Protein AF-0000000078025272 (afdb_homodimer)

Nearest PDB structures (foldseek):
  1frr-assembly2_B  TM=8.627E-01  e=1.114E-06  Equisetum arvense
  3p63-assembly2_B  TM=8.496E-01  e=1.252E-06  Mastigocladus laminosus
  7akt-assembly1_A  TM=8.350E-01  e=1.582E-06  Chlamydomonas reinhardtii
  1off-assembly1_A  TM=8.388E-01  e=2.383E-06  Synechocystis sp. PCC 6803
  6xtf-assembly1_D  TM=8.180E-01  e=5.097E-06  Gloeobacter violaceus PCC 7421

Foldseek 3Di:
DDDPDPVDRQDWAFQDKDAPDPPRIDTDTARCVVQDEAQLFWKWWCQVVDPFAIAIFTQLAAPPHDNDRDTDADQDVVDRRRCCVPPPDDPVDDIDIDHTDDDQHCPPPDAQAAEEEEEQPQCRSVNRRVVVCCPPPVNRHYEYEYEYQEPVRDDPVVVCVVDDYAYEHDPDDDPRHHYRDDDLVVQVPDPPLLRHAYEYEYAPVNVVVVVVSSVVVNHDHYHYDYRDPPLPAFDPDDAWEFEVVPTDITHDHAFDFQVSRCVNVVNDAGDHPLPQAPCRRWWAWDDADWDFPHPNPPDPVSVVRRIDRRSGIHGPHHTYTD/DDDPDPVDRQDWAFQDKDAPDPPDIDTDTARCVVQDEAQLWWKWWCQVVDPFAIAIFTQLAAPPHDNDGDTDADQDVVDRRRCCVPPPDDPPDDIDIDHTDDDQHCPPPDAQFAEEEEEQPQCRSVNRRVVVCCPPPVNRHYEYEYEYQEPVRDDPVVVCVVPDYAYAHDPDDDPRHHYRDDDLVVQVVDPPLLRHAYEYEYAPVNVVVVVVSSVVVNHDHYHYDYRDPPLPAFDPDDAWEFEVVPTDITHDHAFDFQVSRCVNVVNDAGDHPLPQAPCRRKWAWPDADKDFPHDNPPDPVSVVRRIDRRSGIHGPHHTYTD

pLDDT: mean 86.76, std 11.1, range [41.84, 98.69]

Radius of gyration: 31.36 Å; Cα contacts (8 Å, |Δi|>4): 1505; chains: 2; bounding box: 53×90×78 Å

Organism: NCBI:txid82991

Sequence (644 aa):
MTMPTPLCPHRMQVHHIHQETPDVWTLSLINHDFYPYKAGQYALVSIRNSDETLRAYTISSTPGLSPFITLTIRRIENGVGSQWLTQDVKPGDYLWLSEGQGEFTCENLTTDRYLLMAAGCGVTPIMAMRRWLAKHRPQADVQVIYNVHSPEDVIFANEWRNYPVALIAENNATHGFIAGRLTREILVTVPDIALRTVMTCGPAPYMELVEKEVKALGVSEFYSEKFFTPVAAPVESGLKYTTLNPLREFYAPVGSTLLAAMESNSVPVNAACRAGVCGSCKTKIESGEYTVSSSMTLTEAEITSGYVLACSCHPQSDLVLAMTMPTPLCPHRMQVHHIHQETPDVWTLSLINHDFYPYKAGQYALVSIRNSDETLRAYTISSTPGLSPFITLTIRRIENGVGSQWLTQDVKPGDYLWLSEGQGEFTCENLTTDRYLLMAAGCGVTPIMAMRRWLAKHRPQADVQVIYNVHSPEDVIFANEWRNYPVALIAENNATHGFIAGRLTREILVTVPDIALRTVMTCGPAPYMELVEKEVKALGVSEFYSEKFFTPVAAPVESGLKYTTLNPLREFYAPVGSTLLAAMESNSVPVNAACRAGVCGSCKTKIESGEYTVSSSMTLTEAEITSGYVLACSCHPQSDLVLA

InterPro domains:
  IPR001041 2Fe-2S ferredoxin-type iron-sulfur binding domain [PF00111] (248-316)
  IPR001041 2Fe-2S ferredoxin-type iron-sulfur binding domain [PS51085] (237-322)
  IPR001041 2Fe-2S ferredoxin-type iron-sulfur binding domain [cd00207] (248-321)
  IPR006058 2Fe-2S ferredoxin, iron-sulphur binding site [PS00197] (273-281)
  IPR008333 Flavoprotein pyridine nucleotide cytochrome reductase-like, FAD-binding domain [PF00970] (37-104)
  IPR012675 Beta-grasp domain superfamily [G3DSA:3.10.20.30] (236-322)
  IPR017927 FAD-binding domain, ferredoxin reductase-type [PS51384] (7-107)
  IPR017938 Riboflavin synthase-like beta-barrel [SSF63380] (10-105)
  IPR036010 2Fe-2S ferredoxin-like superfamily [SSF54292] (222-321)
  IPR039261 Ferredoxin-NADP reductase (FNR), nucleotide-binding domain [G3DSA:3.40.50.80] (107-231)
  IPR039261 Ferredoxin-NADP reductase (FNR), nucleotide-binding domain [SSF52343] (98-221)
  IPR050415 Multicomponent Reductase Electron Transfer [PTHR47354] (9-276)

Structure (mmCIF, N/CA/C/O backbone):
data_AF-0000000078025272-model_v1
#
loop_
_entity.id
_entity.type
_entity.pdbx_description
1 polymer 'NADH oxidoreductase'
#
loop_
_atom_site.group_PDB
_atom_site.id
_atom_site.type_symbol
_atom_site.label_atom_id
_atom_site.label_alt_id
_atom_site.label_comp_id
_atom_site.label_asym_id
_atom_site.label_entity_id
_atom_site.label_seq_id
_atom_site.pdbx_PDB_ins_code
_atom_site.Cartn_x
_atom_site.Cartn_y
_atom_site.Cartn_z
_atom_site.occupancy
_atom_site.B_iso_or_equiv
_atom_site.auth_seq_id
_atom_site.auth_comp_id
_atom_site.auth_asym_id
_atom_site.auth_atom_id
_atom_site.pdbx_PDB_model_num
ATOM 1 N N . MET A 1 1 ? 14.141 6.52 -12.68 1 55.12 1 MET A N 1
ATOM 2 C CA . MET A 1 1 ? 14.461 5.27 -13.359 1 55.12 1 MET A CA 1
ATOM 3 C C . MET A 1 1 ? 13.422 4.953 -14.43 1 55.12 1 MET A C 1
ATOM 5 O O . MET A 1 1 ? 12.234 5.223 -14.25 1 55.12 1 MET A O 1
ATOM 9 N N . THR A 1 2 ? 13.898 4.797 -15.672 1 69.06 2 THR A N 1
ATOM 10 C CA . THR A 1 2 ? 13.078 4.637 -16.875 1 69.06 2 THR A CA 1
ATOM 11 C C . THR A 1 2 ? 12.477 3.234 -16.938 1 69.06 2 THR A C 1
ATOM 13 O O . THR A 1 2 ? 13.094 2.27 -16.469 1 69.06 2 THR A O 1
ATOM 16 N N . MET A 1 3 ? 11.32 3.152 -17.312 1 74.5 3 MET A N 1
ATOM 17 C CA . MET A 1 3 ? 10.617 1.884 -17.5 1 74.5 3 MET A CA 1
ATOM 18 C C . MET A 1 3 ? 11.406 0.968 -18.438 1 74.5 3 MET A C 1
ATOM 20 O O . MET A 1 3 ? 11.68 1.332 -19.578 1 74.5 3 MET A O 1
ATOM 24 N N . PRO A 1 4 ? 11.812 -0.206 -18.016 1 70.62 4 PRO A N 1
ATOM 25 C CA . PRO A 1 4 ? 12.641 -1.085 -18.859 1 70.62 4 PRO A CA 1
ATOM 26 C C . PRO A 1 4 ? 11.875 -1.65 -20.047 1 70.62 4 PRO A C 1
ATOM 28 O O . PRO A 1 4 ? 12.453 -1.854 -21.109 1 70.62 4 PRO A O 1
ATOM 31 N N . THR A 1 5 ? 10.57 -1.997 -19.875 1 67.88 5 THR A N 1
ATOM 32 C CA . THR A 1 5 ? 9.719 -2.584 -20.891 1 67.88 5 THR A CA 1
ATOM 33 C C . THR A 1 5 ? 8.25 -2.25 -20.625 1 67.88 5 THR A C 1
ATOM 35 O O . THR A 1 5 ? 7.824 -2.184 -19.484 1 67.88 5 THR A O 1
ATOM 38 N N . PRO A 1 6 ? 7.465 -2.066 -21.672 1 66.38 6 PRO A N 1
ATOM 39 C CA . PRO A 1 6 ? 6.039 -1.789 -21.5 1 66.38 6 PRO A CA 1
ATOM 40 C C . PRO A 1 6 ? 5.281 -2.971 -20.891 1 66.38 6 PRO A C 1
ATOM 42 O O . PRO A 1 6 ? 4.145 -2.814 -20.438 1 66.38 6 PRO A O 1
ATOM 45 N N . LEU A 1 7 ? 5.922 -4.094 -20.891 1 67.56 7 LEU A N 1
ATOM 46 C CA . LEU A 1 7 ? 5.285 -5.277 -20.328 1 67.56 7 LEU A CA 1
ATOM 47 C C . LEU A 1 7 ? 5.27 -5.215 -18.812 1 67.56 7 LEU A C 1
ATOM 49 O O . LEU A 1 7 ? 4.461 -5.883 -18.156 1 67.56 7 LEU A O 1
ATOM 53 N N . CYS A 1 8 ? 6.191 -4.488 -18.25 1 80 8 CYS A N 1
ATOM 54 C CA . CYS A 1 8 ? 6.297 -4.324 -16.812 1 80 8 CYS A CA 1
ATOM 55 C C . CYS A 1 8 ? 6.281 -2.852 -16.422 1 80 8 CYS A C 1
ATOM 57 O O . CYS A 1 8 ? 7.293 -2.314 -15.969 1 80 8 CYS A O 1
ATOM 59 N N . PRO A 1 9 ? 5.113 -2.318 -16.531 1 75.19 9 PRO A N 1
ATOM 60 C CA . PRO A 1 9 ? 5.043 -0.862 -16.375 1 75.19 9 PRO A CA 1
ATOM 61 C C . PRO A 1 9 ? 4.93 -0.427 -14.914 1 75.19 9 PRO A C 1
ATOM 63 O O . PRO A 1 9 ? 5.035 0.765 -14.609 1 75.19 9 PRO A O 1
ATOM 66 N N . HIS A 1 10 ? 4.719 -1.354 -13.984 1 80.12 10 HIS A N 1
ATOM 67 C CA . HIS A 1 10 ? 4.434 -0.965 -12.602 1 80.12 10 HIS A CA 1
ATOM 68 C C . HIS A 1 10 ? 5.699 -0.965 -11.758 1 80.12 10 HIS A C 1
ATOM 70 O O . HIS A 1 10 ? 6.227 -2.027 -11.414 1 80.12 10 HIS A O 1
ATOM 76 N N . ARG A 1 11 ? 6.156 0.205 -11.406 1 82.75 11 ARG A N 1
ATOM 77 C CA . ARG A 1 11 ? 7.324 0.341 -10.539 1 82.75 11 ARG A CA 1
ATOM 78 C C . ARG A 1 11 ? 6.941 0.174 -9.078 1 82.75 11 ARG A C 1
ATOM 80 O O . ARG A 1 11 ? 6.051 0.864 -8.578 1 82.75 11 ARG A O 1
ATOM 87 N N . MET A 1 12 ? 7.613 -0.831 -8.398 1 83.25 12 MET A N 1
ATOM 88 C CA . MET A 1 12 ? 7.34 -1.125 -6.996 1 83.25 12 MET A CA 1
ATOM 89 C C . MET A 1 12 ? 8.609 -1.005 -6.156 1 83.25 12 MET A C 1
ATOM 91 O O . MET A 1 12 ? 9.688 -1.414 -6.59 1 83.25 12 MET A O 1
ATOM 95 N N . GLN A 1 13 ? 8.461 -0.42 -5.012 1 80.62 13 GLN A N 1
ATOM 96 C CA . GLN A 1 13 ? 9.602 -0.335 -4.105 1 80.62 13 GLN A CA 1
ATOM 97 C C . GLN A 1 13 ? 9.602 -1.489 -3.107 1 80.62 13 GLN A C 1
ATOM 99 O O . GLN A 1 13 ? 8.562 -1.826 -2.543 1 80.62 13 GLN A O 1
ATOM 104 N N . VAL A 1 14 ? 10.797 -2.113 -2.922 1 84.44 14 VAL A N 1
ATOM 105 C CA . VAL A 1 14 ? 10.945 -3.152 -1.907 1 84.44 14 VAL A CA 1
ATOM 106 C C . VAL A 1 14 ? 10.961 -2.518 -0.519 1 84.44 14 VAL A C 1
ATOM 108 O O . VAL A 1 14 ? 11.867 -1.751 -0.19 1 84.44 14 VAL A O 1
ATOM 111 N N . HIS A 1 15 ? 9.992 -2.814 0.233 1 83.88 15 HIS A N 1
ATOM 112 C CA . HIS A 1 15 ? 9.914 -2.291 1.592 1 83.88 15 HIS A CA 1
ATOM 113 C C . HIS A 1 15 ? 10.734 -3.135 2.561 1 83.88 15 HIS A C 1
ATOM 115 O O . HIS A 1 15 ? 11.508 -2.598 3.354 1 83.88 15 HIS A O 1
ATOM 121 N N . HIS A 1 16 ? 10.586 -4.41 2.621 1 85.31 16 HIS A N 1
ATOM 122 C CA . HIS A 1 16 ? 11.383 -5.352 3.398 1 85.31 16 HIS A CA 1
ATOM 123 C C . HIS A 1 16 ? 11.352 -6.742 2.775 1 85.31 16 HIS A C 1
ATOM 125 O O . HIS A 1 16 ? 10.555 -7.008 1.877 1 85.31 16 HIS A O 1
ATOM 131 N N . ILE A 1 17 ? 12.344 -7.57 3.172 1 87.06 17 ILE A N 1
ATOM 132 C CA . ILE A 1 17 ? 12.484 -8.945 2.709 1 87.06 17 ILE A CA 1
ATOM 133 C C . ILE A 1 17 ? 12.547 -9.891 3.908 1 87.06 17 ILE A C 1
ATOM 135 O O . ILE A 1 17 ? 13.234 -9.609 4.891 1 87.06 17 ILE A O 1
ATOM 139 N N . HIS A 1 18 ? 11.734 -10.906 3.871 1 87.81 18 HIS A N 1
ATOM 140 C CA . HIS A 1 18 ? 11.75 -11.898 4.941 1 87.81 18 HIS A CA 1
ATOM 141 C C . HIS A 1 18 ? 11.992 -13.297 4.395 1 87.81 18 HIS A C 1
ATOM 143 O O . HIS A 1 18 ? 11.414 -13.68 3.377 1 87.81 18 HIS A O 1
ATOM 149 N N . GLN A 1 19 ? 12.961 -13.992 5.012 1 86.5 19 GLN A N 1
ATOM 150 C CA . GLN A 1 19 ? 13.234 -15.375 4.609 1 86.5 19 GLN A CA 1
ATOM 151 C C . GLN A 1 19 ? 12.234 -16.344 5.242 1 86.5 19 GLN A C 1
ATOM 153 O O . GLN A 1 19 ? 12.172 -16.453 6.469 1 86.5 19 GLN A O 1
ATOM 158 N N . GLU A 1 20 ? 11.391 -17.094 4.418 1 86.44 20 GLU A N 1
ATOM 159 C CA . GLU A 1 20 ? 10.367 -18.031 4.859 1 86.44 20 GLU A CA 1
ATOM 160 C C . GLU A 1 20 ? 10.984 -19.359 5.266 1 86.44 20 GLU A C 1
ATOM 162 O O . GLU A 1 20 ? 10.617 -19.938 6.289 1 86.44 20 GLU A O 1
ATOM 167 N N . THR A 1 21 ? 11.812 -19.906 4.453 1 88.75 21 THR A N 1
ATOM 168 C CA . THR A 1 21 ? 12.539 -21.156 4.598 1 88.75 21 THR A CA 1
ATOM 169 C C . THR A 1 21 ? 13.992 -21 4.148 1 88.75 21 THR A C 1
ATOM 171 O O . THR A 1 21 ? 14.383 -19.922 3.686 1 88.75 21 THR A O 1
ATOM 174 N N . PRO A 1 22 ? 14.797 -21.984 4.305 1 81.88 22 PRO A N 1
ATOM 175 C CA . PRO A 1 22 ? 16.203 -21.828 3.959 1 81.88 22 PRO A CA 1
ATOM 176 C C . PRO A 1 22 ? 16.422 -21.344 2.523 1 81.88 22 PRO A C 1
ATOM 178 O O . PRO A 1 22 ? 17.406 -20.672 2.232 1 81.88 22 PRO A O 1
ATOM 181 N N . ASP A 1 23 ? 15.453 -21.625 1.634 1 89.44 23 ASP A N 1
ATOM 182 C CA . ASP A 1 23 ? 15.688 -21.281 0.238 1 89.44 23 ASP A CA 1
ATOM 183 C C . ASP A 1 23 ? 14.531 -20.453 -0.322 1 89.44 23 ASP A C 1
ATOM 185 O O . ASP A 1 23 ? 14.398 -20.297 -1.538 1 89.44 23 ASP A O 1
ATOM 189 N N . VAL A 1 24 ? 13.68 -20.016 0.543 1 90.75 24 VAL A N 1
ATOM 190 C CA . VAL A 1 24 ? 12.523 -19.266 0.063 1 90.75 24 VAL A CA 1
ATOM 191 C C . VAL A 1 24 ? 12.461 -17.922 0.774 1 90.75 24 VAL A C 1
ATOM 193 O O . VAL A 1 24 ? 12.594 -17.844 1.998 1 90.75 24 VAL A O 1
ATOM 196 N N . TRP A 1 25 ? 12.297 -16.75 -0.026 1 91.75 25 TRP A N 1
ATOM 197 C CA . TRP A 1 25 ? 12.164 -15.398 0.502 1 91.75 25 TRP A CA 1
ATOM 198 C C . TRP A 1 25 ? 10.867 -14.758 0.038 1 91.75 25 TRP A C 1
ATOM 200 O O . TRP A 1 25 ? 10.43 -14.969 -1.095 1 91.75 25 TRP A O 1
ATOM 210 N N . THR A 1 26 ? 10.25 -13.961 0.914 1 93.19 26 THR A N 1
ATOM 211 C CA . THR A 1 26 ? 9.125 -13.109 0.55 1 93.19 26 THR A CA 1
ATOM 212 C C . THR A 1 26 ? 9.562 -11.648 0.46 1 93.19 26 THR A C 1
ATOM 214 O O . THR A 1 26 ? 10.117 -11.102 1.416 1 93.19 26 THR A O 1
ATOM 217 N N . LEU A 1 27 ? 9.43 -11.07 -0.724 1 91.06 27 LEU A N 1
ATOM 218 C CA . LEU A 1 27 ? 9.641 -9.641 -0.929 1 91.06 27 LEU A CA 1
ATOM 219 C C . LEU A 1 27 ? 8.336 -8.867 -0.752 1 91.06 27 LEU A C 1
ATOM 221 O O . LEU A 1 27 ? 7.344 -9.156 -1.425 1 91.06 27 LEU A O 1
ATOM 225 N N . SER A 1 28 ? 8.297 -7.914 0.112 1 89.81 28 SER A N 1
ATOM 226 C CA . SER A 1 28 ? 7.156 -7.031 0.337 1 89.81 28 SER A CA 1
ATOM 227 C C . SER A 1 28 ? 7.324 -5.711 -0.404 1 89.81 28 SER A C 1
ATOM 229 O O . SER A 1 28 ? 8.305 -4.992 -0.191 1 89.81 28 SER A O 1
ATOM 231 N N . LEU A 1 29 ? 6.293 -5.426 -1.272 1 83.69 29 LEU A N 1
ATOM 232 C CA . LEU A 1 29 ? 6.422 -4.305 -2.195 1 83.69 29 LEU A CA 1
ATOM 233 C C . LEU A 1 29 ? 5.359 -3.248 -1.918 1 83.69 29 LEU A C 1
ATOM 235 O O . LEU A 1 29 ? 4.223 -3.578 -1.569 1 83.69 29 LEU A O 1
ATOM 239 N N . ILE A 1 30 ? 5.648 -1.988 -2.07 1 79 30 ILE A N 1
ATOM 240 C CA . ILE A 1 30 ? 4.688 -0.896 -1.949 1 79 30 ILE A CA 1
ATOM 241 C C . ILE A 1 30 ? 4.723 -0.036 -3.211 1 79 30 ILE A C 1
ATOM 243 O O . ILE A 1 30 ? 5.754 0.049 -3.883 1 79 30 ILE A O 1
ATOM 247 N N . ASN A 1 31 ? 3.58 0.33 -3.654 1 69.38 31 ASN A N 1
ATOM 248 C CA . ASN A 1 31 ? 3.48 1.299 -4.742 1 69.38 31 ASN A CA 1
ATOM 249 C C . ASN A 1 31 ? 2.986 2.652 -4.242 1 69.38 31 ASN A C 1
ATOM 251 O O . ASN A 1 31 ? 1.784 2.85 -4.059 1 69.38 31 ASN A O 1
ATOM 255 N N . HIS A 1 32 ? 3.916 3.527 -3.939 1 58.44 32 HIS A N 1
ATOM 256 C CA . HIS A 1 32 ? 3.439 4.832 -3.49 1 58.44 32 HIS A CA 1
ATOM 257 C C . HIS A 1 32 ? 3.254 5.781 -4.668 1 58.44 32 HIS A C 1
ATOM 259 O O . HIS A 1 32 ? 2.76 6.898 -4.492 1 58.44 32 HIS A O 1
ATOM 265 N N . ASP A 1 33 ? 3.689 5.332 -5.762 1 59 33 ASP A N 1
ATOM 266 C CA . ASP A 1 33 ? 3.578 6.242 -6.895 1 59 33 ASP A CA 1
ATOM 267 C C . ASP A 1 33 ? 2.117 6.535 -7.227 1 59 33 ASP A C 1
ATOM 269 O O . ASP A 1 33 ? 1.801 7.578 -7.801 1 59 33 ASP A O 1
ATOM 273 N N . PHE A 1 34 ? 1.334 5.625 -6.656 1 61.88 34 PHE A N 1
ATOM 274 C CA . PHE A 1 34 ? -0.043 5.844 -7.082 1 61.88 34 PHE A CA 1
ATOM 275 C C . PHE A 1 34 ? -0.708 6.922 -6.238 1 61.88 34 PHE A C 1
ATOM 277 O O . PHE A 1 34 ? -1.656 7.57 -6.688 1 61.88 34 PHE A O 1
ATOM 284 N N . TYR A 1 35 ? -0.235 7.047 -5.047 1 78.25 35 TYR A N 1
ATOM 285 C CA . TYR A 1 35 ? -0.695 8.188 -4.258 1 78.25 35 TYR A CA 1
ATOM 286 C C . TYR A 1 35 ? 0.474 9.07 -3.844 1 78.25 35 TYR A C 1
ATOM 288 O O . TYR A 1 35 ? 0.998 8.938 -2.736 1 78.25 35 TYR A O 1
ATOM 296 N N . PRO A 1 36 ? 0.864 9.875 -4.812 1 79.81 36 PRO A N 1
ATOM 297 C CA . PRO A 1 36 ? 2.041 10.703 -4.543 1 79.81 36 PRO A CA 1
ATOM 298 C C . PRO A 1 36 ? 1.779 11.773 -3.486 1 79.81 36 PRO A C 1
ATOM 300 O O . PRO A 1 36 ? 0.767 12.477 -3.551 1 79.81 36 PRO A O 1
ATOM 303 N N . TYR A 1 37 ? 2.688 11.836 -2.504 1 86.94 37 TYR A N 1
ATOM 304 C CA . TYR A 1 37 ? 2.662 12.867 -1.473 1 86.94 37 TYR A CA 1
ATOM 305 C C . TYR A 1 37 ? 4.039 13.039 -0.841 1 86.94 37 TYR A C 1
ATOM 307 O O . TYR A 1 37 ? 4.961 12.273 -1.131 1 86.94 37 TYR A O 1
ATOM 315 N N . LYS A 1 38 ? 4.184 14.125 -0.083 1 90.88 38 LYS A N 1
ATOM 316 C CA . LYS A 1 38 ? 5.395 14.383 0.693 1 90.88 38 LYS A CA 1
ATOM 317 C C . LYS A 1 38 ? 5.105 14.336 2.191 1 90.88 38 LYS A C 1
ATOM 319 O O . LYS A 1 38 ? 3.988 14.625 2.623 1 90.88 38 LYS A O 1
ATOM 324 N N . ALA A 1 39 ? 6.16 13.969 2.934 1 95.56 39 ALA A N 1
ATOM 325 C CA . ALA A 1 39 ? 6.012 13.953 4.387 1 95.56 39 ALA A CA 1
ATOM 326 C C . ALA A 1 39 ? 5.617 15.32 4.918 1 95.56 39 ALA A C 1
ATOM 328 O O . ALA A 1 39 ? 6.297 16.312 4.656 1 95.56 39 ALA A O 1
ATOM 329 N N . GLY A 1 40 ? 4.5 15.352 5.598 1 94.56 40 GLY A N 1
ATOM 330 C CA . GLY A 1 40 ? 4.031 16.594 6.176 1 94.56 40 GLY A CA 1
ATOM 331 C C . GLY A 1 40 ? 2.803 17.156 5.48 1 94.56 40 GLY A C 1
ATOM 332 O O . GLY A 1 40 ? 2.123 18.031 6.02 1 94.56 40 GLY A O 1
ATOM 333 N N . GLN A 1 41 ? 2.424 16.609 4.332 1 89.38 41 GLN A N 1
ATOM 334 C CA . GLN A 1 41 ? 1.284 17.094 3.557 1 89.38 41 GLN A CA 1
ATOM 335 C C . GLN A 1 41 ? -0.029 16.562 4.125 1 89.38 41 GLN A C 1
ATOM 337 O O . GLN A 1 41 ? -0.028 15.688 4.988 1 89.38 41 GLN A O 1
ATOM 342 N N . TYR A 1 42 ? -1.108 17.203 3.742 1 86.56 42 TYR A N 1
ATOM 343 C CA . TYR A 1 42 ? -2.449 16.75 4.098 1 86.56 42 TYR A CA 1
ATOM 344 C C . TYR A 1 42 ? -3.242 16.359 2.855 1 86.56 42 TYR A C 1
ATOM 346 O O . TYR A 1 42 ? -2.783 16.562 1.729 1 86.56 42 TYR A O 1
ATOM 354 N N . ALA A 1 43 ? -4.379 15.688 3.064 1 85.69 43 ALA A N 1
ATOM 355 C CA . ALA A 1 43 ? -5.328 15.383 1.997 1 85.69 43 ALA A CA 1
ATOM 356 C C . ALA A 1 43 ? -6.75 15.766 2.396 1 85.69 43 ALA A C 1
ATOM 358 O O . ALA A 1 43 ? -7.117 15.68 3.572 1 85.69 43 ALA A O 1
ATOM 359 N N . LEU A 1 44 ? -7.465 16.188 1.421 1 80.12 44 LEU A N 1
ATOM 360 C CA . LEU A 1 44 ? -8.906 16.328 1.617 1 80.12 44 LEU A CA 1
ATOM 361 C C . LEU A 1 44 ? -9.594 14.977 1.597 1 80.12 44 LEU A C 1
ATOM 363 O O . LEU A 1 44 ? -9.25 14.117 0.78 1 80.12 44 LEU A O 1
ATOM 367 N N . VAL A 1 45 ? -10.547 14.828 2.488 1 85.12 45 VAL A N 1
ATOM 368 C CA . VAL A 1 45 ? -11.367 13.625 2.547 1 85.12 45 VAL A CA 1
ATOM 369 C C . VAL A 1 45 ? -12.828 13.977 2.264 1 85.12 45 VAL A C 1
ATOM 371 O O . VAL A 1 45 ? -13.359 14.938 2.828 1 85.12 45 VAL A O 1
ATOM 374 N N . SER A 1 46 ? -13.43 13.273 1.331 1 81.69 46 SER A N 1
ATOM 375 C CA . SER A 1 46 ? -14.875 13.398 1.126 1 81.69 46 SER A CA 1
ATOM 376 C C . SER A 1 46 ? -15.648 12.766 2.271 1 81.69 46 SER A C 1
ATOM 378 O O . SER A 1 46 ? -15.625 11.547 2.449 1 81.69 46 SER A O 1
ATOM 380 N N . ILE A 1 47 ? -16.344 13.602 3.055 1 82.25 47 ILE A N 1
ATOM 381 C CA . ILE A 1 47 ? -17.062 13.117 4.234 1 82.25 47 ILE A CA 1
ATOM 382 C C . ILE A 1 47 ? -18.375 12.477 3.814 1 82.25 47 ILE A C 1
ATOM 384 O O . ILE A 1 47 ? -19.219 13.125 3.182 1 82.25 47 ILE A O 1
ATOM 388 N N . ARG A 1 48 ? -18.516 11.18 4.168 1 86.56 48 ARG A N 1
ATOM 389 C CA . ARG A 1 48 ? -19.688 10.391 3.834 1 86.56 48 ARG A CA 1
ATOM 390 C C . ARG A 1 48 ? -19.953 10.414 2.33 1 86.56 48 ARG A C 1
ATOM 392 O O . ARG A 1 48 ? -21.094 10.523 1.896 1 86.56 48 ARG A O 1
ATOM 399 N N . ASN A 1 49 ? -18.922 10.508 1.634 1 82.88 49 ASN A N 1
ATOM 400 C CA . ASN A 1 49 ? -19 10.484 0.177 1 82.88 49 ASN A CA 1
ATOM 401 C C . ASN A 1 49 ? -19.781 11.68 -0.36 1 82.88 49 ASN A C 1
ATOM 403 O O . ASN A 1 49 ? -20.562 11.547 -1.305 1 82.88 49 ASN A O 1
ATOM 407 N N . SER A 1 50 ? -19.562 12.719 0.319 1 76.31 50 SER A N 1
ATOM 408 C CA . SER A 1 50 ? -20.219 13.961 -0.064 1 76.31 50 SER A CA 1
ATOM 409 C C . SER A 1 50 ? -19.344 14.797 -0.991 1 76.31 50 SER A C 1
ATOM 411 O O . SER A 1 50 ? -18.125 14.836 -0.834 1 76.31 50 SER A O 1
ATOM 413 N N . ASP A 1 51 ? -19.969 15.414 -1.959 1 65.12 51 ASP A N 1
ATOM 414 C CA . ASP A 1 51 ? -19.234 16.328 -2.834 1 65.12 51 ASP A CA 1
ATOM 415 C C . ASP A 1 51 ? -19.141 17.719 -2.207 1 65.12 51 ASP A C 1
ATOM 417 O O . ASP A 1 51 ? -18.344 18.562 -2.65 1 65.12 51 ASP A O 1
ATOM 421 N N . GLU A 1 52 ? -19.844 17.859 -1.077 1 61.97 52 GLU A N 1
ATOM 422 C CA . GLU A 1 52 ? -19.938 19.203 -0.502 1 61.97 52 GLU A CA 1
ATOM 423 C C . GLU A 1 52 ? -19.141 19.297 0.793 1 61.97 52 GLU A C 1
ATOM 425 O O . GLU A 1 52 ? -18.641 20.375 1.143 1 61.97 52 GLU A O 1
ATOM 430 N N . THR A 1 53 ? -19.062 18.25 1.401 1 74.62 53 THR A N 1
ATOM 431 C CA . THR A 1 53 ? -18.391 18.281 2.697 1 74.62 53 THR A CA 1
ATOM 432 C C . THR A 1 53 ? -17.031 17.609 2.619 1 74.62 53 THR A C 1
ATOM 434 O O . THR A 1 53 ? -16.938 16.391 2.615 1 74.62 53 THR A O 1
ATOM 437 N N . LEU A 1 54 ? -15.992 18.5 2.543 1 73.31 54 LEU A N 1
ATOM 438 C CA . LEU A 1 54 ? -14.602 18.047 2.533 1 73.31 54 LEU A CA 1
ATOM 439 C C . LEU A 1 54 ? -13.859 18.562 3.764 1 73.31 54 LEU A C 1
ATOM 441 O O . LEU A 1 54 ? -14.086 19.688 4.215 1 73.31 54 LEU A O 1
ATOM 445 N N . ARG A 1 55 ? -13.047 17.672 4.289 1 79.25 55 ARG A N 1
ATOM 446 C CA . ARG A 1 55 ? -12.203 18.062 5.418 1 79.25 55 ARG A CA 1
ATOM 447 C C . ARG A 1 55 ? -10.75 17.672 5.168 1 79.25 55 ARG A C 1
ATOM 449 O O . ARG A 1 55 ? -10.469 16.625 4.605 1 79.25 55 ARG A O 1
ATOM 456 N N . ALA A 1 56 ? -9.883 18.531 5.637 1 80.81 56 ALA A N 1
ATOM 457 C CA . ALA A 1 56 ? -8.453 18.297 5.488 1 80.81 56 ALA A CA 1
ATOM 458 C C . ALA A 1 56 ? -7.895 17.516 6.684 1 80.81 56 ALA A C 1
ATOM 460 O O . ALA A 1 56 ? -8.156 17.875 7.836 1 80.81 56 ALA A O 1
ATOM 461 N N . TYR A 1 57 ? -7.188 16.469 6.371 1 88.12 57 TYR A N 1
ATOM 462 C CA . TYR A 1 57 ? -6.484 15.703 7.391 1 88.12 57 TYR A CA 1
ATOM 463 C C . TYR A 1 57 ? -5.039 15.445 6.98 1 88.12 57 TYR A C 1
ATOM 465 O O . TYR A 1 57 ? -4.762 15.148 5.816 1 88.12 57 TYR A O 1
ATOM 473 N N . THR A 1 58 ? -4.16 15.586 7.941 1 90.5 58 THR A N 1
ATOM 474 C CA . THR A 1 58 ? -2.748 15.32 7.688 1 90.5 58 THR A CA 1
ATOM 475 C C . THR A 1 58 ? -2.533 13.859 7.305 1 90.5 58 THR A C 1
ATOM 477 O O . THR A 1 58 ? -3.121 12.961 7.91 1 90.5 58 THR A O 1
ATOM 480 N N . ILE A 1 59 ? -1.74 13.688 6.258 1 92.81 59 ILE A N 1
ATOM 481 C CA . ILE A 1 59 ? -1.243 12.344 5.965 1 92.81 59 ILE A CA 1
ATOM 482 C C . ILE A 1 59 ? -0.106 12 6.922 1 92.81 59 ILE A C 1
ATOM 484 O O . ILE A 1 59 ? 1.027 12.445 6.738 1 92.81 59 ILE A O 1
ATOM 488 N N . SER A 1 60 ? -0.373 11.148 7.867 1 96 60 SER A N 1
ATOM 489 C CA . SER A 1 60 ? 0.566 10.953 8.969 1 96 60 SER A CA 1
ATOM 490 C C . SER A 1 60 ? 1.586 9.867 8.641 1 96 60 SER A C 1
ATOM 492 O O . SER A 1 60 ? 2.512 9.625 9.414 1 96 60 SER A O 1
ATOM 494 N N . SER A 1 61 ? 1.408 9.141 7.535 1 93.38 61 SER A N 1
ATOM 495 C CA . SER A 1 61 ? 2.398 8.18 7.059 1 93.38 61 SER A CA 1
ATOM 496 C C . SER A 1 61 ? 3.521 8.875 6.297 1 93.38 61 SER A C 1
ATOM 498 O O . SER A 1 61 ? 3.455 10.078 6.043 1 93.38 61 SER A O 1
ATOM 500 N N . THR A 1 62 ? 4.598 8.102 6.027 1 91.81 62 THR A N 1
ATOM 501 C CA . THR A 1 62 ? 5.762 8.602 5.309 1 91.81 62 THR A CA 1
ATOM 502 C C . THR A 1 62 ? 5.996 7.801 4.031 1 91.81 62 THR A C 1
ATOM 504 O O . THR A 1 62 ? 6.148 6.578 4.074 1 91.81 62 THR A O 1
ATOM 507 N N . PRO A 1 63 ? 5.969 8.555 2.861 1 86.19 63 PRO A N 1
ATOM 508 C CA . PRO A 1 63 ? 6.129 7.863 1.58 1 86.19 63 PRO A CA 1
ATOM 509 C C . PRO A 1 63 ? 7.395 7.012 1.521 1 86.19 63 PRO A C 1
ATOM 511 O O . PRO A 1 63 ? 8.453 7.445 1.974 1 86.19 63 PRO A O 1
ATOM 514 N N . GLY A 1 64 ? 7.141 5.781 0.971 1 77.56 64 GLY A N 1
ATOM 515 C CA . GLY A 1 64 ? 8.273 4.895 0.776 1 77.56 64 GLY A CA 1
ATOM 516 C C . GLY A 1 64 ? 8.641 4.109 2.021 1 77.56 64 GLY A C 1
ATOM 517 O O . GLY A 1 64 ? 9.391 3.135 1.948 1 77.56 64 GLY A O 1
ATOM 518 N N . LEU A 1 65 ? 8.133 4.5 3.172 1 82.06 65 LEU A N 1
ATOM 519 C CA . LEU A 1 65 ? 8.5 3.869 4.434 1 82.06 65 LEU A CA 1
ATOM 520 C C . LEU A 1 65 ? 7.301 3.168 5.059 1 82.06 65 LEU A C 1
ATOM 522 O O . LEU A 1 65 ? 7.434 2.078 5.621 1 82.06 65 LEU A O 1
ATOM 526 N N . SER A 1 66 ? 6.148 3.771 4.918 1 84.62 66 SER A N 1
ATOM 527 C CA . SER A 1 66 ? 4.93 3.229 5.512 1 84.62 66 SER A CA 1
ATOM 528 C C . SER A 1 66 ? 4.199 2.316 4.531 1 84.62 66 SER A C 1
ATOM 530 O O . SER A 1 66 ? 3.973 2.689 3.379 1 84.62 66 SER A O 1
ATOM 532 N N . PRO A 1 67 ? 3.83 1.168 5.008 1 82.94 67 PRO A N 1
ATOM 533 C CA . PRO A 1 67 ? 3.061 0.297 4.117 1 82.94 67 PRO A CA 1
ATOM 534 C C . PRO A 1 67 ? 1.654 0.829 3.844 1 82.94 67 PRO A C 1
ATOM 536 O O . PRO A 1 67 ? 1.046 0.48 2.828 1 82.94 67 PRO A O 1
ATOM 539 N N . PHE A 1 68 ? 1.181 1.62 4.773 1 86.88 68 PHE A N 1
ATOM 540 C CA . PHE A 1 68 ? -0.142 2.221 4.656 1 86.88 68 PHE A CA 1
ATOM 541 C C . PHE A 1 68 ? -0.037 3.732 4.496 1 86.88 68 PHE A C 1
ATOM 543 O O . PHE A 1 68 ? 0.924 4.348 4.961 1 86.88 68 PHE A O 1
ATOM 550 N N . ILE A 1 69 ? -1.024 4.246 3.756 1 88.56 69 ILE A N 1
ATOM 551 C CA . ILE A 1 69 ? -1.338 5.656 3.945 1 88.56 69 ILE A CA 1
ATOM 552 C C . ILE A 1 69 ? -2.16 5.836 5.219 1 88.56 69 ILE A C 1
ATOM 554 O O . ILE A 1 69 ? -3.154 5.137 5.426 1 88.56 69 ILE A O 1
ATOM 558 N N . THR A 1 70 ? -1.7 6.734 6.07 1 93.19 70 THR A N 1
ATOM 559 C CA . THR A 1 70 ? -2.424 6.824 7.336 1 93.19 70 THR A CA 1
ATOM 560 C C . THR A 1 70 ? -2.945 8.242 7.559 1 93.19 70 THR A C 1
ATOM 562 O O . THR A 1 70 ? -2.283 9.219 7.199 1 93.19 70 THR A O 1
ATOM 565 N N . LEU A 1 71 ? -4.145 8.32 8.133 1 92.81 71 LEU A N 1
ATOM 566 C CA . LEU A 1 71 ? -4.738 9.523 8.703 1 92.81 71 LEU A CA 1
ATOM 567 C C . LEU A 1 71 ? -4.918 9.383 10.211 1 92.81 71 LEU A C 1
ATOM 569 O O . LEU A 1 71 ? -5.605 8.477 10.672 1 92.81 71 LEU A O 1
ATOM 573 N N . THR A 1 72 ? -4.273 10.195 10.969 1 94.56 72 THR A N 1
ATOM 574 C CA . THR A 1 72 ? -4.441 10.234 12.414 1 94.56 72 THR A CA 1
ATOM 575 C C . THR A 1 72 ? -5.332 11.398 12.828 1 94.56 72 THR A C 1
ATOM 577 O O . THR A 1 72 ? -4.953 12.562 12.672 1 94.56 72 THR A O 1
ATOM 580 N N . ILE A 1 73 ? -6.512 11.086 13.383 1 91.94 73 ILE A N 1
ATOM 581 C CA . ILE A 1 73 ? -7.602 12.047 13.477 1 91.94 73 ILE A CA 1
ATOM 582 C C . ILE A 1 73 ? -8.062 12.156 14.93 1 91.94 73 ILE A C 1
ATOM 584 O O . ILE A 1 73 ? -8.344 11.148 15.578 1 91.94 73 ILE A O 1
ATOM 588 N N . ARG A 1 74 ? -8.102 13.344 15.391 1 90.62 74 ARG A N 1
ATOM 589 C CA . ARG A 1 74 ? -8.727 13.617 16.672 1 90.62 74 ARG A CA 1
ATOM 590 C C . ARG A 1 74 ? -10.234 13.812 16.516 1 90.62 74 ARG A C 1
ATOM 592 O O . ARG A 1 74 ? -10.68 14.562 15.641 1 90.62 74 ARG A O 1
ATOM 599 N N . ARG A 1 75 ? -10.938 13.219 17.375 1 89.44 75 ARG A N 1
ATOM 600 C CA . ARG A 1 75 ? -12.383 13.414 17.406 1 89.44 75 ARG A CA 1
ATOM 601 C C . ARG A 1 75 ? -12.742 14.742 18.062 1 89.44 75 ARG A C 1
ATOM 603 O O . ARG A 1 75 ? -12.383 14.984 19.219 1 89.44 75 ARG A O 1
ATOM 610 N N . ILE A 1 76 ? -13.367 15.562 17.344 1 82.56 76 ILE A N 1
ATOM 611 C CA . ILE A 1 76 ? -13.828 16.844 17.844 1 82.56 76 ILE A CA 1
ATOM 612 C C . ILE A 1 76 ? -15.336 16.797 18.109 1 82.56 76 ILE A C 1
ATOM 614 O O . ILE A 1 76 ? -16.094 16.266 17.297 1 82.56 76 ILE A O 1
ATOM 618 N N . GLU A 1 77 ? -15.664 17.391 19.203 1 81.31 77 GLU A N 1
ATOM 619 C CA . GLU A 1 77 ? -17.094 17.438 19.516 1 81.31 77 GLU A CA 1
ATOM 620 C C . GLU A 1 77 ? -17.859 18.203 18.453 1 81.31 77 GLU A C 1
ATOM 622 O O . GLU A 1 77 ? -17.469 19.312 18.062 1 81.31 77 GLU A O 1
ATOM 627 N N . ASN A 1 78 ? -18.812 17.641 17.891 1 77.94 78 ASN A N 1
ATOM 628 C CA . ASN A 1 78 ? -19.688 18.203 16.875 1 77.94 78 ASN A CA 1
ATOM 629 C C . ASN A 1 78 ? -18.969 18.344 15.531 1 77.94 78 ASN A C 1
ATOM 631 O O . ASN A 1 78 ? -19.422 19.094 14.656 1 77.94 78 ASN A O 1
ATOM 635 N N . GLY A 1 79 ? -17.828 17.812 15.469 1 79.25 79 GLY A N 1
ATOM 636 C CA . GLY A 1 79 ? -17.156 17.797 14.18 1 79.25 79 GLY A CA 1
ATOM 637 C C . GLY A 1 79 ? -17.719 16.75 13.227 1 79.25 79 GLY A C 1
ATOM 638 O O . GLY A 1 79 ? -17.594 15.547 13.469 1 79.25 79 GLY A O 1
ATOM 639 N N . VAL A 1 80 ? -18.234 17.172 12.188 1 79.12 80 VAL A N 1
ATOM 640 C CA . VAL A 1 80 ? -18.938 16.297 11.258 1 79.12 80 VAL A CA 1
ATOM 641 C C . VAL A 1 80 ? -17.953 15.297 10.648 1 79.12 80 VAL A C 1
ATOM 643 O O . VAL A 1 80 ? -18.234 14.102 10.57 1 79.12 80 VAL A O 1
ATOM 646 N N . GLY A 1 81 ? -16.812 15.695 10.258 1 85.44 81 GLY A N 1
ATOM 647 C CA . GLY A 1 81 ? -15.812 14.836 9.641 1 85.44 81 GLY A CA 1
ATOM 648 C C . GLY A 1 81 ? -15.141 13.898 10.625 1 85.44 81 GLY A C 1
ATOM 649 O O . GLY A 1 81 ? -15.117 12.688 10.422 1 85.44 81 GLY A O 1
ATOM 650 N N . SER A 1 82 ? -14.664 14.492 11.734 1 89.12 82 SER A N 1
ATOM 651 C CA . SER A 1 82 ? -13.922 13.703 12.711 1 89.12 82 SER A CA 1
ATOM 652 C C . SER A 1 82 ? -14.805 12.648 13.367 1 89.12 82 SER A C 1
ATOM 654 O O . SER A 1 82 ? -14.367 11.523 13.617 1 89.12 82 SER A O 1
ATOM 656 N N . GLN A 1 83 ? -16.047 12.977 13.586 1 89.19 83 GLN A N 1
ATOM 657 C CA . GLN A 1 83 ? -16.969 12.008 14.18 1 89.19 83 GLN A CA 1
ATOM 658 C C . GLN A 1 83 ? -17.25 10.852 13.219 1 89.19 83 GLN A C 1
ATOM 660 O O . GLN A 1 83 ? -17.219 9.688 13.617 1 89.19 83 GLN A O 1
ATOM 665 N N . TRP A 1 84 ? -17.453 11.211 12 1 90.75 84 TRP A N 1
ATOM 666 C CA . TRP A 1 84 ? -17.719 10.164 11.016 1 90.75 84 TRP A CA 1
ATOM 667 C C . TRP A 1 84 ? -16.516 9.242 10.859 1 90.75 84 TRP A C 1
ATOM 669 O O . TRP A 1 84 ? -16.641 8.023 10.906 1 90.75 84 TRP A O 1
ATOM 679 N N . LEU A 1 85 ? -15.328 9.75 10.758 1 90.88 85 LEU A N 1
ATOM 680 C CA . LEU A 1 85 ? -14.109 9 10.469 1 90.88 85 LEU A CA 1
ATOM 681 C C . LEU A 1 85 ? -13.719 8.141 11.664 1 90.88 85 LEU A C 1
ATOM 683 O O . LEU A 1 85 ? -13.125 7.07 11.484 1 90.88 85 LEU A O 1
ATOM 687 N N . THR A 1 86 ? -14.062 8.539 12.867 1 90.25 86 THR A N 1
ATOM 688 C CA . THR A 1 86 ? -13.562 7.844 14.047 1 90.25 86 THR A CA 1
ATOM 689 C C . THR A 1 86 ? -14.633 6.934 14.633 1 90.25 86 THR A C 1
ATOM 691 O O . THR A 1 86 ? -14.32 5.973 15.336 1 90.25 86 THR A O 1
ATOM 694 N N . GLN A 1 87 ? -15.891 7.207 14.336 1 87.94 87 GLN A N 1
ATOM 695 C CA . GLN A 1 87 ? -16.938 6.457 15.008 1 87.94 87 GLN A CA 1
ATOM 696 C C . GLN A 1 87 ? -17.734 5.602 14.023 1 87.94 87 GLN A C 1
ATOM 698 O O . GLN A 1 87 ? -18.219 4.527 14.375 1 87.94 87 GLN A O 1
ATOM 703 N N . ASP A 1 88 ? -17.875 6.023 12.82 1 90.56 88 ASP A N 1
ATOM 704 C CA . ASP A 1 88 ? -18.75 5.34 11.867 1 90.56 88 ASP A CA 1
ATOM 705 C C . ASP A 1 88 ? -17.938 4.477 10.906 1 90.56 88 ASP A C 1
ATOM 707 O O . ASP A 1 88 ? -18.375 3.383 10.531 1 90.56 88 ASP A O 1
ATOM 711 N N . VAL A 1 89 ? -16.844 4.922 10.453 1 90.75 89 VAL A N 1
ATOM 712 C CA . VAL A 1 89 ? -16.016 4.219 9.484 1 90.75 89 VAL A CA 1
ATOM 713 C C . VAL A 1 89 ? -15.477 2.932 10.102 1 90.75 89 VAL A C 1
ATOM 715 O O . VAL A 1 89 ? -15.055 2.922 11.258 1 90.75 89 VAL A O 1
ATOM 718 N N . LYS A 1 90 ? -15.453 1.882 9.297 1 87.12 90 LYS A N 1
ATOM 719 C CA . LYS A 1 90 ? -14.969 0.573 9.727 1 87.12 90 LYS A CA 1
ATOM 720 C C . LYS A 1 90 ? -14 -0.022 8.711 1 87.12 90 LYS A C 1
ATOM 722 O O . LYS A 1 90 ? -13.992 0.385 7.547 1 87.12 90 LYS A O 1
ATOM 727 N N . PRO A 1 91 ? -13.109 -0.964 9.242 1 85.19 91 PRO A N 1
ATOM 728 C CA . PRO A 1 91 ? -12.289 -1.684 8.266 1 85.19 91 PRO A CA 1
ATOM 729 C C . PRO A 1 91 ? -13.117 -2.262 7.113 1 85.19 91 PRO A C 1
ATOM 731 O O . PRO A 1 91 ? -14.211 -2.781 7.336 1 85.19 91 PRO A O 1
ATOM 734 N N . GLY A 1 92 ? -12.633 -2.115 5.91 1 77.5 92 GLY A N 1
ATOM 735 C CA . GLY A 1 92 ? -13.359 -2.564 4.734 1 77.5 92 GLY A CA 1
ATOM 736 C C . GLY A 1 92 ? -14.062 -1.438 4.004 1 77.5 92 GLY A C 1
ATOM 737 O O . GLY A 1 92 ? -14.352 -1.547 2.811 1 77.5 92 GLY A O 1
ATOM 738 N N . ASP A 1 93 ? -14.391 -0.354 4.727 1 82.56 93 ASP A N 1
ATOM 739 C CA . ASP A 1 93 ? -15.023 0.801 4.102 1 82.56 93 ASP A CA 1
ATOM 740 C C . ASP A 1 93 ? -14.07 1.501 3.139 1 82.56 93 ASP A C 1
ATOM 742 O O . ASP A 1 93 ? -12.859 1.252 3.164 1 82.56 93 ASP A O 1
ATOM 746 N N . TYR A 1 94 ? -14.656 2.342 2.297 1 84.06 94 TYR A N 1
ATOM 747 C CA . TYR A 1 94 ? -13.867 3.105 1.334 1 84.06 94 TYR A CA 1
ATOM 748 C C . TYR A 1 94 ? -13.945 4.598 1.631 1 84.06 94 TYR A C 1
ATOM 750 O O . TYR A 1 94 ? -15 5.109 2.01 1 84.06 94 TYR A O 1
ATOM 758 N N . LEU A 1 95 ? -12.828 5.246 1.5 1 88.12 95 LEU A N 1
ATOM 759 C CA . LEU A 1 95 ? -12.703 6.695 1.572 1 88.12 95 LEU A CA 1
ATOM 760 C C . LEU A 1 95 ? -12.211 7.266 0.247 1 88.12 95 LEU A C 1
ATOM 762 O O . LEU A 1 95 ? -11.484 6.598 -0.49 1 88.12 95 LEU A O 1
ATOM 766 N N . TRP A 1 96 ? -12.602 8.477 0.001 1 83.56 96 TRP A N 1
ATOM 767 C CA . TRP A 1 96 ? -12.117 9.211 -1.161 1 83.56 96 TRP A CA 1
ATOM 768 C C . TRP A 1 96 ? -11.234 10.383 -0.735 1 83.56 96 TRP A C 1
ATOM 770 O O . TRP A 1 96 ? -11.656 11.234 0.043 1 83.56 96 TRP A O 1
ATOM 780 N N . LEU A 1 97 ? -9.961 10.406 -1.264 1 85.12 97 LEU A N 1
ATOM 781 C CA . LEU A 1 97 ? -8.977 11.414 -0.88 1 85.12 97 LEU A CA 1
ATOM 782 C C . LEU A 1 97 ? -8.57 12.266 -2.08 1 85.12 97 LEU A C 1
ATOM 784 O O . LEU A 1 97 ? -8.586 11.789 -3.217 1 85.12 97 LEU A O 1
ATOM 788 N N . SER A 1 98 ? -8.133 13.453 -1.802 1 77.81 98 SER A N 1
ATOM 789 C CA . SER A 1 98 ? -7.445 14.273 -2.797 1 77.81 98 SER A CA 1
ATOM 790 C C . SER A 1 98 ? -5.988 13.852 -2.943 1 77.81 98 SER A C 1
ATOM 792 O O . SER A 1 98 ? -5.52 12.961 -2.23 1 77.81 98 SER A O 1
ATOM 794 N N . GLU A 1 99 ? -5.359 14.57 -3.881 1 75.12 99 GLU A N 1
ATOM 795 C CA . GLU A 1 99 ? -3.902 14.492 -3.9 1 75.12 99 GLU A CA 1
ATOM 796 C C . GLU A 1 99 ? -3.301 15.125 -2.646 1 75.12 99 GLU A C 1
ATOM 798 O O . GLU A 1 99 ? -3.955 15.922 -1.973 1 75.12 99 GLU A O 1
ATOM 803 N N . GLY A 1 100 ? -2.074 14.695 -2.377 1 83.25 100 GLY A N 1
ATOM 804 C CA . GLY A 1 100 ? -1.376 15.383 -1.302 1 83.25 100 GLY A CA 1
ATOM 805 C C . GLY A 1 100 ? -1.258 16.875 -1.528 1 83.25 100 GLY A C 1
ATOM 806 O O . GLY A 1 100 ? -0.99 17.328 -2.646 1 83.25 100 GLY A O 1
ATOM 807 N N . GLN A 1 101 ? -1.571 17.594 -0.409 1 77.38 101 GLN A N 1
ATOM 808 C CA . GLN A 1 101 ? -1.549 19.062 -0.497 1 77.38 101 GLN A CA 1
ATOM 809 C C . GLN A 1 101 ? -0.76 19.672 0.659 1 77.38 101 GLN A C 1
ATOM 811 O O . GLN A 1 101 ? -0.459 18.984 1.64 1 77.38 101 GLN A O 1
ATOM 816 N N . GLY A 1 102 ? -0.365 20.938 0.441 1 78.25 102 GLY A N 1
ATOM 817 C CA . GLY A 1 102 ? 0.356 21.656 1.479 1 78.25 102 GLY A CA 1
ATOM 818 C C . GLY A 1 102 ? 1.84 21.797 1.19 1 78.25 102 GLY A C 1
ATOM 819 O O . GLY A 1 102 ? 2.422 20.953 0.502 1 78.25 102 GLY A O 1
ATOM 820 N N . GLU A 1 103 ? 2.371 22.766 1.845 1 77.88 103 GLU A N 1
ATOM 821 C CA . GLU A 1 103 ? 3.779 23.062 1.599 1 77.88 103 GLU A CA 1
ATOM 822 C C . GLU A 1 103 ? 4.625 22.797 2.842 1 77.88 103 GLU A C 1
ATOM 824 O O . GLU A 1 103 ? 5.84 23 2.828 1 77.88 103 GLU A O 1
ATOM 829 N N . PHE A 1 104 ? 3.955 22.391 3.801 1 90.69 104 PHE A N 1
ATOM 830 C CA . PHE A 1 104 ? 4.645 22.109 5.055 1 90.69 104 PHE A CA 1
ATOM 831 C C . PHE A 1 104 ? 5.371 20.781 4.988 1 90.69 104 PHE A C 1
ATOM 833 O O . PHE A 1 104 ? 4.855 19.766 5.469 1 90.69 104 PHE A O 1
ATOM 840 N N . THR A 1 105 ? 6.574 20.719 4.414 1 95.62 105 THR A N 1
ATOM 841 C CA . THR A 1 105 ? 7.395 19.531 4.25 1 95.62 105 THR A CA 1
ATOM 842 C C . THR A 1 105 ? 8.875 19.859 4.371 1 95.62 105 THR A C 1
ATOM 844 O O . THR A 1 105 ? 9.305 20.953 3.988 1 95.62 105 THR A O 1
ATOM 847 N N . CYS A 1 106 ? 9.656 18.969 4.875 1 96.12 106 CYS A N 1
ATOM 848 C CA . CYS A 1 106 ? 11.094 19.172 5.031 1 96.12 106 CYS A CA 1
ATOM 849 C C . CYS A 1 106 ? 11.844 18.672 3.801 1 96.12 106 CYS A C 1
ATOM 851 O O . CYS A 1 106 ? 13.055 18.891 3.688 1 96.12 106 CYS A O 1
ATOM 853 N N . GLU A 1 107 ? 11.148 18.141 2.877 1 92.44 107 GLU A N 1
ATOM 854 C CA . GLU A 1 107 ? 11.797 17.422 1.78 1 92.44 107 GLU A CA 1
ATOM 855 C C . GLU A 1 107 ? 12.523 18.391 0.848 1 92.44 107 GLU A C 1
ATOM 857 O O . GLU A 1 107 ? 13.531 18.031 0.236 1 92.44 107 GLU A O 1
ATOM 862 N N . ASN A 1 108 ? 12.016 19.547 0.85 1 88.88 108 ASN A N 1
ATOM 863 C CA . ASN A 1 108 ? 12.594 20.516 -0.082 1 88.88 108 ASN A CA 1
ATOM 864 C C . ASN A 1 108 ? 13.578 21.453 0.616 1 88.88 108 ASN A C 1
ATOM 866 O O . ASN A 1 108 ? 14.117 22.375 -0.007 1 88.88 108 ASN A O 1
ATOM 870 N N . LEU A 1 109 ? 13.836 21.281 1.83 1 92 109 LEU A N 1
ATOM 871 C CA . LEU A 1 109 ? 14.742 22.141 2.588 1 92 109 LEU A CA 1
ATOM 872 C C . LEU A 1 109 ? 16.156 21.578 2.582 1 92 109 LEU A C 1
ATOM 874 O O . LEU A 1 109 ? 16.344 20.359 2.629 1 92 109 LEU A O 1
ATOM 878 N N . THR A 1 110 ? 17.109 22.375 2.428 1 90.25 110 THR A N 1
ATOM 879 C CA . THR A 1 110 ? 18.516 21.953 2.363 1 90.25 110 THR A CA 1
ATOM 880 C C . THR A 1 110 ? 19.219 22.234 3.686 1 90.25 110 THR A C 1
ATOM 882 O O . THR A 1 110 ? 20.453 22.312 3.73 1 90.25 110 THR A O 1
ATOM 885 N N . THR A 1 111 ? 18.703 22.047 4.719 1 92.12 111 THR A N 1
ATOM 886 C CA . THR A 1 111 ? 19.297 22.266 6.031 1 92.12 111 THR A CA 1
ATOM 887 C C . THR A 1 111 ? 19.625 20.938 6.707 1 92.12 111 THR A C 1
ATOM 889 O O . THR A 1 111 ? 19.125 19.891 6.301 1 92.12 111 THR A O 1
ATOM 892 N N . ASP A 1 112 ? 20.547 21.047 7.676 1 93.5 112 ASP A N 1
ATOM 893 C CA . ASP A 1 112 ? 20.922 19.844 8.414 1 93.5 112 ASP A CA 1
ATOM 894 C C . ASP A 1 112 ? 20.625 20 9.898 1 93.5 112 ASP A C 1
ATOM 896 O O . ASP A 1 112 ? 21.016 19.156 10.711 1 93.5 112 ASP A O 1
ATOM 900 N N . ARG A 1 113 ? 20.031 21.094 10.273 1 97.25 113 ARG A N 1
ATOM 901 C CA . ARG A 1 113 ? 19.656 21.297 11.672 1 97.25 113 ARG A CA 1
ATOM 902 C C . ARG A 1 113 ? 18.172 21.672 11.773 1 97.25 113 ARG A C 1
ATOM 904 O O . ARG A 1 113 ? 17.75 22.688 11.25 1 97.25 113 ARG A O 1
ATOM 911 N N . TYR A 1 114 ? 17.469 20.797 12.5 1 98.12 114 TYR A N 1
ATOM 912 C CA . TYR A 1 114 ? 16.031 21 12.617 1 98.12 114 TYR A CA 1
ATOM 913 C C . TYR A 1 114 ? 15.609 21.094 14.078 1 98.12 114 TYR A C 1
ATOM 915 O O . TYR A 1 114 ? 16.172 20.422 14.938 1 98.12 114 TYR A O 1
ATOM 923 N N . LEU A 1 115 ? 14.711 21.984 14.336 1 98.69 115 LEU A N 1
ATOM 924 C CA . LEU A 1 115 ? 13.867 21.938 15.531 1 98.69 115 LEU A CA 1
ATOM 925 C C . LEU A 1 115 ? 12.406 21.75 15.156 1 98.69 115 LEU A C 1
ATOM 927 O O . LEU A 1 115 ? 11.766 22.672 14.648 1 98.69 115 LEU A O 1
ATOM 931 N N . LEU A 1 116 ? 11.898 20.516 15.383 1 98.69 116 LEU A N 1
ATOM 932 C CA . LEU A 1 116 ? 10.5 20.188 15.117 1 98.69 116 LEU A CA 1
ATOM 933 C C . LEU A 1 116 ? 9.656 20.344 16.375 1 98.69 116 LEU A C 1
ATOM 935 O O . LEU A 1 116 ? 9.961 19.75 17.422 1 98.69 116 LEU A O 1
ATOM 939 N N . MET A 1 117 ? 8.633 21.203 16.297 1 98.56 117 MET A N 1
ATOM 940 C CA . MET A 1 117 ? 7.812 21.516 17.453 1 98.56 117 MET A CA 1
ATOM 941 C C . MET A 1 117 ? 6.34 21.234 17.188 1 98.56 117 MET A C 1
ATOM 943 O O . MET A 1 117 ? 5.781 21.703 16.203 1 98.56 117 MET A O 1
ATOM 947 N N . ALA A 1 118 ? 5.75 20.438 18.078 1 98 118 ALA A N 1
ATOM 948 C CA . ALA A 1 118 ? 4.359 20.047 17.875 1 98 118 ALA A CA 1
ATOM 949 C C . ALA A 1 118 ? 3.566 20.172 19.172 1 98 118 ALA A C 1
ATOM 951 O O . ALA A 1 118 ? 4.125 20.031 20.266 1 98 118 ALA A O 1
ATOM 952 N N . ALA A 1 119 ? 2.297 20.453 19.047 1 96.5 119 ALA A N 1
ATOM 953 C CA . ALA A 1 119 ? 1.343 20.375 20.156 1 96.5 119 ALA A CA 1
ATOM 954 C C . ALA A 1 119 ? 0.092 19.609 19.734 1 96.5 119 ALA A C 1
ATOM 956 O O . ALA A 1 119 ? -0.445 19.828 18.641 1 96.5 119 ALA A O 1
ATOM 957 N N . GLY A 1 120 ? -0.364 18.672 20.609 1 93.81 120 GLY A N 1
ATOM 958 C CA . GLY A 1 120 ? -1.537 17.875 20.297 1 93.81 120 GLY A CA 1
ATOM 959 C C . GLY A 1 120 ? -1.432 17.141 18.984 1 93.81 120 GLY A C 1
ATOM 960 O O . GLY A 1 120 ? -0.449 16.438 18.734 1 93.81 120 GLY A O 1
ATOM 961 N N . CYS A 1 121 ? -2.479 17.281 18.141 1 91.94 121 CYS A N 1
ATOM 962 C CA . CYS A 1 121 ? -2.535 16.562 16.875 1 91.94 121 CYS A CA 1
ATOM 963 C C . CYS A 1 121 ? -1.581 17.188 15.852 1 91.94 121 CYS A C 1
ATOM 965 O O . CYS A 1 121 ? -1.299 16.578 14.812 1 91.94 121 CYS A O 1
ATOM 967 N N . GLY A 1 122 ? -1.034 18.281 16.188 1 94.75 122 GLY A N 1
ATOM 968 C CA . GLY A 1 122 ? -0.018 18.859 15.328 1 94.75 122 GLY A CA 1
ATOM 969 C C . GLY A 1 122 ? 1.178 17.953 15.109 1 94.75 122 GLY A C 1
ATOM 970 O O . GLY A 1 122 ? 1.974 18.172 14.195 1 94.75 122 GLY A O 1
ATOM 971 N N . VAL A 1 123 ? 1.261 16.906 15.891 1 97.81 123 VAL A N 1
ATOM 972 C CA . VAL A 1 123 ? 2.402 15.992 15.828 1 97.81 123 VAL A CA 1
ATOM 973 C C . VAL A 1 123 ? 2.316 15.141 14.562 1 97.81 123 VAL A C 1
ATOM 975 O O . VAL A 1 123 ? 3.307 14.539 14.148 1 97.81 123 VAL A O 1
ATOM 978 N N . THR A 1 124 ? 1.188 15.07 13.914 1 96.62 124 THR A N 1
ATOM 979 C CA . THR A 1 124 ? 0.962 14.148 12.805 1 96.62 124 THR A CA 1
ATOM 980 C C . THR A 1 124 ? 1.887 14.477 11.633 1 96.62 124 THR A C 1
ATOM 982 O O . THR A 1 124 ? 2.611 13.609 11.148 1 96.62 124 THR A O 1
ATOM 985 N N . PRO A 1 125 ? 1.929 15.742 11.203 1 96.44 125 PRO A N 1
ATOM 986 C CA . PRO A 1 125 ? 2.902 16.016 10.148 1 96.44 125 PRO A CA 1
ATOM 987 C C . PRO A 1 125 ? 4.344 15.969 10.641 1 96.44 125 PRO A C 1
ATOM 989 O O . PRO A 1 125 ? 5.25 15.617 9.883 1 96.44 125 PRO A O 1
ATOM 992 N N . ILE A 1 126 ? 4.574 16.281 11.844 1 98.06 126 ILE A N 1
ATOM 993 C CA . ILE A 1 126 ? 5.906 16.281 12.438 1 98.06 126 ILE A CA 1
ATOM 994 C C . ILE A 1 126 ? 6.473 14.859 12.453 1 98.06 126 ILE A C 1
ATOM 996 O O . ILE A 1 126 ? 7.629 14.648 12.078 1 98.06 126 ILE A O 1
ATOM 1000 N N . MET A 1 127 ? 5.629 13.945 12.867 1 98 127 MET A N 1
ATOM 1001 C CA . MET A 1 127 ? 6.078 12.555 12.891 1 98 127 MET A CA 1
ATOM 1002 C C . MET A 1 127 ? 6.406 12.07 11.484 1 98 127 MET A C 1
ATOM 1004 O O . MET A 1 127 ? 7.398 11.375 11.273 1 98 127 MET A O 1
ATOM 1008 N N . ALA A 1 128 ? 5.559 12.406 10.516 1 97 128 ALA A N 1
ATOM 1009 C CA . ALA A 1 128 ? 5.82 12.039 9.125 1 97 128 ALA A CA 1
ATOM 1010 C C . ALA A 1 128 ? 7.176 12.57 8.664 1 97 128 ALA A C 1
ATOM 1012 O O . ALA A 1 128 ? 7.945 11.852 8.023 1 97 128 ALA A O 1
ATOM 1013 N N . MET A 1 129 ? 7.492 13.773 9.016 1 97.44 129 MET A N 1
ATOM 1014 C CA . MET A 1 129 ? 8.75 14.391 8.617 1 97.44 129 MET A CA 1
ATOM 1015 C C . MET A 1 129 ? 9.922 13.797 9.398 1 97.44 129 MET A C 1
ATOM 1017 O O . MET A 1 129 ? 11.008 13.609 8.852 1 97.44 129 MET A O 1
ATOM 1021 N N . ARG A 1 130 ? 9.688 13.523 10.664 1 98.06 130 ARG A N 1
ATOM 1022 C CA . ARG A 1 130 ? 10.75 12.938 11.477 1 98.06 130 ARG A CA 1
ATOM 1023 C C . ARG A 1 130 ? 11.203 11.602 10.906 1 98.06 130 ARG A C 1
ATOM 1025 O O . ARG A 1 130 ? 12.406 11.328 10.828 1 98.06 130 ARG A O 1
ATOM 1032 N N . ARG A 1 131 ? 10.227 10.781 10.508 1 96.44 131 ARG A N 1
ATOM 1033 C CA . ARG A 1 131 ? 10.539 9.508 9.867 1 96.44 131 ARG A CA 1
ATOM 1034 C C . ARG A 1 131 ? 11.344 9.719 8.594 1 96.44 131 ARG A C 1
ATOM 1036 O O . ARG A 1 131 ? 12.344 9.031 8.359 1 96.44 131 ARG A O 1
ATOM 1043 N N . TRP A 1 132 ? 10.914 10.625 7.836 1 95.38 132 TRP A N 1
ATOM 1044 C CA . TRP A 1 132 ? 11.555 10.891 6.555 1 95.38 132 TRP A CA 1
ATOM 1045 C C . TRP A 1 132 ? 13.008 11.32 6.75 1 95.38 132 TRP A C 1
ATOM 1047 O O . TRP A 1 132 ? 13.906 10.805 6.078 1 95.38 132 TRP A O 1
ATOM 1057 N N . LEU A 1 133 ? 13.234 12.18 7.664 1 96.94 133 LEU A N 1
ATOM 1058 C CA . LEU A 1 133 ? 14.57 12.68 7.949 1 96.94 133 LEU A CA 1
ATOM 1059 C C . LEU A 1 133 ? 15.477 11.555 8.453 1 96.94 133 LEU A C 1
ATOM 1061 O O . LEU A 1 133 ? 16.641 11.477 8.07 1 96.94 133 LEU A O 1
ATOM 1065 N N . ALA A 1 134 ? 14.961 10.75 9.297 1 96.12 134 ALA A N 1
ATOM 1066 C CA . ALA A 1 134 ? 15.742 9.648 9.836 1 96.12 134 ALA A CA 1
ATOM 1067 C C . ALA A 1 134 ? 16.25 8.734 8.719 1 96.12 134 ALA A C 1
ATOM 1069 O O . ALA A 1 134 ? 17.359 8.211 8.789 1 96.12 134 ALA A O 1
ATOM 1070 N N . LYS A 1 135 ? 15.438 8.641 7.723 1 91.75 135 LYS A N 1
ATOM 1071 C CA . LYS A 1 135 ? 15.766 7.723 6.637 1 91.75 135 LYS A CA 1
ATOM 1072 C C . LYS A 1 135 ? 16.641 8.406 5.586 1 91.75 135 LYS A C 1
ATOM 1074 O O . LYS A 1 135 ? 17.641 7.84 5.145 1 91.75 135 LYS A O 1
ATOM 1079 N N . HIS A 1 136 ? 16.391 9.586 5.195 1 92.06 136 HIS A N 1
ATOM 1080 C CA . HIS A 1 136 ? 16.969 10.195 4 1 92.06 136 HIS A CA 1
ATOM 1081 C C . HIS A 1 136 ? 18.094 11.164 4.363 1 92.06 136 HIS A C 1
ATOM 1083 O O . HIS A 1 136 ? 18.922 11.5 3.518 1 92.06 136 HIS A O 1
ATOM 1089 N N . ARG A 1 137 ? 18.078 11.586 5.621 1 95 137 ARG A N 1
ATOM 1090 C CA . ARG A 1 137 ? 19.109 12.492 6.109 1 95 137 ARG A CA 1
ATOM 1091 C C . ARG A 1 137 ? 19.547 12.117 7.516 1 95 137 ARG A C 1
ATOM 1093 O O . ARG A 1 137 ? 19.469 12.93 8.438 1 95 137 ARG A O 1
ATOM 1100 N N . PRO A 1 138 ? 20.125 10.969 7.602 1 93.88 138 PRO A N 1
ATOM 1101 C CA . PRO A 1 138 ? 20.484 10.469 8.938 1 93.88 138 PRO A CA 1
ATOM 1102 C C . PRO A 1 138 ? 21.531 11.32 9.633 1 93.88 138 PRO A C 1
ATOM 1104 O O . PRO A 1 138 ? 21.672 11.258 10.852 1 93.88 138 PRO A O 1
ATOM 1107 N N . GLN A 1 139 ? 22.188 12.125 8.906 1 95.44 139 GLN A N 1
ATOM 1108 C CA . GLN A 1 139 ? 23.234 12.961 9.477 1 95.44 139 GLN A CA 1
ATOM 1109 C C . GLN A 1 139 ? 22.656 14.25 10.047 1 95.44 139 GLN A C 1
ATOM 1111 O O . GLN A 1 139 ? 23.344 14.977 10.773 1 95.44 139 GLN A O 1
ATOM 1116 N N . ALA A 1 140 ? 21.453 14.562 9.719 1 96.44 140 ALA A N 1
ATOM 1117 C CA . ALA A 1 140 ? 20.828 15.789 10.203 1 96.44 140 ALA A CA 1
ATOM 1118 C C . ALA A 1 140 ? 20.641 15.75 11.719 1 96.44 140 ALA A C 1
ATOM 1120 O O . ALA A 1 140 ? 20.297 14.711 12.281 1 96.44 140 ALA A O 1
ATOM 1121 N N . ASP A 1 141 ? 20.938 16.875 12.352 1 97.88 141 ASP A N 1
ATOM 1122 C CA . ASP A 1 141 ? 20.641 17.047 13.773 1 97.88 141 ASP A CA 1
ATOM 1123 C C . ASP A 1 141 ? 19.203 17.5 13.984 1 97.88 141 ASP A C 1
ATOM 1125 O O . ASP A 1 141 ? 18.859 18.656 13.75 1 97.88 141 ASP A O 1
ATOM 1129 N N . VAL A 1 142 ? 18.406 16.531 14.492 1 98.12 142 VAL A N 1
ATOM 1130 C CA . VAL A 1 142 ? 16.969 16.812 14.609 1 98.12 142 VAL A CA 1
ATOM 1131 C C . VAL A 1 142 ? 16.562 16.812 16.078 1 98.12 142 VAL A C 1
ATOM 1133 O O . VAL A 1 142 ? 16.719 15.812 16.781 1 98.12 142 VAL A O 1
ATOM 1136 N N . GLN A 1 143 ? 16.078 17.969 16.562 1 98.12 143 GLN A N 1
ATOM 1137 C CA . GLN A 1 143 ? 15.469 18.078 17.875 1 98.12 143 GLN A CA 1
ATOM 1138 C C . GLN A 1 143 ? 13.945 18.156 17.766 1 98.12 143 GLN A C 1
ATOM 1140 O O . GLN A 1 143 ? 13.414 18.797 16.859 1 98.12 143 GLN A O 1
ATOM 1145 N N . VAL A 1 144 ? 13.297 17.453 18.734 1 98.5 144 VAL A N 1
ATOM 1146 C CA . VAL A 1 144 ? 11.836 17.484 18.75 1 98.5 144 VAL A CA 1
ATOM 1147 C C . VAL A 1 144 ? 11.328 17.891 20.125 1 98.5 144 VAL A C 1
ATOM 1149 O O . VAL A 1 144 ? 11.828 17.406 21.141 1 98.5 144 VAL A O 1
ATOM 1152 N N . ILE A 1 145 ? 10.414 18.859 20.156 1 98.56 145 ILE A N 1
ATOM 1153 C CA . ILE A 1 145 ? 9.648 19.203 21.359 1 98.56 145 ILE A CA 1
ATOM 1154 C C . ILE A 1 145 ? 8.164 18.953 21.094 1 98.56 145 ILE A C 1
ATOM 1156 O O . ILE A 1 145 ? 7.602 19.438 20.125 1 98.56 145 ILE A O 1
ATOM 1160 N N . TYR A 1 146 ? 7.547 18.188 21.953 1 98.56 146 TYR A N 1
ATOM 1161 C CA . TYR A 1 146 ? 6.152 17.797 21.766 1 98.56 146 TYR A CA 1
ATOM 1162 C C . TYR A 1 146 ? 5.34 18.078 23.031 1 98.56 146 TYR A C 1
ATOM 1164 O O . TYR A 1 146 ? 5.59 17.484 24.078 1 98.56 146 TYR A O 1
ATOM 1172 N N . ASN A 1 147 ? 4.383 18.969 22.875 1 98.19 147 ASN A N 1
ATOM 1173 C CA . ASN A 1 147 ? 3.51 19.391 23.969 1 98.19 147 ASN A CA 1
ATOM 1174 C C . ASN A 1 147 ? 2.17 18.672 23.922 1 98.19 147 ASN A C 1
ATOM 1176 O O . ASN A 1 147 ? 1.529 18.594 22.859 1 98.19 147 ASN A O 1
ATOM 1180 N N . VAL A 1 148 ? 1.768 18.094 25.109 1 96.56 148 VAL A N 1
ATOM 1181 C CA . VAL A 1 148 ? 0.485 17.406 25.203 1 96.56 148 VAL A CA 1
ATOM 1182 C C . VAL A 1 148 ? -0.264 17.875 26.453 1 96.56 148 VAL A C 1
ATOM 1184 O O . VAL A 1 148 ? 0.311 18.531 27.312 1 96.56 148 VAL A O 1
ATOM 1187 N N . HIS A 1 149 ? -1.593 17.578 26.438 1 95 149 HIS A N 1
ATOM 1188 C CA . HIS A 1 149 ? -2.389 17.906 27.609 1 95 149 HIS A CA 1
ATOM 1189 C C . HIS A 1 149 ? -1.987 17.047 28.812 1 95 149 HIS A C 1
ATOM 1191 O O . HIS A 1 149 ? -1.779 17.562 29.906 1 95 149 HIS A O 1
ATOM 1197 N N . SER A 1 150 ? -1.874 15.789 28.656 1 95.12 150 SER A N 1
ATOM 1198 C CA . SER A 1 150 ? -1.433 14.812 29.641 1 95.12 150 SER A CA 1
ATOM 1199 C C . SER A 1 150 ? -0.675 13.664 28.984 1 95.12 150 SER A C 1
ATOM 1201 O O . SER A 1 150 ? -0.707 13.516 27.766 1 95.12 150 SER A O 1
ATOM 1203 N N . PRO A 1 151 ? 0.026 12.852 29.797 1 94.06 151 PRO A N 1
ATOM 1204 C CA . PRO A 1 151 ? 0.791 11.742 29.234 1 94.06 151 PRO A CA 1
ATOM 1205 C C . PRO A 1 151 ? -0.077 10.773 28.422 1 94.06 151 PRO A C 1
ATOM 1207 O O . PRO A 1 151 ? 0.4 10.164 27.469 1 94.06 151 PRO A O 1
ATOM 1210 N N . GLU A 1 152 ? -1.355 10.703 28.719 1 91.75 152 GLU A N 1
ATOM 1211 C CA . GLU A 1 152 ? -2.262 9.797 28.016 1 91.75 152 GLU A CA 1
ATOM 1212 C C . GLU A 1 152 ? -2.588 10.312 26.625 1 91.75 152 GLU A C 1
ATOM 1214 O O . GLU A 1 152 ? -3.111 9.57 25.781 1 91.75 152 GLU A O 1
ATOM 1219 N N . ASP A 1 153 ? -2.154 11.516 26.375 1 93.75 153 ASP A N 1
ATOM 1220 C CA . ASP A 1 153 ? -2.512 12.148 25.109 1 93.75 153 ASP A CA 1
ATOM 1221 C C . ASP A 1 153 ? -1.344 12.102 24.125 1 93.75 153 ASP A C 1
ATOM 1223 O O . ASP A 1 153 ? -1.388 12.734 23.062 1 93.75 153 ASP A O 1
ATOM 1227 N N . VAL A 1 154 ? -0.35 11.359 24.453 1 95.12 154 VAL A N 1
ATOM 1228 C CA . VAL A 1 154 ? 0.801 11.258 23.562 1 95.12 154 VAL A CA 1
ATOM 1229 C C . VAL A 1 154 ? 0.447 10.391 22.359 1 95.12 154 VAL A C 1
ATOM 1231 O O . VAL A 1 154 ? 0.251 9.18 22.484 1 95.12 154 VAL A O 1
ATOM 1234 N N . ILE A 1 155 ? 0.344 11.062 21.25 1 95.5 155 ILE A N 1
ATOM 1235 C CA . ILE A 1 155 ? 0.129 10.359 19.984 1 95.5 155 ILE A CA 1
ATOM 1236 C C . ILE A 1 155 ? 1.44 9.742 19.516 1 95.5 155 ILE A C 1
ATOM 1238 O O . ILE A 1 155 ? 2.502 10.359 19.625 1 95.5 155 ILE A O 1
ATOM 1242 N N . PHE A 1 156 ? 1.447 8.492 18.938 1 95.38 156 PHE A N 1
ATOM 1243 C CA . PHE A 1 156 ? 2.6 7.723 18.469 1 95.38 156 PHE A CA 1
ATOM 1244 C C . PHE A 1 156 ? 3.541 7.418 19.641 1 95.38 156 PHE A C 1
ATOM 1246 O O . PHE A 1 156 ? 4.762 7.488 19.484 1 95.38 156 PHE A O 1
ATOM 1253 N N . ALA A 1 157 ? 2.996 7.082 20.781 1 92.81 157 ALA A N 1
ATOM 1254 C CA . ALA A 1 157 ? 3.756 6.918 22.016 1 92.81 157 ALA A CA 1
ATOM 1255 C C . ALA A 1 157 ? 4.871 5.891 21.844 1 92.81 157 ALA A C 1
ATOM 1257 O O . ALA A 1 157 ? 6.012 6.129 22.234 1 92.81 157 ALA A O 1
ATOM 1258 N N . ASN A 1 158 ? 4.594 4.742 21.281 1 91 158 ASN A N 1
ATOM 1259 C CA . ASN A 1 158 ? 5.59 3.688 21.109 1 91 158 ASN A CA 1
ATOM 1260 C C . ASN A 1 158 ? 6.699 4.113 20.156 1 91 158 ASN A C 1
ATOM 1262 O O . ASN A 1 158 ? 7.863 3.756 20.359 1 91 158 ASN A O 1
ATOM 1266 N N . GLU A 1 159 ? 6.355 4.844 19.234 1 92.25 159 GLU A N 1
ATOM 1267 C CA . GLU A 1 159 ? 7.32 5.199 18.188 1 92.25 159 GLU A CA 1
ATOM 1268 C C . GLU A 1 159 ? 8.352 6.195 18.703 1 92.25 159 GLU A C 1
ATOM 1270 O O . GLU A 1 159 ? 9.492 6.203 18.25 1 92.25 159 GLU A O 1
ATOM 1275 N N . TRP A 1 160 ? 7.969 6.988 19.641 1 95.12 160 TRP A N 1
ATOM 1276 C CA . TRP A 1 160 ? 8.875 7.988 20.188 1 95.12 160 TRP A CA 1
ATOM 1277 C C . TRP A 1 160 ? 10.039 7.324 20.922 1 95.12 160 TRP A C 1
ATOM 1279 O O . TRP A 1 160 ? 11.047 7.973 21.219 1 95.12 160 TRP A O 1
ATOM 1289 N N . ARG A 1 161 ? 9.945 6.059 21.141 1 92.56 161 ARG A N 1
ATOM 1290 C CA . ARG A 1 161 ? 11.055 5.316 21.734 1 92.56 161 ARG A CA 1
ATOM 1291 C C . ARG A 1 161 ? 12.234 5.234 20.766 1 92.56 161 ARG A C 1
ATOM 1293 O O . ARG A 1 161 ? 13.375 5.031 21.188 1 92.56 161 ARG A O 1
ATOM 1300 N N . ASN A 1 162 ? 11.992 5.508 19.562 1 93 162 ASN A N 1
ATOM 1301 C CA . ASN A 1 162 ? 13.016 5.391 18.531 1 93 162 ASN A CA 1
ATOM 1302 C C . ASN A 1 162 ? 13.664 6.738 18.234 1 93 162 ASN A C 1
ATOM 1304 O O . ASN A 1 162 ? 14.656 6.809 17.5 1 93 162 ASN A O 1
ATOM 1308 N N . TYR A 1 163 ? 13.07 7.809 18.766 1 95.31 163 TYR A N 1
ATOM 1309 C CA . TYR A 1 163 ? 13.555 9.148 18.469 1 95.31 163 TYR A CA 1
ATOM 1310 C C . TYR A 1 163 ? 13.711 9.969 19.75 1 95.31 163 TYR A C 1
ATOM 1312 O O . TYR A 1 163 ? 12.859 9.922 20.625 1 95.31 163 TYR A O 1
ATOM 1320 N N . PRO A 1 164 ? 14.828 10.727 19.797 1 95.38 164 PRO A N 1
ATOM 1321 C CA . PRO A 1 164 ? 14.875 11.695 20.891 1 95.38 164 PRO A CA 1
ATOM 1322 C C . PRO A 1 164 ? 13.766 12.734 20.828 1 95.38 164 PRO A C 1
ATOM 1324 O O . PRO A 1 164 ? 13.453 13.234 19.734 1 95.38 164 PRO A O 1
ATOM 1327 N N . VAL A 1 165 ? 13.102 12.977 21.953 1 97.38 165 VAL A N 1
ATOM 1328 C CA . VAL A 1 165 ? 12.008 13.938 22.016 1 97.38 165 VAL A CA 1
ATOM 1329 C C . VAL A 1 165 ? 11.883 14.492 23.438 1 97.38 165 VAL A C 1
ATOM 1331 O O . VAL A 1 165 ? 12.055 13.766 24.406 1 97.38 165 VAL A O 1
ATOM 1334 N N . ALA A 1 166 ? 11.742 15.797 23.516 1 97.88 166 ALA A N 1
ATOM 1335 C CA . ALA A 1 166 ? 11.328 16.406 24.781 1 97.88 166 ALA A CA 1
ATOM 1336 C C . ALA A 1 166 ? 9.805 16.469 24.891 1 97.88 166 ALA A C 1
ATOM 1338 O O . ALA A 1 166 ? 9.148 17.219 24.156 1 97.88 166 ALA A O 1
ATOM 1339 N N . LEU A 1 167 ? 9.266 15.727 25.859 1 97.56 167 LEU A N 1
ATOM 1340 C CA . LEU A 1 167 ? 7.824 15.688 26.078 1 97.56 167 LEU A CA 1
ATOM 1341 C C . LEU A 1 167 ? 7.406 16.641 27.188 1 97.56 167 LEU A C 1
ATOM 1343 O O . LEU A 1 167 ? 7.938 16.578 28.297 1 97.56 167 LEU A O 1
ATOM 1347 N N . ILE A 1 168 ? 6.504 17.516 26.844 1 97.75 168 ILE A N 1
ATOM 1348 C CA . ILE A 1 168 ? 5.957 18.453 27.812 1 97.75 168 ILE A CA 1
ATOM 1349 C C . ILE A 1 168 ? 4.48 18.156 28.062 1 97.75 168 ILE A C 1
ATOM 1351 O O . ILE A 1 168 ? 3.693 18.078 27.109 1 97.75 168 ILE A O 1
ATOM 1355 N N . ALA A 1 169 ? 4.078 17.969 29.328 1 97.25 169 ALA A N 1
ATOM 1356 C CA . ALA A 1 169 ? 2.684 17.703 29.672 1 97.25 169 ALA A CA 1
ATOM 1357 C C . ALA A 1 169 ? 2.125 18.812 30.562 1 97.25 169 ALA A C 1
ATOM 1359 O O . ALA A 1 169 ? 2.691 19.109 31.625 1 97.25 169 ALA A O 1
ATOM 1360 N N . GLU A 1 170 ? 1.017 19.344 30.125 1 96.06 170 GLU A N 1
ATOM 1361 C CA . GLU A 1 170 ? 0.394 20.438 30.859 1 96.06 170 GLU A CA 1
ATOM 1362 C C . GLU A 1 170 ? -0.181 19.938 32.188 1 96.06 170 GLU A C 1
ATOM 1364 O O . GLU A 1 170 ? -0.171 20.672 33.188 1 96.06 170 GLU A O 1
ATOM 1369 N N . ASN A 1 171 ? -0.7 18.703 32.094 1 95.25 171 ASN A N 1
ATOM 1370 C CA . ASN A 1 171 ? -1.342 18.125 33.281 1 95.25 171 ASN A CA 1
ATOM 1371 C C . ASN A 1 171 ? -0.781 16.75 33.594 1 95.25 171 ASN A C 1
ATOM 1373 O O . ASN A 1 171 ? -0.391 16 32.688 1 95.25 171 ASN A O 1
ATOM 1377 N N . ASN A 1 172 ? -0.688 16.453 34.906 1 94.38 172 ASN A N 1
ATOM 1378 C CA . ASN A 1 172 ? -0.358 15.125 35.438 1 94.38 172 ASN A CA 1
ATOM 1379 C C . ASN A 1 172 ? 0.951 14.602 34.844 1 94.38 172 ASN A C 1
ATOM 1381 O O . ASN A 1 172 ? 1.032 13.445 34.438 1 94.38 172 ASN A O 1
ATOM 1385 N N . ALA A 1 173 ? 1.862 15.445 34.812 1 93.31 173 ALA A N 1
ATOM 1386 C CA . ALA A 1 173 ? 3.148 15.047 34.25 1 93.31 173 ALA A CA 1
ATOM 1387 C C . ALA A 1 173 ? 3.783 13.922 35.062 1 93.31 173 ALA A C 1
ATOM 1389 O O . ALA A 1 173 ? 3.838 13.992 36.281 1 93.31 173 ALA A O 1
ATOM 1390 N N . THR A 1 174 ? 4.137 12.82 34.406 1 93 174 THR A N 1
ATOM 1391 C CA . THR A 1 174 ? 4.836 11.703 35.031 1 93 174 THR A CA 1
ATOM 1392 C C . THR A 1 174 ? 6.305 11.688 34.625 1 93 174 THR A C 1
ATOM 1394 O O . THR A 1 174 ? 6.793 12.641 34 1 93 174 THR A O 1
ATOM 1397 N N . HIS A 1 175 ? 7.02 10.617 35.031 1 90.12 175 HIS A N 1
ATOM 1398 C CA . HIS A 1 175 ? 8.438 10.5 34.688 1 90.12 175 HIS A CA 1
ATOM 1399 C C . HIS A 1 175 ? 8.648 10.555 33.188 1 90.12 175 HIS A C 1
ATOM 1401 O O . HIS A 1 175 ? 7.91 9.938 32.406 1 90.12 175 HIS A O 1
ATOM 1407 N N . GLY A 1 176 ? 9.648 11.359 32.781 1 92 176 GLY A N 1
ATOM 1408 C CA . GLY A 1 176 ? 9.961 11.484 31.359 1 92 176 GLY A CA 1
ATOM 1409 C C . GLY A 1 176 ? 9.344 12.703 30.719 1 92 176 GLY A C 1
ATOM 1410 O O . GLY A 1 176 ? 9.656 13.023 29.562 1 92 176 GLY A O 1
ATOM 1411 N N . PHE A 1 177 ? 8.484 13.359 31.547 1 95.5 177 PHE A N 1
ATOM 1412 C CA . PHE A 1 177 ? 7.836 14.555 31.016 1 95.5 177 PHE A CA 1
ATOM 1413 C C . PHE A 1 177 ? 8.328 15.805 31.734 1 95.5 177 PHE A C 1
ATOM 1415 O O . PHE A 1 177 ? 8.609 15.758 32.938 1 95.5 177 PHE A O 1
ATOM 1422 N N . ILE A 1 178 ? 8.469 16.859 30.984 1 96 178 ILE A N 1
ATOM 1423 C CA . ILE A 1 178 ? 8.555 18.188 31.578 1 96 178 ILE A CA 1
ATOM 1424 C C . ILE A 1 178 ? 7.152 18.703 31.922 1 96 178 ILE A C 1
ATOM 1426 O O . ILE A 1 178 ? 6.258 18.688 31.062 1 96 178 ILE A O 1
ATOM 1430 N N . ALA A 1 179 ? 6.961 19.203 33.125 1 96.06 179 ALA A N 1
ATOM 1431 C CA . ALA A 1 179 ? 5.637 19.625 33.594 1 96.06 179 ALA A CA 1
ATOM 1432 C C . ALA A 1 179 ? 5.336 21.062 33.125 1 96.06 179 ALA A C 1
ATOM 1434 O O . ALA A 1 179 ? 6.195 21.938 33.219 1 96.06 179 ALA A O 1
ATOM 1435 N N . GLY A 1 180 ? 4.152 21.266 32.625 1 95.12 180 GLY A N 1
ATOM 1436 C CA . GLY A 1 180 ? 3.699 22.609 32.281 1 95.12 180 GLY A CA 1
ATOM 1437 C C . GLY A 1 180 ? 3.553 22.828 30.797 1 95.12 180 GLY A C 1
ATOM 1438 O O . GLY A 1 180 ? 3.119 21.938 30.062 1 95.12 180 GLY A O 1
ATOM 1439 N N . ARG A 1 181 ? 3.768 24.094 30.484 1 94.81 181 ARG A N 1
ATOM 1440 C CA . ARG A 1 181 ? 3.674 24.5 29.078 1 94.81 181 ARG A CA 1
ATOM 1441 C C . ARG A 1 181 ? 5.035 24.938 28.547 1 94.81 181 ARG A C 1
ATOM 1443 O O . ARG A 1 181 ? 6.008 25.016 29.297 1 94.81 181 ARG A O 1
ATOM 1450 N N . LEU A 1 182 ? 5.078 25.125 27.266 1 96.19 182 LEU A N 1
ATOM 1451 C CA . LEU A 1 182 ? 6.305 25.594 26.625 1 96.19 182 LEU A CA 1
ATOM 1452 C C . LEU A 1 182 ? 6.699 26.969 27.172 1 96.19 182 LEU A C 1
ATOM 1454 O O . LEU A 1 182 ? 5.859 27.859 27.281 1 96.19 182 LEU A O 1
ATOM 1458 N N . THR A 1 183 ? 7.949 27.125 27.531 1 94.75 183 THR A N 1
ATOM 1459 C CA . THR A 1 183 ? 8.484 28.391 28 1 94.75 183 THR A CA 1
ATOM 1460 C C . THR A 1 183 ? 9.789 28.734 27.281 1 94.75 183 THR A C 1
ATOM 1462 O O . THR A 1 183 ? 10.398 27.859 26.656 1 94.75 183 THR A O 1
ATOM 1465 N N . ARG A 1 184 ? 10.102 30.016 27.438 1 95 184 ARG A N 1
ATOM 1466 C CA . ARG A 1 184 ? 11.375 30.453 26.875 1 95 184 ARG A CA 1
ATOM 1467 C C . ARG A 1 184 ? 12.547 29.703 27.484 1 95 184 ARG A C 1
ATOM 1469 O O . ARG A 1 184 ? 13.531 29.422 26.812 1 95 184 ARG A O 1
ATOM 1476 N N . GLU A 1 185 ? 12.43 29.391 28.719 1 95.06 185 GLU A N 1
ATOM 1477 C CA . GLU A 1 185 ? 13.484 28.688 29.438 1 95.06 185 GLU A CA 1
ATOM 1478 C C . GLU A 1 185 ? 13.758 27.312 28.812 1 95.06 185 GLU A C 1
ATOM 1480 O O . GLU A 1 185 ? 14.898 26.859 28.797 1 95.06 185 GLU A O 1
ATOM 1485 N N . ILE A 1 186 ? 12.727 26.672 28.344 1 95.62 186 ILE A N 1
ATOM 1486 C CA . ILE A 1 186 ? 12.875 25.375 27.703 1 95.62 186 ILE A CA 1
ATOM 1487 C C . ILE A 1 186 ? 13.57 25.531 26.359 1 95.62 186 ILE A C 1
ATOM 1489 O O . ILE A 1 186 ? 14.484 24.781 26.016 1 95.62 186 ILE A O 1
ATOM 1493 N N . LEU A 1 187 ? 13.25 26.516 25.609 1 97.56 187 LEU A N 1
ATOM 1494 C CA . LEU A 1 187 ? 13.75 26.75 24.266 1 97.56 187 LEU A CA 1
ATOM 1495 C C . LEU A 1 187 ? 15.234 27.094 24.297 1 97.56 187 LEU A C 1
ATOM 1497 O O . LEU A 1 187 ? 15.984 26.719 23.391 1 97.56 187 LEU A O 1
ATOM 1501 N N . VAL A 1 188 ? 15.672 27.828 25.312 1 96 188 VAL A N 1
ATOM 1502 C CA . VAL A 1 188 ? 17.062 28.266 25.406 1 96 188 VAL A CA 1
ATOM 1503 C C . VAL A 1 188 ? 17.969 27.062 25.594 1 96 188 VAL A C 1
ATOM 1505 O O . VAL A 1 188 ? 19.172 27.125 25.297 1 96 188 VAL A O 1
ATOM 1508 N N . THR A 1 189 ? 17.406 25.953 26.016 1 95.5 189 THR A N 1
ATOM 1509 C CA . THR A 1 189 ? 18.219 24.75 26.234 1 95.5 189 THR A CA 1
ATOM 1510 C C . THR A 1 189 ? 18.5 24.047 24.922 1 95.5 189 THR A C 1
ATOM 1512 O O . THR A 1 189 ? 19.359 23.156 24.859 1 95.5 189 THR A O 1
ATOM 1515 N N . VAL A 1 190 ? 17.844 24.344 23.828 1 97.12 190 VAL A N 1
ATOM 1516 C CA . VAL A 1 190 ? 18.078 23.734 22.516 1 97.12 190 VAL A CA 1
ATOM 1517 C C . VAL A 1 190 ? 19.406 24.25 21.953 1 97.12 190 VAL A C 1
ATOM 1519 O O . VAL A 1 190 ? 19.562 25.453 21.719 1 97.12 190 VAL A O 1
ATOM 1522 N N . PRO A 1 191 ? 20.312 23.328 21.672 1 96.44 191 PRO A N 1
ATOM 1523 C CA . PRO A 1 191 ? 21.609 23.766 21.156 1 96.44 191 PRO A CA 1
ATOM 1524 C C . PRO A 1 191 ? 21.5 24.469 19.797 1 96.44 191 PRO A C 1
ATOM 1526 O O . PRO A 1 191 ? 20.781 24 18.906 1 96.44 191 PRO A O 1
ATOM 1529 N N . ASP A 1 192 ? 22.141 25.656 19.641 1 96.5 192 ASP A N 1
ATOM 1530 C CA . ASP A 1 192 ? 22.266 26.391 18.375 1 96.5 192 ASP A CA 1
ATOM 1531 C C . ASP A 1 192 ? 20.906 26.719 17.797 1 96.5 192 ASP A C 1
ATOM 1533 O O . ASP A 1 192 ? 20.688 26.594 16.594 1 96.5 192 ASP A O 1
ATOM 1537 N N . ILE A 1 193 ? 20 27.109 18.672 1 97.62 193 ILE A N 1
ATOM 1538 C CA . ILE A 1 193 ? 18.625 27.297 18.25 1 97.62 193 ILE A CA 1
ATOM 1539 C C . ILE A 1 193 ? 18.562 28.328 17.125 1 97.62 193 ILE A C 1
ATOM 1541 O O . ILE A 1 193 ? 17.75 28.203 16.203 1 97.62 193 ILE A O 1
ATOM 1545 N N . ALA A 1 194 ? 19.453 29.312 17.062 1 97 194 ALA A N 1
ATOM 1546 C CA . ALA A 1 194 ? 19.438 30.375 16.062 1 97 194 ALA A CA 1
ATOM 1547 C C . ALA A 1 194 ? 19.812 29.844 14.688 1 97 194 ALA A C 1
ATOM 1549 O O . ALA A 1 194 ? 19.453 30.438 13.664 1 97 194 ALA A O 1
ATOM 1550 N N . LEU A 1 195 ? 20.438 28.719 14.664 1 96.81 195 LEU A N 1
ATOM 1551 C CA . LEU A 1 195 ? 20.938 28.156 13.414 1 96.81 195 LEU A CA 1
ATOM 1552 C C . LEU A 1 195 ? 20 27.062 12.906 1 96.81 195 LEU A C 1
ATOM 1554 O O . LEU A 1 195 ? 20.219 26.5 11.836 1 96.81 195 LEU A O 1
ATOM 1558 N N . ARG A 1 196 ? 19 26.781 13.664 1 97.69 196 ARG A N 1
ATOM 1559 C CA . ARG A 1 196 ? 18.109 25.672 13.312 1 97.69 196 ARG A CA 1
ATOM 1560 C C . ARG A 1 196 ? 16.922 26.156 12.484 1 97.69 196 ARG A C 1
ATOM 1562 O O . ARG A 1 196 ? 16.453 27.281 12.664 1 97.69 196 ARG A O 1
ATOM 1569 N N . THR A 1 197 ? 16.5 25.312 11.516 1 98.06 197 THR A N 1
ATOM 1570 C CA . THR A 1 197 ? 15.203 25.484 10.875 1 98.06 197 THR A CA 1
ATOM 1571 C C . THR A 1 197 ? 14.086 24.984 11.773 1 98.06 197 THR A C 1
ATOM 1573 O O . THR A 1 197 ? 14.055 23.812 12.156 1 98.06 197 THR A O 1
ATOM 1576 N N . VAL A 1 198 ? 13.203 25.938 12.117 1 98.5 198 VAL A N 1
ATOM 1577 C CA . VAL A 1 198 ? 12.109 25.578 13.023 1 98.5 198 VAL A CA 1
ATOM 1578 C C . VAL A 1 198 ? 10.852 25.281 12.219 1 98.5 198 VAL A C 1
ATOM 1580 O O . VAL A 1 198 ? 10.438 26.078 11.375 1 98.5 198 VAL A O 1
ATOM 1583 N N . MET A 1 199 ? 10.273 24.094 12.406 1 97.81 199 MET A N 1
ATOM 1584 C CA . MET A 1 199 ? 8.992 23.703 11.828 1 97.81 199 MET A CA 1
ATOM 1585 C C . MET A 1 199 ? 7.992 23.344 12.922 1 97.81 199 MET A C 1
ATOM 1587 O O . MET A 1 199 ? 8.289 22.531 13.797 1 97.81 199 MET A O 1
ATOM 1591 N N . THR A 1 200 ? 6.793 24 12.828 1 97.69 200 THR A N 1
ATOM 1592 C CA . THR A 1 200 ? 5.875 23.828 13.945 1 97.69 200 THR A CA 1
ATOM 1593 C C . THR A 1 200 ? 4.445 23.625 13.445 1 97.69 200 THR A C 1
ATOM 1595 O O . THR A 1 200 ? 4.09 24.109 12.359 1 97.69 200 THR A O 1
ATOM 1598 N N . CYS A 1 201 ? 3.697 22.844 14.188 1 95.19 201 CYS A N 1
ATOM 1599 C CA . CYS A 1 201 ? 2.277 22.625 13.93 1 95.19 201 CYS A CA 1
ATOM 1600 C C . CYS A 1 201 ? 1.521 22.375 15.227 1 95.19 201 CYS A C 1
ATOM 1602 O O . CYS A 1 201 ? 1.979 21.609 16.078 1 95.19 201 CYS A O 1
ATOM 1604 N N . GLY A 1 202 ? 0.478 23.047 15.461 1 92.12 202 GLY A N 1
ATOM 1605 C CA . GLY A 1 202 ? -0.366 22.938 16.641 1 92.12 202 GLY A CA 1
ATOM 1606 C C . GLY A 1 202 ? -1.481 23.953 16.688 1 92.12 202 GLY A C 1
ATOM 1607 O O . GLY A 1 202 ? -1.741 24.641 15.688 1 92.12 202 GLY A O 1
ATOM 1608 N N . PRO A 1 203 ? -2.172 24.016 17.844 1 86.5 203 PRO A N 1
ATOM 1609 C CA . PRO A 1 203 ? -3.213 25.047 17.984 1 86.5 203 PRO A CA 1
ATOM 1610 C C . PRO A 1 203 ? -2.668 26.453 17.844 1 86.5 203 PRO A C 1
ATOM 1612 O O . PRO A 1 203 ? -1.488 26.703 18.109 1 86.5 203 PRO A O 1
ATOM 1615 N N . ALA A 1 204 ? -3.561 27.359 17.578 1 81.69 204 ALA A N 1
ATOM 1616 C CA . ALA A 1 204 ? -3.176 28.734 17.219 1 81.69 204 ALA A CA 1
ATOM 1617 C C . ALA A 1 204 ? -2.406 29.391 18.359 1 81.69 204 ALA A C 1
ATOM 1619 O O . ALA A 1 204 ? -1.324 29.938 18.156 1 81.69 204 ALA A O 1
ATOM 1620 N N . PRO A 1 205 ? -2.885 29.266 19.594 1 84.81 205 PRO A N 1
ATOM 1621 C CA . PRO A 1 205 ? -2.146 29.922 20.672 1 84.81 205 PRO A CA 1
ATOM 1622 C C . PRO A 1 205 ? -0.738 29.359 20.859 1 84.81 205 PRO A C 1
ATOM 1624 O O . PRO A 1 205 ? 0.198 30.109 21.141 1 84.81 205 PRO A O 1
ATOM 1627 N N . TYR A 1 206 ? -0.597 28.156 20.703 1 92.62 206 TYR A N 1
ATOM 1628 C CA . TYR A 1 206 ? 0.708 27.516 20.797 1 92.62 206 TYR A CA 1
ATOM 1629 C C . TYR A 1 206 ? 1.646 28.016 19.703 1 92.62 206 TYR A C 1
ATOM 1631 O O . TYR A 1 206 ? 2.795 28.359 19.969 1 92.62 206 TYR A O 1
ATOM 1639 N N . MET A 1 207 ? 1.16 28.094 18.5 1 90.69 207 MET A N 1
ATOM 1640 C CA . MET A 1 207 ? 1.982 28.484 17.359 1 90.69 207 MET A CA 1
ATOM 1641 C C . MET A 1 207 ? 2.42 29.938 17.469 1 90.69 207 MET A C 1
ATOM 1643 O O . MET A 1 207 ? 3.541 30.281 17.078 1 90.69 207 MET A O 1
ATOM 1647 N N . GLU A 1 208 ? 1.542 30.734 17.953 1 88.31 208 GLU A N 1
ATOM 1648 C CA . GLU A 1 208 ? 1.88 32.125 18.172 1 88.31 208 GLU A CA 1
ATOM 1649 C C . GLU A 1 208 ? 3.006 32.281 19.188 1 88.31 208 GLU A C 1
ATOM 1651 O O . GLU A 1 208 ? 3.941 33.062 18.984 1 88.31 208 GLU A O 1
ATOM 1656 N N . LEU A 1 209 ? 2.848 31.547 20.203 1 94.38 209 LEU A N 1
ATOM 1657 C CA . LEU A 1 209 ? 3.873 31.562 21.234 1 94.38 209 LEU A CA 1
ATOM 1658 C C . LEU A 1 209 ? 5.211 31.078 20.688 1 94.38 209 LEU A C 1
ATOM 1660 O O . LEU A 1 209 ? 6.25 31.688 20.938 1 94.38 209 LEU A O 1
ATOM 1664 N N . VAL A 1 210 ? 5.215 30.031 19.953 1 96.81 210 VAL A N 1
ATOM 1665 C CA . VAL A 1 210 ? 6.43 29.453 19.391 1 96.81 210 VAL A CA 1
ATOM 1666 C C . VAL A 1 210 ? 7.098 30.484 18.469 1 96.81 210 VAL A C 1
ATOM 1668 O O . VAL A 1 210 ? 8.297 30.75 18.594 1 96.81 210 VAL A O 1
ATOM 1671 N N . GLU A 1 211 ? 6.281 31.031 17.641 1 94.88 211 GLU A N 1
ATOM 1672 C CA . GLU A 1 211 ? 6.828 31.984 16.672 1 94.88 211 GLU A CA 1
ATOM 1673 C C . GLU A 1 211 ? 7.48 33.156 17.391 1 94.88 211 GLU A C 1
ATOM 1675 O O . GLU A 1 211 ? 8.609 33.531 17.062 1 94.88 211 GLU A O 1
ATOM 1680 N N . LYS A 1 212 ? 6.801 33.688 18.328 1 96.62 212 LYS A N 1
ATOM 1681 C CA . LYS A 1 212 ? 7.309 34.844 19.078 1 96.62 212 LYS A CA 1
ATOM 1682 C C . LYS A 1 212 ? 8.625 34.5 19.766 1 96.62 212 LYS A C 1
ATOM 1684 O O . LYS A 1 212 ? 9.609 35.25 19.641 1 96.62 212 LYS A O 1
ATOM 1689 N N . GLU A 1 213 ? 8.656 33.406 20.438 1 97.31 213 GLU A N 1
ATOM 1690 C CA . GLU A 1 213 ? 9.797 33.062 21.281 1 97.31 213 GLU A CA 1
ATOM 1691 C C . GLU A 1 213 ? 11 32.656 20.438 1 97.31 213 GLU A C 1
ATOM 1693 O O . GLU A 1 213 ? 12.133 33.062 20.734 1 97.31 213 GLU A O 1
ATOM 1698 N N . VAL A 1 214 ? 10.781 31.875 19.391 1 97.56 214 VAL A N 1
ATOM 1699 C CA . VAL A 1 214 ? 11.922 31.406 18.625 1 97.56 214 VAL A CA 1
ATOM 1700 C C . VAL A 1 214 ? 12.531 32.562 17.828 1 97.56 214 VAL A C 1
ATOM 1702 O O . VAL A 1 214 ? 13.75 32.625 17.656 1 97.56 214 VAL A O 1
ATOM 1705 N N . LYS A 1 215 ? 11.75 33.438 17.344 1 96.75 215 LYS A N 1
ATOM 1706 C CA . LYS A 1 215 ? 12.266 34.625 16.656 1 96.75 215 LYS A CA 1
ATOM 1707 C C . LYS A 1 215 ? 13.07 35.5 17.609 1 96.75 215 LYS A C 1
ATOM 1709 O O . LYS A 1 215 ? 14.117 36.031 17.234 1 96.75 215 LYS A O 1
ATOM 1714 N N . ALA A 1 216 ? 12.57 35.656 18.781 1 97.31 216 ALA A N 1
ATOM 1715 C CA . ALA A 1 216 ? 13.289 36.406 19.797 1 97.31 216 ALA A CA 1
ATOM 1716 C C . ALA A 1 216 ? 14.648 35.781 20.094 1 97.31 216 ALA A C 1
ATOM 1718 O O . ALA A 1 216 ? 15.594 36.5 20.469 1 97.31 216 ALA A O 1
ATOM 1719 N N . LEU A 1 217 ? 14.773 34.531 19.875 1 97.38 217 LEU A N 1
ATOM 1720 C CA . LEU A 1 217 ? 16.016 33.812 20.141 1 97.38 217 LEU A CA 1
ATOM 1721 C C . LEU A 1 217 ? 16.891 33.75 18.906 1 97.38 217 LEU A C 1
ATOM 1723 O O . LEU A 1 217 ? 17.953 33.125 18.922 1 97.38 217 LEU A O 1
ATOM 1727 N N . GLY A 1 218 ? 16.469 34.344 17.766 1 97.5 218 GLY A N 1
ATOM 1728 C CA . GLY A 1 218 ? 17.359 34.562 16.625 1 97.5 218 GLY A CA 1
ATOM 1729 C C . GLY A 1 218 ? 17.062 33.625 15.469 1 97.5 218 GLY A C 1
ATOM 1730 O O . GLY A 1 218 ? 17.781 33.625 14.469 1 97.5 218 GLY A O 1
ATOM 1731 N N . VAL A 1 219 ? 15.992 32.875 15.562 1 97.38 219 VAL A N 1
ATOM 1732 C CA . VAL A 1 219 ? 15.648 31.953 14.477 1 97.38 219 VAL A CA 1
ATOM 1733 C C . VAL A 1 219 ? 15.227 32.75 13.242 1 97.38 219 VAL A C 1
ATOM 1735 O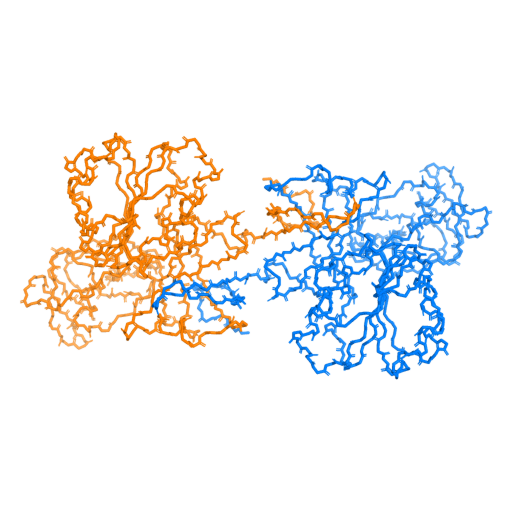 O . VAL A 1 219 ? 14.391 33.656 13.328 1 97.38 219 VAL A O 1
ATOM 1738 N N . SER A 1 220 ? 15.852 32.344 12.117 1 96.19 220 SER A N 1
ATOM 1739 C CA . SER A 1 220 ? 15.539 33.031 10.875 1 96.19 220 SER A CA 1
ATOM 1740 C C . SER A 1 220 ? 14.711 32.156 9.945 1 96.19 220 SER A C 1
ATOM 1742 O O . SER A 1 220 ? 13.953 32.656 9.109 1 96.19 220 SER A O 1
ATOM 1744 N N . GLU A 1 221 ? 14.812 30.891 10.016 1 96.12 221 GLU A N 1
ATOM 1745 C CA . GLU A 1 221 ? 14.062 29.938 9.195 1 96.12 221 GLU A CA 1
ATOM 1746 C C . GLU A 1 221 ? 12.922 29.312 9.977 1 96.12 221 GLU A C 1
ATOM 1748 O O . GLU A 1 221 ? 13.141 28.453 10.844 1 96.12 221 GLU A O 1
ATOM 1753 N N . PHE A 1 222 ? 11.75 29.781 9.656 1 96.06 222 PHE A N 1
ATOM 1754 C CA . PHE A 1 222 ? 10.57 29.391 10.422 1 96.06 222 PHE A CA 1
ATOM 1755 C C . PHE A 1 222 ? 9.438 28.984 9.492 1 96.06 222 PHE A C 1
ATOM 1757 O O . PHE A 1 222 ? 9.047 29.734 8.602 1 96.06 222 PHE A O 1
ATOM 1764 N N . TYR A 1 223 ? 8.93 27.703 9.688 1 93.06 223 TYR A N 1
ATOM 1765 C CA . TYR A 1 223 ? 7.816 27.156 8.914 1 93.06 223 TYR A CA 1
ATOM 1766 C C . TYR A 1 223 ? 6.703 26.656 9.836 1 93.06 223 TYR A C 1
ATOM 1768 O O . TYR A 1 223 ? 6.973 26.031 10.867 1 93.06 223 TYR A O 1
ATOM 1776 N N . SER A 1 224 ? 5.461 26.984 9.461 1 92 224 SER A N 1
ATOM 1777 C CA . SER A 1 224 ? 4.344 26.562 10.297 1 92 224 SER A CA 1
ATOM 1778 C C . SER A 1 224 ? 3.162 26.094 9.461 1 92 224 SER A C 1
ATOM 1780 O O . SER A 1 224 ? 3.033 26.484 8.289 1 92 224 SER A O 1
ATOM 1782 N N . GLU A 1 225 ? 2.389 25.156 10.008 1 86.31 225 GLU A N 1
ATOM 1783 C CA . GLU A 1 225 ? 1.122 24.688 9.445 1 86.31 225 GLU A CA 1
ATOM 1784 C C . GLU A 1 225 ? -0.002 24.781 10.477 1 86.31 225 GLU A C 1
ATOM 1786 O O . GLU A 1 225 ? 0.126 24.281 11.586 1 86.31 225 GLU A O 1
ATOM 1791 N N . LYS A 1 226 ? -1.101 25.453 10.031 1 73.69 226 LYS A N 1
ATOM 1792 C CA . LYS A 1 226 ? -2.252 25.641 10.906 1 73.69 226 LYS A CA 1
ATOM 1793 C C . LYS A 1 226 ? -3.43 24.781 10.469 1 73.69 226 LYS A C 1
ATOM 1795 O O . LYS A 1 226 ? -3.746 24.703 9.281 1 73.69 226 LYS A O 1
ATOM 1800 N N . PHE A 1 227 ? -3.941 23.828 11.297 1 63.22 227 PHE A N 1
ATOM 1801 C CA . PHE A 1 227 ? -5.09 23 10.945 1 63.22 227 PHE A CA 1
ATOM 1802 C C . PHE A 1 227 ? -6.363 23.844 10.891 1 63.22 227 PHE A C 1
ATOM 1804 O O . PHE A 1 227 ? -7.164 23.703 9.961 1 63.22 227 PHE A O 1
ATOM 1811 N N . PHE A 1 228 ? -7.012 24.109 12.172 1 53.22 228 PHE A N 1
ATOM 1812 C CA . PHE A 1 228 ? -8.266 24.859 12.25 1 53.22 228 PHE A CA 1
ATOM 1813 C C . PHE A 1 228 ? -8.031 26.25 12.797 1 53.22 228 PHE A C 1
ATOM 1815 O O . PHE A 1 228 ? -7.203 26.453 13.688 1 53.22 228 PHE A O 1
ATOM 1822 N N . THR A 1 229 ? -8.148 27.219 11.891 1 44.69 229 THR A N 1
ATOM 1823 C CA . THR A 1 229 ? -8.273 28.484 12.609 1 44.69 229 THR A CA 1
ATOM 1824 C C . THR A 1 229 ? -9.641 28.578 13.289 1 44.69 229 THR A C 1
ATOM 1826 O O . THR A 1 229 ? -10.672 28.547 12.625 1 44.69 229 THR A O 1
ATOM 1829 N N . PRO A 1 230 ? -9.68 28.078 14.547 1 41.84 230 PRO A N 1
ATOM 1830 C CA . PRO A 1 230 ? -10.938 28.359 15.25 1 41.84 230 PRO A CA 1
ATOM 1831 C C . PRO A 1 230 ? -11.57 29.672 14.812 1 41.84 230 PRO A C 1
ATOM 1833 O O . PRO A 1 230 ? -10.867 30.609 14.414 1 41.84 230 PRO A O 1
ATOM 1836 N N . VAL A 1 231 ? -12.914 29.453 14.32 1 43.78 231 VAL A N 1
ATOM 1837 C CA . VAL A 1 231 ? -13.766 30.609 14.086 1 43.78 231 VAL A CA 1
ATOM 1838 C C . VAL A 1 231 ? -13.625 31.609 15.234 1 43.78 231 VAL A C 1
ATOM 1840 O O . VAL A 1 231 ? -13.867 31.25 16.391 1 43.78 231 VAL A O 1
ATOM 1843 N N . ALA A 1 232 ? -12.648 32.375 15.203 1 46.34 232 ALA A N 1
ATOM 1844 C CA . ALA A 1 232 ? -12.633 33.406 16.219 1 46.34 232 ALA A CA 1
ATOM 1845 C C . ALA A 1 232 ? -14.055 33.875 16.547 1 46.34 232 ALA A C 1
ATOM 1847 O O . ALA A 1 232 ? -14.945 33.812 15.688 1 46.34 232 ALA A O 1
ATOM 1848 N N . ALA A 1 233 ? -14.477 33.938 17.828 1 50.5 233 ALA A N 1
ATOM 1849 C CA . ALA A 1 233 ? -15.742 34.531 18.266 1 50.5 233 ALA A CA 1
ATOM 1850 C C . ALA A 1 233 ? -16.047 35.812 17.5 1 50.5 233 ALA A C 1
ATOM 1852 O O . ALA A 1 233 ? -15.133 36.562 17.156 1 50.5 233 ALA A O 1
ATOM 1853 N N . PRO A 1 234 ? -17.328 35.844 17.031 1 53.22 234 PRO A N 1
ATOM 1854 C CA . PRO A 1 234 ? -17.703 37.125 16.391 1 53.22 234 PRO A CA 1
ATOM 1855 C C . PRO A 1 234 ? -17.281 38.344 17.219 1 53.22 234 PRO A C 1
ATOM 1857 O O . PRO A 1 234 ? -17.344 38.312 18.453 1 53.22 234 PRO A O 1
ATOM 1860 N N . VAL A 1 235 ? -16.406 39.031 16.719 1 61 235 VAL A N 1
ATOM 1861 C CA . VAL A 1 235 ? -16.031 40.281 17.406 1 61 235 VAL A CA 1
ATOM 1862 C C . VAL A 1 235 ? -16.984 41.406 17.031 1 61 235 VAL A C 1
ATOM 1864 O O . VAL A 1 235 ? -17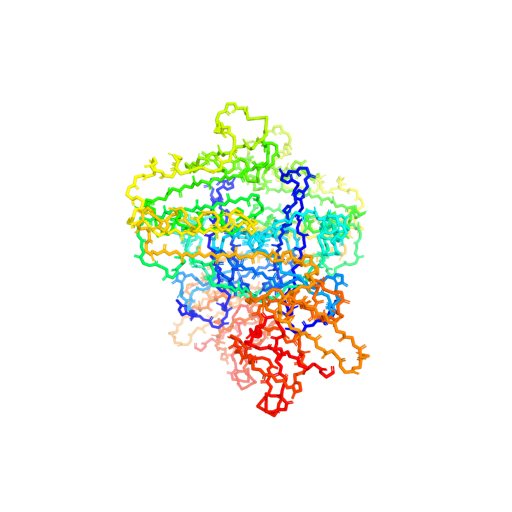.625 41.344 15.984 1 61 235 VAL A O 1
ATOM 1867 N N . GLU A 1 236 ? -17.297 42.281 18 1 65.25 236 GLU A N 1
ATOM 1868 C CA . GLU A 1 236 ? -18.156 43.438 17.75 1 65.25 236 GLU A CA 1
ATOM 1869 C C . GLU A 1 236 ? -17.359 44.594 17.125 1 65.25 236 GLU A C 1
ATOM 1871 O O . GLU A 1 236 ? -17.891 45.688 16.906 1 65.25 236 GLU A O 1
ATOM 1876 N N . SER A 1 237 ? -16.031 44.312 16.906 1 70.94 237 SER A N 1
ATOM 1877 C CA . SER A 1 237 ? -15.195 45.344 16.281 1 70.94 237 SER A CA 1
ATOM 1878 C C . SER A 1 237 ? -14.219 44.75 15.281 1 70.94 237 SER A C 1
ATOM 1880 O O . SER A 1 237 ? -14.086 43.531 15.195 1 70.94 237 SER A O 1
ATOM 1882 N N . GLY A 1 238 ? -13.641 45.594 14.297 1 80 238 GLY A N 1
ATOM 1883 C CA . GLY A 1 238 ? -12.758 45.219 13.203 1 80 238 GLY A CA 1
ATOM 1884 C C . GLY A 1 238 ? -13.289 45.625 11.844 1 80 238 GLY A C 1
ATOM 1885 O O . GLY A 1 238 ? -13.867 46.719 11.695 1 80 238 GLY A O 1
ATOM 1886 N N . LEU A 1 239 ? -12.938 44.688 10.883 1 88.88 239 LEU A N 1
ATOM 1887 C CA . LEU A 1 239 ? -13.453 44.969 9.547 1 88.88 239 LEU A CA 1
ATOM 1888 C C . LEU A 1 239 ? -14.93 44.562 9.453 1 88.88 239 LEU A C 1
ATOM 1890 O O . LEU A 1 239 ? -15.336 43.531 9.984 1 88.88 239 LEU A O 1
ATOM 1894 N N . LYS A 1 240 ? -15.656 45.5 8.852 1 92.75 240 LYS A N 1
ATOM 1895 C CA . LYS A 1 240 ? -17.078 45.25 8.648 1 92.75 240 LYS A CA 1
ATOM 1896 C C . LYS A 1 240 ? -17.328 44.469 7.352 1 92.75 240 LYS A C 1
ATOM 1898 O O . LYS A 1 240 ? -16.75 44.812 6.309 1 92.75 240 LYS A O 1
ATOM 1903 N N . TYR A 1 241 ? -18.109 43.406 7.504 1 92.69 241 TYR A N 1
ATOM 1904 C CA . TYR A 1 241 ? -18.594 42.656 6.363 1 92.69 241 TYR A CA 1
ATOM 1905 C C . TYR A 1 241 ? -20.109 42.781 6.215 1 92.69 241 TYR A C 1
ATOM 1907 O O . TYR A 1 241 ? -20.844 42.719 7.207 1 92.69 241 TYR A O 1
ATOM 1915 N N . THR A 1 242 ? -20.562 43.094 4.988 1 92.94 242 THR A N 1
ATOM 1916 C CA . THR A 1 242 ? -21.984 43.188 4.707 1 92.94 242 THR A CA 1
ATOM 1917 C C . THR A 1 242 ? -22.391 42.219 3.602 1 92.94 242 THR A C 1
ATOM 1919 O O . THR A 1 242 ? -21.859 42.281 2.494 1 92.94 242 THR A O 1
ATOM 1922 N N . THR A 1 243 ? -23.297 41.344 3.939 1 91.69 243 THR A N 1
ATOM 1923 C CA . THR A 1 243 ? -23.906 40.531 2.893 1 91.69 243 THR A CA 1
ATOM 1924 C C . THR A 1 243 ? -25.141 41.219 2.334 1 91.69 243 THR A C 1
ATOM 1926 O O . THR A 1 243 ? -25.906 41.844 3.08 1 91.69 243 THR A O 1
ATOM 1929 N N . LEU A 1 244 ? -25.266 41.062 1.046 1 85.56 244 LEU A N 1
ATOM 1930 C CA . LEU A 1 244 ? -26.406 41.75 0.432 1 85.56 244 LEU A CA 1
ATOM 1931 C C . LEU A 1 244 ? -27.641 40.844 0.433 1 85.56 244 LEU A C 1
ATOM 1933 O O . LEU A 1 244 ? -28.766 41.344 0.532 1 85.56 244 LEU A O 1
ATOM 1937 N N . ASN A 1 245 ? -27.531 39.438 0.333 1 80.38 245 ASN A N 1
ATOM 1938 C CA . ASN A 1 245 ? -28.656 38.5 0.281 1 80.38 245 ASN A CA 1
ATOM 1939 C C . ASN A 1 245 ? -28.438 37.312 1.189 1 80.38 245 ASN A C 1
ATOM 1941 O O . ASN A 1 245 ? -27.781 36.344 0.797 1 80.38 245 ASN A O 1
ATOM 1945 N N . PRO A 1 246 ? -28.969 37.312 2.232 1 78.12 246 PRO A N 1
ATOM 1946 C CA . PRO A 1 246 ? -29.703 38.344 2.947 1 78.12 246 PRO A CA 1
ATOM 1947 C C . PRO A 1 246 ? -28.781 39.469 3.482 1 78.12 246 PRO A C 1
ATOM 1949 O O . PRO A 1 246 ? -27.578 39.25 3.592 1 78.12 246 PRO A O 1
ATOM 1952 N N . LEU A 1 247 ? -29.359 40.656 3.715 1 82 247 LEU A N 1
ATOM 1953 C CA . LEU A 1 247 ? -28.578 41.781 4.266 1 82 247 LEU A CA 1
ATOM 1954 C C . LEU A 1 247 ? -28.172 41.469 5.703 1 82 247 LEU A C 1
ATOM 1956 O O . LEU A 1 247 ? -29.016 41.344 6.582 1 82 247 LEU A O 1
ATOM 1960 N N . ARG A 1 248 ? -26.953 41.188 5.996 1 86.75 248 ARG A N 1
ATOM 1961 C CA . ARG A 1 248 ? -26.359 40.906 7.293 1 86.75 248 ARG A CA 1
ATOM 1962 C C . ARG A 1 248 ? -25.016 41.625 7.453 1 86.75 248 ARG A C 1
ATOM 1964 O O . ARG A 1 248 ? -24.266 41.75 6.492 1 86.75 248 ARG A O 1
ATOM 1971 N N . GLU A 1 249 ? -24.859 42.25 8.617 1 88.75 249 GLU A N 1
ATOM 1972 C CA . GLU A 1 249 ? -23.578 42.844 8.945 1 88.75 249 GLU A CA 1
ATOM 1973 C C . GLU A 1 249 ? -22.859 42.031 10.023 1 88.75 249 GLU A C 1
ATOM 1975 O O . GLU A 1 249 ? -23.484 41.594 10.992 1 88.75 249 GLU A O 1
ATOM 1980 N N . PHE A 1 250 ? -21.641 41.781 9.812 1 87.06 250 PHE A N 1
ATOM 1981 C CA . PHE A 1 250 ? -20.828 41.094 10.812 1 87.06 250 PHE A CA 1
ATOM 1982 C C . PHE A 1 250 ? -19.406 41.594 10.805 1 87.06 250 PHE A C 1
ATOM 1984 O O . PHE A 1 250 ? -19.016 42.344 9.898 1 87.06 250 PHE A O 1
ATOM 1991 N N . TYR A 1 251 ? -18.703 41.312 11.852 1 86.62 251 TYR A N 1
ATOM 1992 C CA . TYR A 1 251 ? -17.359 41.875 12.016 1 86.62 251 TYR A CA 1
ATOM 1993 C C . TYR A 1 251 ? -16.344 40.75 12.234 1 86.62 251 TYR A C 1
ATOM 1995 O O . TYR A 1 251 ? -16.703 39.656 12.734 1 86.62 251 TYR A O 1
ATOM 2003 N N . ALA A 1 252 ? -15.164 40.969 11.844 1 84.81 252 ALA A N 1
ATOM 2004 C CA . ALA A 1 252 ? -14.039 40.062 12.109 1 84.81 252 ALA A CA 1
ATOM 2005 C C . ALA A 1 252 ? -12.742 40.844 12.305 1 84.81 252 ALA A C 1
ATOM 2007 O O . ALA A 1 252 ? -12.594 41.969 11.781 1 84.81 252 ALA A O 1
ATOM 2008 N N . PRO A 1 253 ? -11.836 40.312 13.055 1 78.25 253 PRO A N 1
ATOM 2009 C CA . PRO A 1 253 ? -10.562 41 13.258 1 78.25 253 PRO A CA 1
ATOM 2010 C C . PRO A 1 253 ? -9.805 41.219 11.953 1 78.25 253 PRO A C 1
ATOM 2012 O O . PRO A 1 253 ? -9.883 40.406 11.039 1 78.25 253 PRO A O 1
ATOM 2015 N N . VAL A 1 254 ? -9.086 42.406 12.031 1 77.94 254 VAL A N 1
ATOM 2016 C CA . VAL A 1 254 ? -8.18 42.688 10.914 1 77.94 254 VAL A CA 1
ATOM 2017 C C . VAL A 1 254 ? -7.156 41.562 10.789 1 77.94 254 VAL A C 1
ATOM 2019 O O . VAL A 1 254 ? -6.617 41.094 11.797 1 77.94 254 VAL A O 1
ATOM 2022 N N . GLY A 1 255 ? -6.988 41.062 9.5 1 75.25 255 GLY A N 1
ATOM 2023 C CA . GLY A 1 255 ? -6.008 40 9.273 1 75.25 255 GLY A CA 1
ATOM 2024 C C . GLY A 1 255 ? -6.641 38.656 9.062 1 75.25 255 GLY A C 1
ATOM 2025 O O . GLY A 1 255 ? -5.969 37.719 8.617 1 75.25 255 GLY A O 1
ATOM 2026 N N . SER A 1 256 ? -7.898 38.531 9.352 1 78.12 256 SER A N 1
ATOM 2027 C CA . SER A 1 256 ? -8.602 37.281 9.125 1 78.12 256 SER A CA 1
ATOM 2028 C C . SER A 1 256 ? -8.867 37.062 7.645 1 78.12 256 SER A C 1
ATOM 2030 O O . SER A 1 256 ? -9.023 38 6.883 1 78.12 256 SER A O 1
ATOM 2032 N N . THR A 1 257 ? -8.891 35.719 7.289 1 84.25 257 THR A N 1
ATOM 2033 C CA . THR A 1 257 ? -9.383 35.438 5.949 1 84.25 257 THR A CA 1
ATOM 2034 C C . THR A 1 257 ? -10.898 35.656 5.867 1 84.25 257 THR A C 1
ATOM 2036 O O . THR A 1 257 ? -11.586 35.656 6.891 1 84.25 257 THR A O 1
ATOM 2039 N N . LEU A 1 258 ? -11.305 35.812 4.652 1 89.38 258 LEU A N 1
ATOM 2040 C CA . LEU A 1 258 ? -12.742 35.938 4.438 1 89.38 258 LEU A CA 1
ATOM 2041 C C . LEU A 1 258 ? -13.469 34.688 4.934 1 89.38 258 LEU A C 1
ATOM 2043 O O . LEU A 1 258 ? -14.531 34.781 5.555 1 89.38 258 LEU A O 1
ATOM 2047 N N . LEU A 1 259 ? -12.891 33.594 4.715 1 85.12 259 LEU A N 1
ATOM 2048 C CA . LEU A 1 259 ? -13.5 32.344 5.156 1 85.12 259 LEU A CA 1
ATOM 2049 C C . LEU A 1 259 ? -13.672 32.312 6.672 1 85.12 259 LEU A C 1
ATOM 2051 O O . LEU A 1 259 ? -14.75 32.031 7.18 1 85.12 259 LEU A O 1
ATOM 2055 N N . ALA A 1 260 ? -12.664 32.688 7.34 1 77.81 260 ALA A N 1
ATOM 2056 C CA . ALA A 1 260 ? -12.703 32.688 8.797 1 77.81 260 ALA A CA 1
ATOM 2057 C C . ALA A 1 260 ? -13.758 33.688 9.305 1 77.81 260 ALA A C 1
ATOM 2059 O O . ALA A 1 260 ? -14.477 33.406 10.266 1 77.81 260 ALA A O 1
ATOM 2060 N N . ALA A 1 261 ? -13.812 34.812 8.664 1 81.75 261 ALA A N 1
ATOM 2061 C CA . ALA A 1 261 ? -14.797 35.812 9.039 1 81.75 261 ALA A CA 1
ATOM 2062 C C . ALA A 1 261 ? -16.219 35.281 8.875 1 81.75 261 ALA A C 1
ATOM 2064 O O . ALA A 1 261 ? -17.062 35.469 9.766 1 81.75 261 ALA A O 1
ATOM 2065 N N . MET A 1 262 ? -16.406 34.656 7.777 1 84.38 262 MET A N 1
ATOM 2066 C CA . MET A 1 262 ? -17.734 34.125 7.504 1 84.38 262 MET A CA 1
ATOM 2067 C C . MET A 1 262 ? -18.094 33.031 8.492 1 84.38 262 MET A C 1
ATOM 2069 O O . MET A 1 262 ? -19.188 33.031 9.062 1 84.38 262 MET A O 1
ATOM 2073 N N . GLU A 1 263 ? -17.203 32.188 8.781 1 77 263 GLU A N 1
ATOM 2074 C CA . GLU A 1 263 ? -17.453 31.062 9.664 1 77 263 GLU A CA 1
ATOM 2075 C C . GLU A 1 263 ? -17.672 31.516 11.102 1 77 263 GLU A C 1
ATOM 2077 O O . GLU A 1 263 ? -18.578 31.047 11.781 1 77 263 GLU A O 1
ATOM 2082 N N . SER A 1 264 ? -16.906 32.5 11.539 1 72.69 264 SER A N 1
ATOM 2083 C CA . SER A 1 264 ? -17 32.969 12.906 1 72.69 264 SER A CA 1
ATOM 2084 C C . SER A 1 264 ? -18.328 33.688 13.148 1 72.69 264 SER A C 1
ATOM 2086 O O . SER A 1 264 ? -18.734 33.875 14.297 1 72.69 264 SER A O 1
ATOM 2088 N N . ASN A 1 265 ? -18.938 34.062 12.102 1 77.38 265 ASN A N 1
ATOM 2089 C CA . ASN A 1 265 ? -20.203 34.781 12.227 1 77.38 265 ASN A CA 1
ATOM 2090 C C . ASN A 1 265 ? -21.375 33.969 11.695 1 77.38 265 ASN A C 1
ATOM 2092 O O . ASN A 1 265 ? -22.422 34.5 11.383 1 77.38 265 ASN A O 1
ATOM 2096 N N . SER A 1 266 ? -21.094 32.688 11.469 1 76.56 266 SER A N 1
ATOM 2097 C CA . SER A 1 266 ? -22.094 31.719 11.055 1 76.56 266 SER A CA 1
ATOM 2098 C C . SER A 1 266 ? -22.703 32.094 9.703 1 76.56 266 SER A C 1
ATOM 2100 O O . SER A 1 266 ? -23.906 31.906 9.484 1 76.56 266 SER A O 1
ATOM 2102 N N . VAL A 1 267 ? -21.969 32.781 8.875 1 80.56 267 VAL A N 1
ATOM 2103 C CA . VAL A 1 267 ? -22.359 33.031 7.488 1 80.56 267 VAL A CA 1
ATOM 2104 C C . VAL A 1 267 ? -22.078 31.766 6.652 1 80.56 267 VAL A C 1
ATOM 2106 O O . VAL A 1 267 ? -20.938 31.266 6.648 1 80.56 267 VAL A O 1
ATOM 2109 N N . PRO A 1 268 ? -23.078 31.281 6.02 1 79.56 268 PRO A N 1
ATOM 2110 C CA . PRO A 1 268 ? -22.891 30.047 5.27 1 79.56 268 PRO A CA 1
ATOM 2111 C C . PRO A 1 268 ? -21.844 30.172 4.168 1 79.56 268 PRO A C 1
ATOM 2113 O O . PRO A 1 268 ? -21.891 31.109 3.363 1 79.56 268 PRO A O 1
ATOM 2116 N N . VAL A 1 269 ? -20.828 29.359 4.199 1 79.69 269 VAL A N 1
ATOM 2117 C CA . VAL A 1 269 ? -19.797 29.25 3.182 1 79.69 269 VAL A CA 1
ATOM 2118 C C . VAL A 1 269 ? -19.266 27.828 3.133 1 79.69 269 VAL A C 1
ATOM 2120 O O . VAL A 1 269 ? -19.094 27.188 4.172 1 79.69 269 VAL A O 1
ATOM 2123 N N . ASN A 1 270 ? -19.219 27.359 1.884 1 73.31 270 ASN A N 1
ATOM 2124 C CA . ASN A 1 270 ? -18.609 26.047 1.714 1 73.31 270 ASN A CA 1
ATOM 2125 C C . ASN A 1 270 ? -17.094 26.125 1.696 1 73.31 270 ASN A C 1
ATOM 2127 O O . ASN A 1 270 ? -16.516 27.047 1.104 1 73.31 270 ASN A O 1
ATOM 2131 N N . ALA A 1 271 ? -16.469 25.406 2.691 1 71.06 271 ALA A N 1
ATOM 2132 C CA . ALA A 1 271 ? -15.008 25.344 2.697 1 71.06 271 ALA A CA 1
ATOM 2133 C C . ALA A 1 271 ? -14.516 23.906 2.834 1 71.06 271 ALA A C 1
ATOM 2135 O O . ALA A 1 271 ? -14.383 23.391 3.947 1 71.06 271 ALA A O 1
ATOM 2136 N N . ALA A 1 272 ? -14.242 23.484 1.597 1 59.75 272 ALA A N 1
ATOM 2137 C CA . ALA A 1 272 ? -13.82 22.078 1.598 1 59.75 272 ALA A CA 1
ATOM 2138 C C . ALA A 1 272 ? -12.32 21.953 1.869 1 59.75 272 ALA A C 1
ATOM 2140 O O . ALA A 1 272 ? -11.914 21.438 2.91 1 59.75 272 ALA A O 1
ATOM 2141 N N . CYS A 1 273 ? -11.539 22.609 0.996 1 59.06 273 CYS A N 1
ATOM 2142 C CA . CYS A 1 273 ? -10.094 22.391 1.062 1 59.06 273 CYS A CA 1
ATOM 2143 C C . CYS A 1 273 ? -9.43 23.406 1.993 1 59.06 273 CYS A C 1
ATOM 2145 O O . CYS A 1 273 ? -8.32 23.172 2.469 1 59.06 273 CYS A O 1
ATOM 2147 N N . ARG A 1 274 ? -10.164 24.484 2.24 1 63.69 274 ARG A N 1
ATOM 2148 C CA . ARG A 1 274 ? -9.719 25.594 3.066 1 63.69 274 ARG A CA 1
ATOM 2149 C C . ARG A 1 274 ? -8.297 26.016 2.713 1 63.69 274 ARG A C 1
ATOM 2151 O O . ARG A 1 274 ? -7.602 26.625 3.527 1 63.69 274 ARG A O 1
ATOM 2158 N N . ALA A 1 275 ? -7.922 25.594 1.539 1 61.78 275 ALA A N 1
ATOM 2159 C CA . ALA A 1 275 ? -6.523 25.812 1.17 1 61.78 275 ALA A CA 1
ATOM 2160 C C . ALA A 1 275 ? -6.418 26.453 -0.206 1 61.78 275 ALA A C 1
ATOM 2162 O O . ALA A 1 275 ? -5.332 26.516 -0.79 1 61.78 275 ALA A O 1
ATOM 2163 N N . GLY A 1 276 ? -7.402 26.969 -0.638 1 71.81 276 GLY A N 1
ATOM 2164 C CA . GLY A 1 276 ? -7.387 27.719 -1.892 1 71.81 276 GLY A CA 1
ATOM 2165 C C . GLY A 1 276 ? -7.273 26.812 -3.109 1 71.81 276 GLY A C 1
ATOM 2166 O O . GLY A 1 276 ? -6.816 27.25 -4.168 1 71.81 276 GLY A O 1
ATOM 2167 N N . VAL A 1 277 ? -7.684 25.594 -2.896 1 62.41 277 VAL A N 1
ATOM 2168 C CA . VAL A 1 277 ? -7.441 24.688 -4.008 1 62.41 277 VAL A CA 1
ATOM 2169 C C . VAL A 1 277 ? -8.773 24.203 -4.582 1 62.41 277 VAL A C 1
ATOM 2171 O O . VAL A 1 277 ? -8.922 24.062 -5.797 1 62.41 277 VAL A O 1
ATOM 2174 N N . CYS A 1 278 ? -9.781 24.047 -3.822 1 62.56 278 CYS A N 1
ATOM 2175 C CA . CYS A 1 278 ? -10.945 23.281 -4.246 1 62.56 278 CYS A CA 1
ATOM 2176 C C . CYS A 1 278 ? -12.008 24.188 -4.852 1 62.56 278 CYS A C 1
ATOM 2178 O O . CYS A 1 278 ? -12.891 23.734 -5.574 1 62.56 278 CYS A O 1
ATOM 2180 N N . GLY A 1 279 ? -11.945 25.422 -4.492 1 75 279 GLY A N 1
ATOM 2181 C CA . GLY A 1 279 ? -12.891 26.375 -5.059 1 75 279 GLY A CA 1
ATOM 2182 C C . GLY A 1 279 ? -14.234 26.359 -4.363 1 75 279 GLY A C 1
ATOM 2183 O O . GLY A 1 279 ? -15.117 27.156 -4.695 1 75 279 GLY A O 1
ATOM 2184 N N . SER A 1 280 ? -14.383 25.547 -3.404 1 74.69 280 SER A N 1
ATOM 2185 C CA . SER A 1 280 ? -15.695 25.406 -2.777 1 74.69 280 SER A CA 1
ATOM 2186 C C . SER A 1 280 ? -16.094 26.672 -2.031 1 74.69 280 SER A C 1
ATOM 2188 O O . SER A 1 280 ? -17.281 26.969 -1.887 1 74.69 280 SER A O 1
ATOM 2190 N N . CYS A 1 281 ? -15.109 27.406 -1.604 1 84.19 281 CYS A N 1
ATOM 2191 C CA . CYS A 1 281 ? -15.438 28.578 -0.81 1 84.19 281 CYS A CA 1
ATOM 2192 C C . CYS A 1 281 ? -15.562 29.812 -1.693 1 84.19 281 CYS A C 1
ATOM 2194 O O . CYS A 1 281 ? -15.383 30.938 -1.224 1 84.19 281 CYS A O 1
ATOM 2196 N N . LYS A 1 282 ? -15.875 29.625 -2.951 1 87.81 282 LYS A N 1
ATOM 2197 C CA . LYS A 1 282 ? -16.062 30.734 -3.883 1 87.81 282 LYS A CA 1
ATOM 2198 C C . LYS A 1 282 ? -17.109 31.719 -3.365 1 87.81 282 LYS A C 1
ATOM 2200 O O . LYS A 1 282 ? -18.219 31.328 -3.041 1 87.81 282 LYS A O 1
ATOM 2205 N N . THR A 1 283 ? -16.672 32.906 -3.234 1 91.5 283 THR A N 1
ATOM 2206 C CA . THR A 1 283 ? -17.5 33.969 -2.707 1 91.5 283 THR A CA 1
ATOM 2207 C C . THR A 1 283 ? -17.359 35.25 -3.553 1 91.5 283 THR A C 1
ATOM 2209 O O . THR A 1 283 ? -16.25 35.562 -3.986 1 91.5 283 THR A O 1
ATOM 2212 N N . LYS A 1 284 ? -18.422 35.844 -3.836 1 93.94 284 LYS A N 1
ATOM 2213 C CA . LYS A 1 284 ? -18.391 37.062 -4.637 1 93.94 284 LYS A CA 1
ATOM 2214 C C . LYS A 1 284 ? -18.328 38.312 -3.752 1 93.94 284 LYS A C 1
ATOM 2216 O O . LYS A 1 284 ? -19.156 38.469 -2.867 1 93.94 284 LYS A O 1
ATOM 2221 N N . ILE A 1 285 ? -17.359 39.125 -4.043 1 94.31 285 ILE A N 1
ATOM 2222 C CA . ILE A 1 285 ? -17.203 40.406 -3.363 1 94.31 285 ILE A CA 1
ATOM 2223 C C . ILE A 1 285 ? -17.688 41.562 -4.273 1 94.31 285 ILE A C 1
ATOM 2225 O O . ILE A 1 285 ? -17.234 41.656 -5.414 1 94.31 285 ILE A O 1
ATOM 2229 N N . GLU A 1 286 ? -18.594 42.344 -3.764 1 94.38 286 GLU A N 1
ATOM 2230 C CA . GLU A 1 286 ? -19.141 43.438 -4.531 1 94.38 286 GLU A CA 1
ATOM 2231 C C . GLU A 1 286 ? -18.266 44.688 -4.406 1 94.38 286 GLU A C 1
ATOM 2233 O O . GLU A 1 286 ? -18.109 45.438 -5.367 1 94.38 286 GLU A O 1
ATOM 2238 N N . SER A 1 287 ? -17.797 44.906 -3.268 1 93.94 287 SER A N 1
ATOM 2239 C CA . SER A 1 287 ? -16.938 46.062 -3.066 1 93.94 287 SER A CA 1
ATOM 2240 C C . SER A 1 287 ? -16 45.875 -1.878 1 93.94 287 SER A C 1
ATOM 2242 O O . SER A 1 287 ? -16.297 45.094 -0.973 1 93.94 287 SER A O 1
ATOM 2244 N N . GLY A 1 288 ? -14.852 46.625 -1.943 1 93.69 288 GLY A N 1
ATOM 2245 C CA . GLY A 1 288 ? -13.828 46.562 -0.913 1 93.69 288 GLY A CA 1
ATOM 2246 C C . GLY A 1 288 ? -12.469 46.188 -1.448 1 93.69 288 GLY A C 1
ATOM 2247 O O . GLY A 1 288 ? -12.336 45.812 -2.615 1 93.69 288 GLY A O 1
ATOM 2248 N N . GLU A 1 289 ? -11.5 46.375 -0.526 1 93.5 289 GLU A N 1
ATOM 2249 C CA . GLU A 1 289 ? -10.125 46.031 -0.897 1 93.5 289 GLU A CA 1
ATOM 2250 C C . GLU A 1 289 ? -9.68 44.719 -0.261 1 93.5 289 GLU A C 1
ATOM 2252 O O . GLU A 1 289 ? -10.008 44.469 0.894 1 93.5 289 GLU A O 1
ATOM 2257 N N . TYR A 1 290 ? -9.055 43.906 -1.049 1 93.94 290 TYR A N 1
ATOM 2258 C CA . TYR A 1 290 ? -8.555 42.625 -0.575 1 93.94 290 TYR A CA 1
ATOM 2259 C C . TYR A 1 290 ? -7.379 42.156 -1.424 1 93.94 290 TYR A C 1
ATOM 2261 O O . TYR A 1 290 ? -7.156 42.656 -2.525 1 93.94 290 TYR A O 1
ATOM 2269 N N . THR A 1 291 ? -6.594 41.25 -0.828 1 91.44 291 THR A N 1
ATOM 2270 C CA . THR A 1 291 ? -5.602 40.5 -1.563 1 91.44 291 THR A CA 1
ATOM 2271 C C . THR A 1 291 ? -5.938 39 -1.514 1 91.44 291 THR A C 1
ATOM 2273 O O . THR A 1 291 ? -6.715 38.562 -0.665 1 91.44 291 THR A O 1
ATOM 2276 N N . VAL A 1 292 ? -5.543 38.25 -2.59 1 91.75 292 VAL A N 1
ATOM 2277 C CA . VAL A 1 292 ? -5.789 36.812 -2.609 1 91.75 292 VAL A CA 1
ATOM 2278 C C . VAL A 1 292 ? -4.465 36.062 -2.746 1 91.75 292 VAL A C 1
ATOM 2280 O O . VAL A 1 292 ? -3.553 36.531 -3.436 1 91.75 292 VAL A O 1
ATOM 2283 N N . SER A 1 293 ? -4.438 34.938 -1.995 1 80.62 293 SER A N 1
ATOM 2284 C CA . SER A 1 293 ? -3.236 34.125 -2.072 1 80.62 293 SER A CA 1
ATOM 2285 C C . SER A 1 293 ? -3.4 33 -3.086 1 80.62 293 SER A C 1
ATOM 2287 O O . SER A 1 293 ? -2.416 32.406 -3.525 1 80.62 293 SER A O 1
ATOM 2289 N N . SER A 1 294 ? -4.613 32.656 -3.391 1 79.12 294 SER A N 1
ATOM 2290 C CA . SER A 1 294 ? -4.879 31.656 -4.414 1 79.12 294 SER A CA 1
ATOM 2291 C C . SER A 1 294 ? -6.148 31.984 -5.191 1 79.12 294 SER A C 1
ATOM 2293 O O . SER A 1 294 ? -7.109 32.531 -4.629 1 79.12 294 SER A O 1
ATOM 2295 N N . SER A 1 295 ? -6.051 31.719 -6.609 1 83.69 295 SER A N 1
ATOM 2296 C CA . SER A 1 295 ? -7.207 31.844 -7.492 1 83.69 295 SER A CA 1
ATOM 2297 C C . SER A 1 295 ? -7.359 30.609 -8.375 1 83.69 295 SER A C 1
ATOM 2299 O O . SER A 1 295 ? -7.984 30.672 -9.438 1 83.69 295 SER A O 1
ATOM 2301 N N . MET A 1 296 ? -6.672 29.562 -7.906 1 69.19 296 MET A N 1
ATOM 2302 C CA . MET A 1 296 ? -6.391 28.391 -8.734 1 69.19 296 MET A CA 1
ATOM 2303 C C . MET A 1 296 ? -7.668 27.859 -9.367 1 69.19 296 MET A C 1
ATOM 2305 O O . MET A 1 296 ? -7.672 27.484 -10.547 1 69.19 296 MET A O 1
ATOM 2309 N N . THR A 1 297 ? -8.93 27.891 -8.836 1 74.5 297 THR A N 1
ATOM 2310 C CA . THR A 1 297 ? -10.172 27.312 -9.328 1 74.5 297 THR A CA 1
ATOM 2311 C C . THR A 1 297 ? -11.102 28.391 -9.859 1 74.5 297 THR A C 1
ATOM 2313 O O . THR A 1 297 ? -12.25 28.125 -10.211 1 74.5 297 THR A O 1
ATOM 2316 N N . LEU A 1 298 ? -10.594 29.562 -10.078 1 85.19 298 LEU A N 1
ATOM 2317 C CA . LEU A 1 298 ? -11.43 30.672 -10.562 1 85.19 298 LEU A CA 1
ATOM 2318 C C . LEU A 1 298 ? -11.039 31.062 -11.984 1 85.19 298 LEU A C 1
ATOM 2320 O O . LEU A 1 298 ? -9.852 31.094 -12.32 1 85.19 298 LEU A O 1
ATOM 2324 N N . THR A 1 299 ? -12.031 31.188 -12.82 1 85.81 299 THR A N 1
ATOM 2325 C CA . THR A 1 299 ? -11.781 31.688 -14.164 1 85.81 299 THR A CA 1
ATOM 2326 C C . THR A 1 299 ? -11.469 33.188 -14.133 1 85.81 299 THR A C 1
ATOM 2328 O O . THR A 1 299 ? -11.773 33.875 -13.148 1 85.81 299 THR A O 1
ATOM 2331 N N . GLU A 1 300 ? -10.82 33.688 -15.281 1 87.75 300 GLU A N 1
ATOM 2332 C CA . GLU A 1 300 ? -10.547 35.094 -15.375 1 87.75 300 GLU A CA 1
ATOM 2333 C C . GLU A 1 300 ? -11.828 35.906 -15.289 1 87.75 300 GLU A C 1
ATOM 2335 O O . GLU A 1 300 ? -11.852 37 -14.688 1 87.75 300 GLU A O 1
ATOM 2340 N N . ALA A 1 301 ? -12.875 35.438 -15.938 1 90 301 ALA A N 1
ATOM 2341 C CA . ALA A 1 301 ? -14.164 36.125 -15.898 1 90 301 ALA A CA 1
ATOM 2342 C C . ALA A 1 301 ? -14.695 36.219 -14.469 1 90 301 ALA A C 1
ATOM 2344 O O . ALA A 1 301 ? -15.219 37.25 -14.055 1 90 301 ALA A O 1
ATOM 2345 N N . GLU A 1 302 ? -14.523 35.125 -13.703 1 89.62 302 GLU A N 1
ATOM 2346 C CA . GLU A 1 302 ? -14.977 35.094 -12.32 1 89.62 302 GLU A CA 1
ATOM 2347 C C . GLU A 1 302 ? -14.18 36.062 -11.453 1 89.62 302 GLU A C 1
ATOM 2349 O O . GLU A 1 302 ? -14.75 36.781 -10.625 1 89.62 302 GLU A O 1
ATOM 2354 N N . ILE A 1 303 ? -12.93 36.125 -11.75 1 92.38 303 ILE A N 1
ATOM 2355 C CA . ILE A 1 303 ? -12.055 37.031 -10.992 1 92.38 303 ILE A CA 1
ATOM 2356 C C . ILE A 1 303 ? -12.43 38.469 -11.273 1 92.38 303 ILE A C 1
ATOM 2358 O O . ILE A 1 303 ? -12.57 39.281 -10.344 1 92.38 303 ILE A O 1
ATOM 2362 N N . THR A 1 304 ? -12.648 38.75 -12.547 1 91.69 304 THR A N 1
ATOM 2363 C CA . THR A 1 304 ? -13 40.094 -12.953 1 91.69 304 THR A CA 1
ATOM 2364 C C . THR A 1 304 ? -14.367 40.5 -12.391 1 91.69 304 THR A C 1
ATOM 2366 O O . THR A 1 304 ? -14.602 41.656 -12.078 1 91.69 304 THR A O 1
ATOM 2369 N N . SER A 1 305 ? -15.211 39.531 -12.156 1 92.5 305 SER A N 1
ATOM 2370 C CA . SER A 1 305 ? -16.562 39.781 -11.656 1 92.5 305 SER A CA 1
ATOM 2371 C C . SER A 1 305 ? -16.578 39.875 -10.133 1 92.5 305 SER A C 1
ATOM 2373 O O . SER A 1 305 ? -17.641 40 -9.523 1 92.5 305 SER A O 1
ATOM 2375 N N . GLY A 1 306 ? -15.398 39.594 -9.438 1 92.38 306 GLY A N 1
ATOM 2376 C CA . GLY A 1 306 ? -15.297 39.812 -8 1 92.38 306 GLY A CA 1
ATOM 2377 C C . GLY A 1 306 ? -15.289 38.531 -7.195 1 92.38 306 GLY A C 1
ATOM 2378 O O . GLY A 1 306 ? -15.375 38.562 -5.965 1 92.38 306 GLY A O 1
ATOM 2379 N N . TYR A 1 307 ? -15.266 37.375 -7.887 1 93.81 307 TYR A N 1
ATOM 2380 C CA . TYR A 1 307 ? -15.211 36.125 -7.148 1 93.81 307 TYR A CA 1
ATOM 2381 C C . TYR A 1 307 ? -13.82 35.906 -6.582 1 93.81 307 TYR A C 1
ATOM 2383 O O . TYR A 1 307 ? -12.812 36.156 -7.246 1 93.81 307 TYR A O 1
ATOM 2391 N N . VAL A 1 308 ? -13.828 35.438 -5.312 1 93.94 308 VAL A N 1
ATOM 2392 C CA . VAL A 1 308 ? -12.602 35.031 -4.625 1 93.94 308 VAL A CA 1
ATOM 2393 C C . VAL A 1 308 ? -12.82 33.688 -3.945 1 93.94 308 VAL A C 1
ATOM 2395 O O . VAL A 1 308 ? -13.953 33.219 -3.826 1 93.94 308 VAL A O 1
ATOM 2398 N N . LEU A 1 309 ? -11.711 33.062 -3.693 1 89.31 309 LEU A N 1
ATOM 2399 C CA . LEU A 1 309 ? -11.758 31.969 -2.727 1 89.31 309 LEU A CA 1
ATOM 2400 C C . LEU A 1 309 ? -11.672 32.5 -1.3 1 89.31 309 LEU A C 1
ATOM 2402 O O . LEU A 1 309 ? -10.664 33.094 -0.922 1 89.31 309 LEU A O 1
ATOM 2406 N N . ALA A 1 310 ? -12.758 32.25 -0.568 1 90.31 310 ALA A N 1
ATOM 2407 C CA . ALA A 1 310 ? -12.859 32.844 0.76 1 90.31 310 ALA A CA 1
ATOM 2408 C C . ALA A 1 310 ? -11.68 32.438 1.637 1 90.31 310 ALA A C 1
ATOM 2410 O O . ALA A 1 310 ? -11.164 33.25 2.414 1 90.31 310 ALA A O 1
ATOM 2411 N N . CYS A 1 311 ? -11.289 31.266 1.414 1 83.69 311 CYS A N 1
ATOM 2412 C CA . CYS A 1 311 ? -10.227 30.734 2.262 1 83.69 311 CYS A CA 1
ATOM 2413 C C . CYS A 1 311 ? -8.891 31.391 1.934 1 83.69 311 CYS A C 1
ATOM 2415 O O . CYS A 1 311 ? -7.965 31.375 2.748 1 83.69 311 CYS A O 1
ATOM 2417 N N . SER A 1 312 ? -8.797 31.969 0.741 1 85.94 312 SER A N 1
ATOM 2418 C CA . SER A 1 312 ? -7.555 32.562 0.276 1 85.94 312 SER A CA 1
ATOM 2419 C C . SER A 1 312 ? -7.703 34.094 0.134 1 85.94 312 SER A C 1
ATOM 2421 O O . SER A 1 312 ? -6.871 34.75 -0.492 1 85.94 312 SER A O 1
ATOM 2423 N N . CYS A 1 313 ? -8.758 34.625 0.614 1 91.75 313 CYS A N 1
ATOM 2424 C CA . CYS A 1 313 ? -9.031 36.062 0.524 1 91.75 313 CYS A CA 1
ATOM 2425 C C . CYS A 1 313 ? -8.664 36.781 1.824 1 91.75 313 CYS A C 1
ATOM 2427 O O . CYS A 1 313 ? -9.109 36.375 2.9 1 91.75 313 CYS A O 1
ATOM 2429 N N . HIS A 1 314 ? -7.84 37.812 1.635 1 87.88 314 HIS A N 1
ATOM 2430 C CA . HIS A 1 314 ? -7.375 38.594 2.766 1 87.88 314 HIS A CA 1
ATOM 2431 C C . HIS A 1 314 ? -7.902 40.031 2.688 1 87.88 314 HIS A C 1
ATOM 2433 O O . HIS A 1 314 ? -7.297 40.875 2.033 1 87.88 314 HIS A O 1
ATOM 2439 N N . PRO A 1 315 ? -8.969 40.312 3.426 1 92.19 315 PRO A N 1
ATOM 2440 C CA . PRO A 1 315 ? -9.578 41.656 3.369 1 92.19 315 PRO A CA 1
ATOM 2441 C C . PRO A 1 315 ? -8.648 42.75 3.9 1 92.19 315 PRO A C 1
ATOM 2443 O O . PRO A 1 315 ? -7.938 42.531 4.887 1 92.19 315 PRO A O 1
ATOM 2446 N N . GLN A 1 316 ? -8.633 43.844 3.215 1 89.75 316 GLN A N 1
ATOM 2447 C CA . GLN A 1 316 ? -7.848 45 3.621 1 89.75 316 GLN A CA 1
ATOM 2448 C C . GLN A 1 316 ? -8.75 46.188 3.982 1 89.75 316 GLN A C 1
ATOM 2450 O O . GLN A 1 316 ? -8.266 47.219 4.418 1 89.75 316 GLN A O 1
ATOM 2455 N N . SER A 1 317 ? -9.945 46.094 3.746 1 91.81 317 SER A N 1
ATOM 2456 C CA . SER A 1 317 ? -10.992 47.031 4.102 1 91.81 317 SER A CA 1
ATOM 2457 C C . SER A 1 317 ? -12.312 46.344 4.387 1 91.81 317 SER A C 1
ATOM 2459 O O . SER A 1 317 ? -12.391 45.094 4.324 1 91.81 317 SER A O 1
ATOM 2461 N N . ASP A 1 318 ? -13.273 47.188 4.793 1 94.12 318 ASP A N 1
ATOM 2462 C CA . ASP A 1 318 ? -14.625 46.625 4.855 1 94.12 318 ASP A CA 1
ATOM 2463 C C . ASP A 1 318 ? -15.031 46.031 3.518 1 94.12 318 ASP A C 1
ATOM 2465 O O . ASP A 1 318 ? -14.664 46.531 2.459 1 94.12 318 ASP A O 1
ATOM 2469 N N . LEU A 1 319 ? -15.734 44.906 3.613 1 94.56 319 LEU A N 1
ATOM 2470 C CA . LEU A 1 319 ? -16.156 44.219 2.391 1 94.56 319 LEU A CA 1
ATOM 2471 C C . LEU A 1 319 ? -17.672 44.125 2.307 1 94.56 319 LEU A C 1
ATOM 2473 O O . LEU A 1 319 ? -18.344 43.969 3.326 1 94.56 319 LEU A O 1
ATOM 2477 N N . VAL A 1 320 ? -18.188 44.281 1.077 1 95.19 320 VAL A N 1
ATOM 2478 C CA . VAL A 1 320 ? -19.578 43.969 0.763 1 95.19 320 VAL A CA 1
ATOM 2479 C C . VAL A 1 320 ? -19.656 42.688 -0.082 1 95.19 320 VAL A C 1
ATOM 2481 O O . VAL A 1 320 ? -19.031 42.625 -1.145 1 95.19 320 VAL A O 1
ATOM 2484 N N . LEU A 1 321 ? -20.297 41.75 0.466 1 93.62 321 LEU A N 1
ATOM 2485 C CA . LEU A 1 321 ? -20.453 40.469 -0.196 1 93.62 321 LEU A CA 1
ATOM 2486 C C . LEU A 1 321 ? -21.797 40.375 -0.914 1 93.62 321 LEU A C 1
ATOM 2488 O O . LEU A 1 321 ? -22.812 40.906 -0.425 1 93.62 321 LEU A O 1
ATOM 2492 N N . ALA A 1 322 ? -21.75 39.625 -2.018 1 89.19 322 ALA A N 1
ATOM 2493 C CA . ALA A 1 322 ? -22.969 39.5 -2.807 1 89.19 322 ALA A CA 1
ATOM 2494 C C . ALA A 1 322 ? -23.953 38.531 -2.162 1 89.19 322 ALA A C 1
ATOM 2496 O O . ALA A 1 322 ? -23.547 37.625 -1.437 1 89.19 322 ALA A O 1
ATOM 2497 N N . MET B 1 1 ? -18.5 1.932 -6.586 1 55.16 1 MET B N 1
ATOM 2498 C CA . MET B 1 1 ? -18.812 3.205 -5.945 1 55.16 1 MET B CA 1
ATOM 2499 C C . MET B 1 1 ? -18.234 4.371 -6.738 1 55.16 1 MET B C 1
ATOM 2501 O O . MET B 1 1 ? -17.156 4.266 -7.312 1 55.16 1 MET B O 1
ATOM 2505 N N . THR B 1 2 ? -19.125 5.293 -7.137 1 69.31 2 THR B N 1
ATOM 2506 C CA . THR B 1 2 ? -18.812 6.406 -8.031 1 69.31 2 THR B CA 1
ATOM 2507 C C . THR B 1 2 ? -18.047 7.496 -7.293 1 69.31 2 THR B C 1
ATOM 2509 O O . THR B 1 2 ? -18.234 7.691 -6.09 1 69.31 2 THR B O 1
ATOM 2512 N N . MET B 1 3 ? -17.141 8.039 -7.91 1 74.62 3 MET B N 1
ATOM 2513 C CA . MET B 1 3 ? -16.359 9.148 -7.379 1 74.62 3 MET B CA 1
ATOM 2514 C C . MET B 1 3 ? -17.266 10.297 -6.945 1 74.62 3 MET B C 1
ATOM 2516 O O . MET B 1 3 ? -18.031 10.828 -7.75 1 74.62 3 MET B O 1
ATOM 2520 N N . PRO B 1 4 ? -17.266 10.711 -5.699 1 70.56 4 PRO B N 1
ATOM 2521 C CA . PRO B 1 4 ? -18.172 11.75 -5.219 1 70.56 4 PRO B CA 1
ATOM 2522 C C . PRO B 1 4 ? -17.844 13.133 -5.785 1 70.56 4 PRO B C 1
ATOM 2524 O O . PRO B 1 4 ? -18.75 13.938 -6.016 1 70.56 4 PRO B O 1
ATOM 2527 N N . THR B 1 5 ? -16.547 13.469 -5.941 1 67.81 5 THR B N 1
ATOM 2528 C CA . THR B 1 5 ? -16.078 14.758 -6.43 1 67.81 5 THR B CA 1
ATOM 2529 C C . THR B 1 5 ? -14.703 14.609 -7.094 1 67.81 5 THR B C 1
ATOM 2531 O O . THR B 1 5 ? -13.875 13.812 -6.648 1 67.81 5 THR B O 1
ATOM 2534 N N . PRO B 1 6 ? -14.422 15.375 -8.133 1 66.75 6 PRO B N 1
ATOM 2535 C CA . PRO B 1 6 ? -13.117 15.32 -8.789 1 66.75 6 PRO B CA 1
ATOM 2536 C C . PRO B 1 6 ? -11.984 15.812 -7.887 1 66.75 6 PRO B C 1
ATOM 2538 O O . PRO B 1 6 ? -10.812 15.594 -8.188 1 66.75 6 PRO B O 1
ATOM 2541 N N . LEU B 1 7 ? -12.367 16.453 -6.812 1 67.5 7 LEU B N 1
ATOM 2542 C CA . LEU B 1 7 ? -11.359 16.953 -5.883 1 67.5 7 LEU B CA 1
ATOM 2543 C C . LEU B 1 7 ? -10.758 15.805 -5.066 1 67.5 7 LEU B C 1
ATOM 2545 O O . LEU B 1 7 ? -9.656 15.93 -4.539 1 67.5 7 LEU B O 1
ATOM 2549 N N . CYS B 1 8 ? -11.5 14.758 -4.922 1 80.25 8 CYS B N 1
ATOM 2550 C CA . CYS B 1 8 ? -11.062 13.586 -4.176 1 80.25 8 CYS B CA 1
ATOM 2551 C C . CYS B 1 8 ? -11.164 12.328 -5.031 1 80.25 8 CYS B C 1
ATOM 2553 O O . CYS B 1 8 ? -11.992 11.453 -4.762 1 80.25 8 CYS B O 1
ATOM 2555 N N . PRO B 1 9 ? -10.25 12.258 -5.93 1 75.06 9 PRO B N 1
ATOM 2556 C CA . PRO B 1 9 ? -10.391 11.195 -6.926 1 75.06 9 PRO B CA 1
ATOM 2557 C C . PRO B 1 9 ? -9.789 9.867 -6.461 1 75.06 9 PRO B C 1
ATOM 2559 O O . PRO B 1 9 ? -9.992 8.836 -7.109 1 75.06 9 PRO B O 1
ATOM 2562 N N . HIS B 1 10 ? -9.062 9.844 -5.348 1 80.25 10 HIS B N 1
ATOM 2563 C CA . HIS B 1 10 ? -8.336 8.641 -4.965 1 80.25 10 HIS B CA 1
ATOM 2564 C C . HIS B 1 10 ? -9.141 7.793 -3.988 1 80.25 10 HIS B C 1
ATOM 2566 O O . HIS B 1 10 ? -9.289 8.156 -2.818 1 80.25 10 HIS B O 1
ATOM 2572 N N . ARG B 1 11 ? -9.625 6.688 -4.445 1 82.44 11 ARG B N 1
ATOM 2573 C CA . ARG B 1 11 ? -10.367 5.758 -3.6 1 82.44 11 ARG B CA 1
ATOM 2574 C C . ARG B 1 11 ? -9.414 4.875 -2.793 1 82.44 11 ARG B C 1
ATOM 2576 O O . ARG B 1 11 ? -8.547 4.211 -3.359 1 82.44 11 ARG B O 1
ATOM 2583 N N . MET B 1 12 ? -9.57 4.922 -1.425 1 83.12 12 MET B N 1
ATOM 2584 C CA . MET B 1 12 ? -8.719 4.152 -0.521 1 83.12 12 MET B CA 1
ATOM 2585 C C . MET B 1 12 ? -9.555 3.23 0.359 1 83.12 12 MET B C 1
ATOM 2587 O O . MET B 1 12 ? -10.633 3.615 0.826 1 83.12 12 MET B O 1
ATOM 2591 N N . GLN B 1 13 ? -9.086 2.051 0.532 1 80.44 13 GLN B N 1
ATOM 2592 C CA . GLN B 1 13 ? -9.773 1.129 1.43 1 80.44 13 GLN B CA 1
ATOM 2593 C C . GLN B 1 13 ? -9.172 1.178 2.832 1 80.44 13 GLN B C 1
ATOM 2595 O O . GLN B 1 13 ? -7.953 1.192 2.99 1 80.44 13 GLN B O 1
ATOM 2600 N N . VAL B 1 14 ? -10.07 1.236 3.852 1 84 14 VAL B N 1
ATOM 2601 C CA . VAL B 1 14 ? -9.617 1.167 5.238 1 84 14 VAL B CA 1
ATOM 2602 C C . VAL B 1 14 ? -9.203 -0.262 5.574 1 84 14 VAL B C 1
ATOM 2604 O O . VAL B 1 14 ? -10.031 -1.178 5.562 1 84 14 VAL B O 1
ATOM 2607 N N . HIS B 1 15 ? -7.98 -0.436 5.848 1 83.5 15 HIS B N 1
ATOM 2608 C CA . HIS B 1 15 ? -7.465 -1.752 6.207 1 83.5 15 HIS B CA 1
ATOM 2609 C C . HIS B 1 15 ? -7.676 -2.041 7.688 1 83.5 15 HIS B C 1
ATOM 2611 O O . HIS B 1 15 ? -8.164 -3.113 8.055 1 83.5 15 HIS B O 1
ATOM 2617 N N . HIS B 1 16 ? -7.289 -1.205 8.586 1 84.94 16 HIS B N 1
ATOM 2618 C CA . HIS B 1 16 ? -7.535 -1.287 10.016 1 84.94 16 HIS B CA 1
ATOM 2619 C C . HIS B 1 16 ? -7.504 0.095 10.664 1 84.94 16 HIS B C 1
ATOM 2621 O O . HIS B 1 16 ? -7.082 1.068 10.031 1 84.94 16 HIS B O 1
ATOM 2627 N N . ILE B 1 17 ? -8.086 0.177 11.875 1 86.94 17 ILE B N 1
ATOM 2628 C CA . ILE B 1 17 ? -8.148 1.404 12.664 1 86.94 17 ILE B CA 1
ATOM 2629 C C . ILE B 1 17 ? -7.562 1.157 14.055 1 86.94 17 ILE B C 1
ATOM 2631 O O . ILE B 1 17 ? -7.84 0.13 14.68 1 86.94 17 ILE B O 1
ATOM 2635 N N . HIS B 1 18 ? -6.664 2.02 14.445 1 87.62 18 HIS B N 1
ATOM 2636 C CA . HIS B 1 18 ? -6.074 1.904 15.773 1 87.62 18 HIS B CA 1
ATOM 2637 C C . HIS B 1 18 ? -6.266 3.188 16.578 1 87.62 18 HIS B C 1
ATOM 2639 O O . HIS B 1 18 ? -6.078 4.285 16.047 1 87.62 18 HIS B O 1
ATOM 2645 N N . GLN B 1 19 ? -6.77 3.027 17.812 1 86.56 19 GLN B N 1
ATOM 2646 C CA . GLN B 1 19 ? -6.93 4.184 18.688 1 86.56 19 GLN B CA 1
ATOM 2647 C C . GLN B 1 19 ? -5.609 4.551 19.359 1 86.56 19 GLN B C 1
ATOM 2649 O O . GLN B 1 19 ? -5.047 3.756 20.109 1 86.56 19 GLN B O 1
ATOM 2654 N N . GLU B 1 20 ? -5.023 5.801 19.094 1 86.38 20 GLU B N 1
ATOM 2655 C CA . GLU B 1 20 ? -3.758 6.293 19.641 1 86.38 20 GLU B CA 1
ATOM 2656 C C . GLU B 1 20 ? -3.92 6.777 21.078 1 86.38 20 GLU B C 1
ATOM 2658 O O . GLU B 1 20 ? -3.082 6.488 21.938 1 86.38 20 GLU B O 1
ATOM 2663 N N . THR B 1 21 ? -4.895 7.586 21.328 1 88.94 21 THR B N 1
ATOM 2664 C CA . THR B 1 21 ? -5.27 8.188 22.594 1 88.94 21 THR B CA 1
ATOM 2665 C C . THR B 1 21 ? -6.785 8.141 22.781 1 88.94 21 THR B C 1
ATOM 2667 O O . THR B 1 21 ? -7.516 7.688 21.906 1 88.94 21 THR B O 1
ATOM 2670 N N . PRO B 1 22 ? -7.277 8.531 23.906 1 82.25 22 PRO B N 1
ATOM 2671 C CA . PRO B 1 22 ? -8.719 8.414 24.156 1 82.25 22 PRO B CA 1
ATOM 2672 C C . PRO B 1 22 ? -9.555 9.094 23.078 1 82.25 22 PRO B C 1
ATOM 2674 O O . PRO B 1 22 ? -10.68 8.672 22.797 1 82.25 22 PRO B O 1
ATOM 2677 N N . ASP B 1 23 ? -8.984 10.102 22.391 1 89.81 23 ASP B N 1
ATOM 2678 C CA . ASP B 1 23 ? -9.805 10.828 21.422 1 89.81 23 ASP B CA 1
ATOM 2679 C C . ASP B 1 23 ? -9.125 10.898 20.062 1 89.81 23 ASP B C 1
ATOM 2681 O O . ASP B 1 23 ? -9.516 11.695 19.203 1 89.81 23 ASP B O 1
ATOM 2685 N N . VAL B 1 24 ? -8.102 10.133 19.906 1 90.88 24 VAL B N 1
ATOM 2686 C CA . VAL B 1 24 ? -7.383 10.195 18.625 1 90.88 24 VAL B CA 1
ATOM 2687 C C . VAL B 1 24 ? -7.281 8.789 18.031 1 90.88 24 VAL B C 1
ATOM 2689 O O . VAL B 1 24 ? -6.934 7.836 18.734 1 90.88 24 VAL B O 1
ATOM 2692 N N . TRP B 1 25 ? -7.672 8.625 16.688 1 91.81 25 TRP B N 1
ATOM 2693 C CA . TRP B 1 25 ? -7.59 7.367 15.953 1 91.81 25 TRP B CA 1
ATOM 2694 C C . TRP B 1 25 ? -6.711 7.512 14.711 1 91.81 25 TRP B C 1
ATOM 2696 O O . TRP B 1 25 ? -6.73 8.555 14.047 1 91.81 25 TRP B O 1
ATOM 2706 N N . THR B 1 26 ? -5.938 6.465 14.406 1 93 26 THR B N 1
ATOM 2707 C CA . THR B 1 26 ? -5.219 6.363 13.141 1 93 26 THR B CA 1
ATOM 2708 C C . THR B 1 26 ? -5.91 5.375 12.203 1 93 26 THR B C 1
ATOM 2710 O O . THR B 1 26 ? -6.125 4.219 12.57 1 93 26 THR B O 1
ATOM 2713 N N . LEU B 1 27 ? -6.367 5.863 11.055 1 91 27 LEU B N 1
ATOM 2714 C CA . LEU B 1 27 ? -6.891 5.02 9.984 1 91 27 LEU B CA 1
ATOM 2715 C C . LEU B 1 27 ? -5.781 4.617 9.016 1 91 27 LEU B C 1
ATOM 2717 O O . LEU B 1 27 ? -5.102 5.477 8.461 1 91 27 LEU B O 1
ATOM 2721 N N . SER B 1 28 ? -5.574 3.369 8.812 1 89.69 28 SER B N 1
ATOM 2722 C CA . SER B 1 28 ? -4.613 2.828 7.852 1 89.69 28 SER B CA 1
ATOM 2723 C C . SER B 1 28 ? -5.297 2.455 6.539 1 89.69 28 SER B C 1
ATOM 2725 O O . SER B 1 28 ? -6.223 1.644 6.527 1 89.69 28 SER B O 1
ATOM 2727 N N . LEU B 1 29 ? -4.77 3.08 5.438 1 83.38 29 LEU B N 1
ATOM 2728 C CA . LEU B 1 29 ? -5.449 2.977 4.152 1 83.38 29 LEU B CA 1
ATOM 2729 C C . LEU B 1 29 ? -4.574 2.264 3.127 1 83.38 29 LEU B C 1
ATOM 2731 O O . LEU B 1 29 ? -3.354 2.441 3.117 1 83.38 29 LEU B O 1
ATOM 2735 N N . ILE B 1 30 ? -5.113 1.481 2.242 1 78.75 30 ILE B N 1
ATOM 2736 C CA . ILE B 1 30 ? -4.395 0.837 1.148 1 78.75 30 ILE B CA 1
ATOM 2737 C C . ILE B 1 30 ? -5.074 1.169 -0.179 1 78.75 30 ILE B C 1
ATOM 2739 O O . ILE B 1 30 ? -6.285 1.406 -0.223 1 78.75 30 ILE B O 1
ATOM 2743 N N . ASN B 1 31 ? -4.289 1.463 -1.135 1 69.62 31 ASN B N 1
ATOM 2744 C CA . ASN B 1 31 ? -4.793 1.619 -2.494 1 69.62 31 ASN B CA 1
ATOM 2745 C C . ASN B 1 31 ? -4.34 0.473 -3.395 1 69.62 31 ASN B C 1
ATOM 2747 O O . ASN B 1 31 ? -3.227 0.491 -3.918 1 69.62 31 ASN B O 1
ATOM 2751 N N . HIS B 1 32 ? -5.168 -0.578 -3.449 1 58.81 32 HIS B N 1
ATOM 2752 C CA . HIS B 1 32 ? -4.746 -1.638 -4.359 1 58.81 32 HIS B CA 1
ATOM 2753 C C . HIS B 1 32 ? -5.262 -1.388 -5.773 1 58.81 32 HIS B C 1
ATOM 2755 O O . HIS B 1 32 ? -4.926 -2.127 -6.699 1 58.81 32 HIS B O 1
ATOM 2761 N N . ASP B 1 33 ? -6.043 -0.413 -5.855 1 59.78 33 ASP B N 1
ATOM 2762 C CA . ASP B 1 33 ? -6.586 -0.166 -7.188 1 59.78 33 ASP B CA 1
ATOM 2763 C C . ASP B 1 33 ? -5.477 0.188 -8.172 1 59.78 33 ASP B C 1
ATOM 2765 O O . ASP B 1 33 ? -5.625 -0.01 -9.383 1 59.78 33 ASP B O 1
ATOM 2769 N N . PHE B 1 34 ? -4.367 0.54 -7.48 1 61.78 34 PHE B N 1
ATOM 2770 C CA . PHE B 1 34 ? -3.344 0.971 -8.43 1 61.78 34 PHE B CA 1
ATOM 2771 C C . PHE B 1 34 ? -2.607 -0.228 -9.016 1 61.78 34 PHE B C 1
ATOM 2773 O O . PHE B 1 34 ? -2.045 -0.144 -10.109 1 61.78 34 PHE B O 1
ATOM 2780 N N . TYR B 1 35 ? -2.611 -1.283 -8.297 1 78.38 35 TYR B N 1
ATOM 2781 C CA . TYR B 1 35 ? -2.1 -2.523 -8.867 1 78.38 35 TYR B CA 1
ATOM 2782 C C . TYR B 1 35 ? -3.152 -3.625 -8.812 1 78.38 35 TYR B C 1
ATOM 2784 O O . TYR B 1 35 ? -3.16 -4.438 -7.887 1 78.38 35 TYR B O 1
ATOM 2792 N N . PRO B 1 36 ? -4.035 -3.529 -9.781 1 80.31 36 PRO B N 1
ATOM 2793 C CA . PRO B 1 36 ? -5.141 -4.488 -9.758 1 80.31 36 PRO B CA 1
ATOM 2794 C C . PRO B 1 36 ? -4.691 -5.918 -10.039 1 80.31 36 PRO B C 1
ATOM 2796 O O . PRO B 1 36 ? -3.934 -6.156 -10.984 1 80.31 36 PRO B O 1
ATOM 2799 N N . TYR B 1 37 ? -5.129 -6.836 -9.172 1 87.06 37 TYR B N 1
ATOM 2800 C CA . TYR B 1 37 ? -4.895 -8.266 -9.352 1 87.06 37 TYR B CA 1
ATOM 2801 C C . TYR B 1 37 ? -5.918 -9.086 -8.57 1 87.06 37 TYR B C 1
ATOM 2803 O O . TYR B 1 37 ? -6.723 -8.531 -7.816 1 87.06 37 TYR B O 1
ATOM 2811 N N . LYS B 1 38 ? -5.949 -10.391 -8.875 1 90.81 38 LYS B N 1
ATOM 2812 C CA . LYS B 1 38 ? -6.781 -11.336 -8.148 1 90.81 38 LYS B CA 1
ATOM 2813 C C . LYS B 1 38 ? -5.926 -12.336 -7.379 1 90.81 38 LYS B C 1
ATOM 2815 O O . LYS B 1 38 ? -4.805 -12.641 -7.781 1 90.81 38 LYS B O 1
ATOM 2820 N N . ALA B 1 39 ? -6.527 -12.828 -6.27 1 95.5 39 ALA B N 1
ATOM 2821 C CA . ALA B 1 39 ? -5.816 -13.836 -5.488 1 95.5 39 ALA B CA 1
ATOM 2822 C C . ALA B 1 39 ? -5.5 -15.07 -6.332 1 95.5 39 ALA B C 1
ATOM 2824 O O . ALA B 1 39 ? -6.398 -15.656 -6.941 1 95.5 39 ALA B O 1
ATOM 2825 N N . GLY B 1 40 ? -4.238 -15.375 -6.398 1 94.56 40 GLY B N 1
ATOM 2826 C CA . GLY B 1 40 ? -3.814 -16.547 -7.156 1 94.56 40 GLY B CA 1
ATOM 2827 C C . GLY B 1 40 ? -3.084 -16.188 -8.438 1 94.56 40 GLY B C 1
ATOM 2828 O O . GLY B 1 40 ? -2.422 -17.047 -9.039 1 94.56 40 GLY B O 1
ATOM 2829 N N . GLN B 1 41 ? -3.09 -14.93 -8.852 1 89.38 41 GLN B N 1
ATOM 2830 C CA . GLN B 1 41 ? -2.455 -14.484 -10.086 1 89.38 41 GLN B CA 1
ATOM 2831 C C . GLN B 1 41 ? -0.951 -14.305 -9.906 1 89.38 41 GLN B C 1
ATOM 2833 O O . GLN B 1 41 ? -0.449 -14.352 -8.781 1 89.38 41 GLN B O 1
ATOM 2838 N N . TYR B 1 42 ? -0.249 -14.258 -11.008 1 86.5 42 TYR B N 1
ATOM 2839 C CA . TYR B 1 42 ? 1.183 -13.977 -11.008 1 86.5 42 TYR B CA 1
ATOM 2840 C C . TYR B 1 42 ? 1.484 -12.68 -11.75 1 86.5 42 TYR B C 1
ATOM 2842 O O . TYR B 1 42 ? 0.592 -12.086 -12.359 1 86.5 42 TYR B O 1
ATOM 2850 N N . ALA B 1 43 ? 2.723 -12.18 -11.594 1 85.75 43 ALA B N 1
ATOM 2851 C CA . ALA B 1 43 ? 3.217 -11.031 -12.352 1 85.75 43 ALA B CA 1
ATOM 2852 C C . ALA B 1 43 ? 4.586 -11.32 -12.961 1 85.75 43 ALA B C 1
ATOM 2854 O O . ALA B 1 43 ? 5.391 -12.047 -12.375 1 85.75 43 ALA B O 1
ATOM 2855 N N . LEU B 1 44 ? 4.77 -10.773 -14.102 1 80.19 44 LEU B N 1
ATOM 2856 C CA . LEU B 1 44 ? 6.117 -10.75 -14.656 1 80.19 44 LEU B CA 1
ATOM 2857 C C . LEU B 1 44 ? 6.98 -9.703 -13.953 1 80.19 44 LEU B C 1
ATOM 2859 O O . LEU B 1 44 ? 6.512 -8.602 -13.664 1 80.19 44 LEU B O 1
ATOM 2863 N N . VAL B 1 45 ? 8.211 -10.086 -13.711 1 85 45 VAL B N 1
ATOM 2864 C CA . VAL B 1 45 ? 9.203 -9.18 -13.133 1 85 45 VAL B CA 1
ATOM 2865 C C . VAL B 1 45 ? 10.336 -8.953 -14.125 1 85 45 VAL B C 1
ATOM 2867 O O . VAL B 1 45 ? 10.867 -9.906 -14.703 1 85 45 VAL B O 1
ATOM 2870 N N . SER B 1 46 ? 10.648 -7.688 -14.375 1 81.69 46 SER B N 1
ATOM 2871 C CA . SER B 1 46 ? 11.836 -7.367 -15.156 1 81.69 46 SER B CA 1
ATOM 2872 C C . SER B 1 46 ? 13.109 -7.641 -14.359 1 81.69 46 SER B C 1
ATOM 2874 O O . SER B 1 46 ? 13.383 -6.961 -13.367 1 81.69 46 SER B O 1
ATOM 2876 N N . ILE B 1 47 ? 13.891 -8.648 -14.781 1 82.25 47 ILE B N 1
ATOM 2877 C CA . ILE B 1 47 ? 15.086 -9.047 -14.047 1 82.25 47 ILE B CA 1
ATOM 2878 C C . ILE B 1 47 ? 16.234 -8.078 -14.344 1 82.25 47 ILE B C 1
ATOM 2880 O O . ILE B 1 47 ? 16.609 -7.902 -15.5 1 82.25 47 ILE B O 1
ATOM 2884 N N . ARG B 1 48 ? 16.719 -7.449 -13.242 1 86.62 48 ARG B N 1
ATOM 2885 C CA . ARG B 1 48 ? 17.797 -6.473 -13.328 1 86.62 48 ARG B CA 1
ATOM 2886 C C . ARG B 1 48 ? 17.438 -5.348 -14.297 1 86.62 48 ARG B C 1
ATOM 2888 O O . ARG B 1 48 ? 18.281 -4.898 -15.07 1 86.62 48 ARG B O 1
ATOM 2895 N N . ASN B 1 49 ? 16.219 -5.086 -14.344 1 82.81 49 ASN B N 1
ATOM 2896 C CA . ASN B 1 49 ? 15.719 -4.008 -15.188 1 82.81 49 ASN B CA 1
ATOM 2897 C C . ASN B 1 49 ? 16 -4.273 -16.656 1 82.81 49 ASN B C 1
ATOM 2899 O O . ASN B 1 49 ? 16.359 -3.357 -17.406 1 82.81 49 ASN B O 1
ATOM 2903 N N . SER B 1 50 ? 15.852 -5.484 -16.953 1 76.31 50 SER B N 1
ATOM 2904 C CA . SER B 1 50 ? 16.078 -5.91 -18.328 1 76.31 50 SER B CA 1
ATOM 2905 C C . SER B 1 50 ? 14.781 -5.949 -19.109 1 76.31 50 SER B C 1
ATOM 2907 O O . SER B 1 50 ? 13.727 -6.301 -18.578 1 76.31 50 SER B O 1
ATOM 2909 N N . ASP B 1 51 ? 14.852 -5.57 -20.344 1 65.12 51 ASP B N 1
ATOM 2910 C CA . ASP B 1 51 ? 13.688 -5.684 -21.234 1 65.12 51 ASP B CA 1
ATOM 2911 C C . ASP B 1 51 ? 13.594 -7.078 -21.844 1 65.12 51 ASP B C 1
ATOM 2913 O O . ASP B 1 51 ? 12.562 -7.449 -22.406 1 65.12 51 ASP B O 1
ATOM 2917 N N . GLU B 1 52 ? 14.641 -7.844 -21.562 1 61.88 52 GLU B N 1
ATOM 2918 C CA . GLU B 1 52 ? 14.719 -9.133 -22.25 1 61.88 52 GLU B CA 1
ATOM 2919 C C . GLU B 1 52 ? 14.484 -10.289 -21.281 1 61.88 52 GLU B C 1
ATOM 2921 O O . GLU B 1 52 ? 13.992 -11.344 -21.672 1 61.88 52 GLU B O 1
ATOM 2926 N N . THR B 1 53 ? 14.836 -10.047 -20.141 1 74.56 53 THR B N 1
ATOM 2927 C CA . THR B 1 53 ? 14.734 -11.133 -19.172 1 74.56 53 THR B CA 1
ATOM 2928 C C . THR B 1 53 ? 13.594 -10.867 -18.188 1 74.56 53 THR B C 1
ATOM 2930 O O . THR B 1 53 ? 13.734 -10.07 -17.266 1 74.56 53 THR B O 1
ATOM 2933 N N . LEU B 1 54 ? 12.461 -11.594 -18.484 1 73.12 54 LEU B N 1
ATOM 2934 C CA . LEU B 1 54 ? 11.289 -11.539 -17.609 1 73.12 54 LEU B CA 1
ATOM 2935 C C . LEU B 1 54 ? 11.008 -12.898 -16.984 1 73.12 54 LEU B C 1
ATOM 2937 O O . LEU B 1 54 ? 11.188 -13.93 -17.625 1 73.12 54 LEU B O 1
ATOM 2941 N N . ARG B 1 55 ? 10.656 -12.836 -15.734 1 79.19 55 ARG B N 1
ATOM 2942 C CA . ARG B 1 55 ? 10.266 -14.055 -15.039 1 79.19 55 ARG B CA 1
ATOM 2943 C C . ARG B 1 55 ? 8.922 -13.883 -14.336 1 79.19 55 ARG B C 1
ATOM 2945 O O . ARG B 1 55 ? 8.641 -12.812 -13.781 1 79.19 55 ARG B O 1
ATOM 2952 N N . ALA B 1 56 ? 8.164 -14.953 -14.352 1 80.81 56 ALA B N 1
ATOM 2953 C CA . ALA B 1 56 ? 6.859 -14.945 -13.703 1 80.81 56 ALA B CA 1
ATOM 2954 C C . ALA B 1 56 ? 6.965 -15.391 -12.25 1 80.81 56 ALA B C 1
ATOM 2956 O O .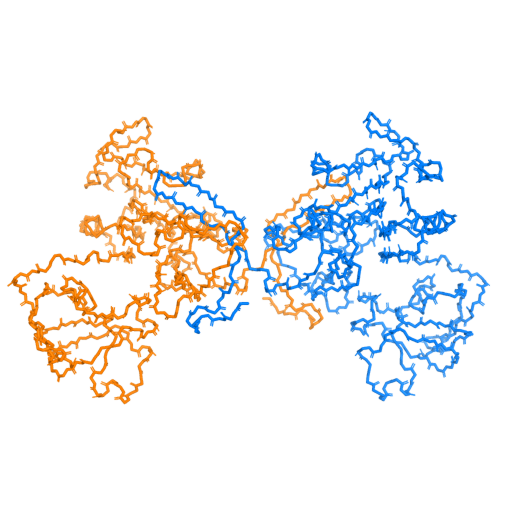 ALA B 1 56 ? 7.59 -16.406 -11.945 1 80.81 56 ALA B O 1
ATOM 2957 N N . TYR B 1 57 ? 6.391 -14.594 -11.375 1 88 57 TYR B N 1
ATOM 2958 C CA . TYR B 1 57 ? 6.297 -14.945 -9.969 1 88 57 TYR B CA 1
ATOM 2959 C C . TYR B 1 57 ? 4.883 -14.742 -9.445 1 88 57 TYR B C 1
ATOM 2961 O O . TYR B 1 57 ? 4.23 -13.75 -9.781 1 88 57 TYR B O 1
ATOM 2969 N N . THR B 1 58 ? 4.445 -15.688 -8.656 1 90.56 58 THR B N 1
ATOM 2970 C CA . THR B 1 58 ? 3.121 -15.578 -8.047 1 90.56 58 THR B CA 1
ATOM 2971 C C . THR B 1 58 ? 3.047 -14.367 -7.129 1 90.56 58 THR B C 1
ATOM 2973 O O . THR B 1 58 ? 3.98 -14.102 -6.367 1 90.56 58 THR B O 1
ATOM 2976 N N . ILE B 1 59 ? 1.952 -13.625 -7.285 1 92.94 59 ILE B N 1
ATOM 2977 C CA . ILE B 1 59 ? 1.635 -12.609 -6.289 1 92.94 59 ILE B CA 1
ATOM 2978 C C . ILE B 1 59 ? 1.045 -13.273 -5.047 1 92.94 59 ILE B C 1
ATOM 2980 O O . ILE B 1 59 ? -0.132 -13.641 -5.031 1 92.94 59 ILE B O 1
ATOM 2984 N N . SER B 1 60 ? 1.816 -13.336 -3.994 1 96 60 SER B N 1
ATOM 2985 C CA . SER B 1 60 ? 1.432 -14.172 -2.863 1 96 60 SER B CA 1
ATOM 2986 C C . SER B 1 60 ? 0.583 -13.391 -1.861 1 96 60 SER B C 1
ATOM 2988 O O . SER B 1 60 ? 0.101 -13.961 -0.878 1 96 60 SER B O 1
ATOM 2990 N N . SER B 1 61 ? 0.441 -12.078 -2.041 1 93.31 61 SER B N 1
ATOM 2991 C CA . SER B 1 61 ? -0.46 -11.273 -1.224 1 93.31 61 SER B CA 1
ATOM 2992 C C . SER B 1 61 ? -1.899 -11.383 -1.717 1 93.31 61 SER B C 1
ATOM 2994 O O . SER B 1 61 ? -2.16 -11.992 -2.758 1 93.31 61 SER B O 1
ATOM 2996 N N . THR B 1 62 ? -2.832 -10.859 -0.88 1 91.69 62 THR B N 1
ATOM 2997 C CA . THR B 1 62 ? -4.258 -10.891 -1.191 1 91.69 62 THR B CA 1
ATOM 2998 C C . THR B 1 62 ? -4.824 -9.469 -1.25 1 91.69 62 THR B C 1
ATOM 3000 O O . THR B 1 62 ? -4.719 -8.719 -0.282 1 91.69 62 THR B O 1
ATOM 3003 N N . PRO B 1 63 ? -5.41 -9.133 -2.467 1 85.88 63 PRO B N 1
ATOM 3004 C CA . PRO B 1 63 ? -5.934 -7.777 -2.635 1 85.88 63 PRO B CA 1
ATOM 3005 C C . PRO B 1 63 ? -6.938 -7.391 -1.549 1 85.88 63 PRO B C 1
ATOM 3007 O O . PRO B 1 63 ? -7.797 -8.195 -1.183 1 85.88 63 PRO B O 1
ATOM 3010 N N . GLY B 1 64 ? -6.699 -6.129 -1.089 1 77.06 64 GLY B N 1
ATOM 3011 C CA . GLY B 1 64 ? -7.637 -5.598 -0.111 1 77.06 64 GLY B CA 1
ATOM 3012 C C . GLY B 1 64 ? -7.332 -6.039 1.308 1 77.06 64 GLY B C 1
ATOM 3013 O O . GLY B 1 64 ? -7.859 -5.473 2.268 1 77.06 64 GLY B O 1
ATOM 3014 N N . LEU B 1 65 ? -6.492 -7.031 1.482 1 82.06 65 LEU B N 1
ATOM 3015 C CA . LEU B 1 65 ? -6.203 -7.59 2.801 1 82.06 65 LEU B CA 1
ATOM 3016 C C . LEU B 1 65 ? -4.746 -7.359 3.184 1 82.06 65 LEU B C 1
ATOM 3018 O O . LEU B 1 65 ? -4.445 -7.039 4.336 1 82.06 65 LEU B O 1
ATOM 3022 N N . SER B 1 66 ? -3.883 -7.48 2.213 1 84.81 66 SER B N 1
ATOM 3023 C CA . SER B 1 66 ? -2.451 -7.332 2.459 1 84.81 66 SER B CA 1
ATOM 3024 C C . SER B 1 66 ? -2.01 -5.883 2.281 1 84.81 66 SER B C 1
ATOM 3026 O O . SER B 1 66 ? -2.326 -5.25 1.271 1 84.81 66 SER B O 1
ATOM 3028 N N . PRO B 1 67 ? -1.286 -5.398 3.252 1 83 67 PRO B N 1
ATOM 3029 C CA . PRO B 1 67 ? -0.78 -4.035 3.078 1 83 67 PRO B CA 1
ATOM 3030 C C . PRO B 1 67 ? 0.281 -3.934 1.985 1 83 67 PRO B C 1
ATOM 3032 O O . PRO B 1 67 ? 0.487 -2.857 1.417 1 83 67 PRO B O 1
ATOM 3035 N N . PHE B 1 68 ? 0.94 -5.047 1.755 1 87 68 PHE B N 1
ATOM 3036 C CA . PHE B 1 68 ? 1.978 -5.117 0.733 1 87 68 PHE B CA 1
ATOM 3037 C C . PHE B 1 68 ? 1.55 -6.027 -0.41 1 87 68 PHE B C 1
ATOM 3039 O O . PHE B 1 68 ? 0.761 -6.953 -0.21 1 87 68 PHE B O 1
ATOM 3046 N N . ILE B 1 69 ? 2.059 -5.652 -1.592 1 88.62 69 ILE B N 1
ATOM 3047 C CA . ILE B 1 69 ? 2.16 -6.672 -2.629 1 88.62 69 ILE B CA 1
ATOM 3048 C C . ILE B 1 69 ? 3.365 -7.57 -2.355 1 88.62 69 ILE B C 1
ATOM 3050 O O . ILE B 1 69 ? 4.473 -7.078 -2.115 1 88.62 69 ILE B O 1
ATOM 3054 N N . THR B 1 70 ? 3.117 -8.867 -2.348 1 93.25 70 THR B N 1
ATOM 3055 C CA . THR B 1 70 ? 4.246 -9.711 -1.979 1 93.25 70 THR B CA 1
ATOM 3056 C C . THR B 1 70 ? 4.543 -10.727 -3.08 1 93.25 70 THR B C 1
ATOM 3058 O O . THR B 1 70 ? 3.625 -11.242 -3.727 1 93.25 70 THR B O 1
ATOM 3061 N N . LEU B 1 71 ? 5.832 -10.977 -3.281 1 92.75 71 LEU B N 1
ATOM 3062 C CA . LEU B 1 71 ? 6.367 -12.078 -4.066 1 92.75 71 LEU B CA 1
ATOM 3063 C C . LEU B 1 71 ? 7.145 -13.047 -3.178 1 92.75 71 LEU B C 1
ATOM 3065 O O . LEU B 1 71 ? 8.109 -12.656 -2.518 1 92.75 71 LEU B O 1
ATOM 3069 N N . THR B 1 72 ? 6.719 -14.266 -3.088 1 94.5 72 THR B N 1
ATOM 3070 C CA . THR B 1 72 ? 7.426 -15.305 -2.357 1 94.5 72 THR B CA 1
ATOM 3071 C C . THR B 1 72 ? 8.18 -16.234 -3.318 1 94.5 72 THR B C 1
ATOM 3073 O O . THR B 1 72 ? 7.559 -16.953 -4.098 1 94.5 72 THR B O 1
ATOM 3076 N N . ILE B 1 73 ? 9.516 -16.203 -3.229 1 92 73 ILE B N 1
ATOM 3077 C CA . ILE B 1 73 ? 10.359 -16.719 -4.301 1 92 73 ILE B CA 1
ATOM 3078 C C . ILE B 1 73 ? 11.32 -17.766 -3.738 1 92 73 ILE B C 1
ATOM 3080 O O . ILE B 1 73 ? 12.016 -17.516 -2.748 1 92 73 ILE B O 1
ATOM 3084 N N . ARG B 1 74 ? 11.32 -18.875 -4.344 1 90.62 74 ARG B N 1
ATOM 3085 C CA . ARG B 1 74 ? 12.336 -19.875 -4.059 1 90.62 74 ARG B CA 1
ATOM 3086 C C . ARG B 1 74 ? 13.594 -19.641 -4.883 1 90.62 74 ARG B C 1
ATOM 3088 O O . ARG B 1 74 ? 13.516 -19.422 -6.094 1 90.62 74 ARG B O 1
ATOM 3095 N N . ARG B 1 75 ? 14.672 -19.734 -4.238 1 89.25 75 ARG B N 1
ATOM 3096 C CA . ARG B 1 75 ? 15.945 -19.609 -4.941 1 89.25 75 ARG B CA 1
ATOM 3097 C C . ARG B 1 75 ? 16.281 -20.922 -5.664 1 89.25 75 ARG B C 1
ATOM 3099 O O . ARG B 1 75 ? 16.359 -21.969 -5.043 1 89.25 75 ARG B O 1
ATOM 3106 N N . ILE B 1 76 ? 16.422 -20.812 -6.922 1 82.56 76 ILE B N 1
ATOM 3107 C CA . ILE B 1 76 ? 16.797 -21.969 -7.746 1 82.56 76 ILE B CA 1
ATOM 3108 C C . ILE B 1 76 ? 18.266 -21.844 -8.148 1 82.56 76 ILE B C 1
ATOM 3110 O O . ILE B 1 76 ? 18.734 -20.766 -8.523 1 82.56 76 ILE B O 1
ATOM 3114 N N . GLU B 1 77 ? 18.891 -22.984 -8.078 1 81.31 77 GLU B N 1
ATOM 3115 C CA . GLU B 1 77 ? 20.281 -23 -8.492 1 81.31 77 GLU B CA 1
ATOM 3116 C C . GLU B 1 77 ? 20.422 -22.594 -9.961 1 81.31 77 GLU B C 1
ATOM 3118 O O . GLU B 1 77 ? 19.719 -23.109 -10.82 1 81.31 77 GLU B O 1
ATOM 3123 N N . ASN B 1 78 ? 21.172 -21.641 -10.234 1 77.88 78 ASN B N 1
ATOM 3124 C CA . ASN B 1 78 ? 21.453 -21.125 -11.57 1 77.88 78 ASN B CA 1
ATOM 3125 C C . ASN B 1 78 ? 20.266 -20.375 -12.156 1 77.88 78 ASN B C 1
ATOM 3127 O O . ASN B 1 78 ? 20.188 -20.172 -13.367 1 77.88 78 ASN B O 1
ATOM 3131 N N . GLY B 1 79 ? 19.312 -20.172 -11.352 1 79.12 79 GLY B N 1
ATOM 3132 C CA . GLY B 1 79 ? 18.203 -19.344 -11.797 1 79.12 79 GLY B CA 1
ATOM 3133 C C . GLY B 1 79 ? 18.531 -17.875 -11.812 1 79.12 79 GLY B C 1
ATOM 3134 O O . GLY B 1 79 ? 18.719 -17.266 -10.75 1 79.12 79 GLY B O 1
ATOM 3135 N N . VAL B 1 80 ? 18.516 -17.297 -12.914 1 79 80 VAL B N 1
ATOM 3136 C CA . VAL B 1 80 ? 18.938 -15.914 -13.078 1 79 80 VAL B CA 1
ATOM 3137 C C . VAL B 1 80 ? 18 -14.984 -12.32 1 79 80 VAL B C 1
ATOM 3139 O O . VAL B 1 80 ? 18.453 -14.078 -11.609 1 79 80 VAL B O 1
ATOM 3142 N N . GLY B 1 81 ? 16.734 -15.172 -12.391 1 85.38 81 GLY B N 1
ATOM 3143 C CA . GLY B 1 81 ? 15.758 -14.328 -11.727 1 85.38 81 GLY B CA 1
ATOM 3144 C C . GLY B 1 81 ? 15.703 -14.547 -10.227 1 85.38 81 GLY B C 1
ATOM 3145 O O . GLY B 1 81 ? 15.828 -13.594 -9.453 1 85.38 81 GLY B O 1
ATOM 3146 N N . SER B 1 82 ? 15.602 -15.82 -9.844 1 89.06 82 SER B N 1
ATOM 3147 C CA . SER B 1 82 ? 15.453 -16.141 -8.422 1 89.06 82 SER B CA 1
ATOM 3148 C C . SER B 1 82 ? 16.703 -15.75 -7.637 1 89.06 82 SER B C 1
ATOM 3150 O O . SER B 1 82 ? 16.609 -15.258 -6.512 1 89.06 82 SER B O 1
ATOM 3152 N N . GLN B 1 83 ? 17.844 -15.906 -8.227 1 89.06 83 GLN B N 1
ATOM 3153 C CA . GLN B 1 83 ? 19.078 -15.523 -7.555 1 89.06 83 GLN B CA 1
ATOM 3154 C C . GLN B 1 83 ? 19.156 -14.016 -7.367 1 89.06 83 GLN B C 1
ATOM 3156 O O . GLN B 1 83 ? 19.516 -13.531 -6.289 1 89.06 83 GLN B O 1
ATOM 3161 N N . TRP B 1 84 ? 18.828 -13.336 -8.406 1 90.69 84 TRP B N 1
ATOM 3162 C CA . TRP B 1 84 ? 18.875 -11.875 -8.312 1 90.69 84 TRP B CA 1
ATOM 3163 C C . TRP B 1 84 ? 17.891 -11.367 -7.266 1 90.69 84 TRP B C 1
ATOM 3165 O O . TRP B 1 84 ? 18.25 -10.562 -6.402 1 90.69 84 TRP B O 1
ATOM 3175 N N . LEU B 1 85 ? 16.688 -11.852 -7.234 1 90.88 85 LEU B N 1
ATOM 3176 C CA . LEU B 1 85 ? 15.617 -11.359 -6.379 1 90.88 85 LEU B CA 1
ATOM 3177 C C . LEU B 1 85 ? 15.883 -11.719 -4.918 1 90.88 85 LEU B C 1
ATOM 3179 O O . LEU B 1 85 ? 15.477 -10.984 -4.012 1 90.88 85 LEU B O 1
ATOM 3183 N N . THR B 1 86 ? 16.594 -12.789 -4.656 1 90.19 86 THR B N 1
ATOM 3184 C CA . THR B 1 86 ? 16.734 -13.273 -3.283 1 90.19 86 THR B CA 1
ATOM 3185 C C . THR B 1 86 ? 18.094 -12.898 -2.709 1 90.19 86 THR B C 1
ATOM 3187 O O . THR B 1 86 ? 18.266 -12.82 -1.49 1 90.19 86 THR B O 1
ATOM 3190 N N . GLN B 1 87 ? 19.062 -12.641 -3.564 1 87.88 87 GLN B N 1
ATOM 3191 C CA . GLN B 1 87 ? 20.406 -12.438 -3.045 1 87.88 87 GLN B CA 1
ATOM 3192 C C . GLN B 1 87 ? 20.891 -11.016 -3.301 1 87.88 87 GLN B C 1
ATOM 3194 O O . GLN B 1 87 ? 21.656 -10.461 -2.516 1 87.88 87 GLN B O 1
ATOM 3199 N N . ASP B 1 88 ? 20.469 -10.398 -4.359 1 90.31 88 ASP B N 1
ATOM 3200 C CA . ASP B 1 88 ? 21.016 -9.102 -4.75 1 90.31 88 ASP B CA 1
ATOM 3201 C C . ASP B 1 88 ? 20.062 -7.965 -4.363 1 90.31 88 ASP B C 1
ATOM 3203 O O . ASP B 1 88 ? 20.516 -6.891 -3.955 1 90.31 88 ASP B O 1
ATOM 3207 N N . VAL B 1 89 ? 18.828 -8.141 -4.508 1 90.69 89 VAL B N 1
ATOM 3208 C CA . VAL B 1 89 ? 17.828 -7.113 -4.223 1 90.69 89 VAL B CA 1
ATOM 3209 C C . VAL B 1 89 ? 17.812 -6.801 -2.729 1 90.69 89 VAL B C 1
ATOM 3211 O O . VAL B 1 89 ? 17.891 -7.707 -1.897 1 90.69 89 VAL B O 1
ATOM 3214 N N . LYS B 1 90 ? 17.672 -5.516 -2.416 1 87.25 90 LYS B N 1
ATOM 3215 C CA . LYS B 1 90 ? 17.656 -5.047 -1.034 1 87.25 90 LYS B CA 1
ATOM 3216 C C . LYS B 1 90 ? 16.484 -4.09 -0.801 1 87.25 90 LYS B C 1
ATOM 3218 O O . LYS B 1 90 ? 15.938 -3.525 -1.751 1 87.25 90 LYS B O 1
ATOM 3223 N N . PRO B 1 91 ? 16.062 -3.996 0.539 1 85.44 91 PRO B N 1
ATOM 3224 C CA . PRO B 1 91 ? 15.078 -2.959 0.828 1 85.44 91 PRO B CA 1
ATOM 3225 C C . PRO B 1 91 ? 15.469 -1.595 0.267 1 85.44 91 PRO B C 1
ATOM 3227 O O . PRO B 1 91 ? 16.641 -1.208 0.333 1 85.44 91 PRO B O 1
ATOM 3230 N N . GLY B 1 92 ? 14.531 -0.91 -0.339 1 77.75 92 GLY B N 1
ATOM 3231 C CA . GLY B 1 92 ? 14.797 0.372 -0.971 1 77.75 92 GLY B CA 1
ATOM 3232 C C . GLY B 1 92 ? 14.945 0.275 -2.479 1 77.75 92 GLY B C 1
ATOM 3233 O O . GLY B 1 92 ? 14.75 1.263 -3.189 1 77.75 92 GLY B O 1
ATOM 3234 N N . ASP B 1 93 ? 15.328 -0.914 -2.979 1 82.62 93 ASP B N 1
ATOM 3235 C CA . ASP B 1 93 ? 15.445 -1.114 -4.418 1 82.62 93 ASP B CA 1
ATOM 3236 C C . ASP B 1 93 ? 14.078 -1.058 -5.094 1 82.62 93 ASP B C 1
ATOM 3238 O O . ASP B 1 93 ? 13.047 -1.14 -4.426 1 82.62 93 ASP B O 1
ATOM 3242 N N . TYR B 1 94 ? 14.117 -0.9 -6.414 1 84.06 94 TYR B N 1
ATOM 3243 C CA . TYR B 1 94 ? 12.891 -0.854 -7.203 1 84.06 94 TYR B CA 1
ATOM 3244 C C . TYR B 1 94 ? 12.805 -2.051 -8.141 1 84.06 94 TYR B C 1
ATOM 3246 O O . TYR B 1 94 ? 13.805 -2.475 -8.719 1 84.06 94 TYR B O 1
ATOM 3254 N N . LEU B 1 95 ? 11.625 -2.582 -8.234 1 88.19 95 LEU B N 1
ATOM 3255 C CA . LEU B 1 95 ? 11.281 -3.625 -9.195 1 88.19 95 LEU B CA 1
ATOM 3256 C C . LEU B 1 95 ? 10.211 -3.135 -10.164 1 88.19 95 LEU B C 1
ATOM 3258 O O . LEU B 1 95 ? 9.375 -2.301 -9.812 1 88.19 95 LEU B O 1
ATOM 3262 N N . TRP B 1 96 ? 10.258 -3.686 -11.336 1 83.69 96 TRP B N 1
ATOM 3263 C CA . TRP B 1 96 ? 9.227 -3.42 -12.344 1 83.69 96 TRP B CA 1
ATOM 3264 C C . TRP B 1 96 ? 8.391 -4.664 -12.602 1 83.69 96 TRP B C 1
ATOM 3266 O O . TRP B 1 96 ? 8.922 -5.719 -12.945 1 83.69 96 TRP B O 1
ATOM 3276 N N . LEU B 1 97 ? 7.027 -4.527 -12.422 1 85.31 97 LEU B N 1
ATOM 3277 C CA . LEU B 1 97 ? 6.102 -5.648 -12.547 1 85.31 97 LEU B CA 1
ATOM 3278 C C . LEU B 1 97 ? 5.113 -5.418 -13.68 1 85.31 97 LEU B C 1
ATOM 3280 O O . LEU B 1 97 ? 4.77 -4.273 -13.992 1 85.31 97 LEU B O 1
ATOM 3284 N N . SER B 1 98 ? 4.609 -6.5 -14.211 1 78.12 98 SER B N 1
ATOM 3285 C CA . SER B 1 98 ? 3.453 -6.445 -15.094 1 78.12 98 SER B CA 1
ATOM 3286 C C . SER B 1 98 ? 2.156 -6.32 -14.305 1 78.12 98 SER B C 1
ATOM 3288 O O . SER B 1 98 ? 2.172 -6.328 -13.07 1 78.12 98 SER B O 1
ATOM 3290 N N . GLU B 1 99 ? 1.096 -6.223 -15.125 1 75.38 99 GLU B N 1
ATOM 3291 C CA . GLU B 1 99 ? -0.213 -6.418 -14.508 1 75.38 99 GLU B CA 1
ATOM 3292 C C . GLU B 1 99 ? -0.383 -7.852 -14.016 1 75.38 99 GLU B C 1
ATOM 3294 O O . GLU B 1 99 ? 0.327 -8.758 -14.453 1 75.38 99 GLU B O 1
ATOM 3299 N N . GLY B 1 100 ? -1.316 -7.969 -13.07 1 83.25 100 GLY B N 1
ATOM 3300 C CA . GLY B 1 100 ? -1.654 -9.328 -12.68 1 83.25 100 GLY B CA 1
ATOM 3301 C C . GLY B 1 100 ? -2.127 -10.188 -13.836 1 83.25 100 GLY B C 1
ATOM 3302 O O . GLY B 1 100 ? -2.893 -9.727 -14.68 1 83.25 100 GLY B O 1
ATOM 3303 N N . GLN B 1 101 ? -1.531 -11.43 -13.828 1 77.56 101 GLN B N 1
ATOM 3304 C CA . GLN B 1 101 ? -1.853 -12.336 -14.922 1 77.56 101 GLN B CA 1
ATOM 3305 C C . GLN B 1 101 ? -2.219 -13.719 -14.391 1 77.56 101 GLN B C 1
ATOM 3307 O O . GLN B 1 101 ? -1.97 -14.031 -13.227 1 77.56 101 GLN B O 1
ATOM 3312 N N . GLY B 1 102 ? -2.9 -14.484 -15.281 1 78.19 102 GLY B N 1
ATOM 3313 C CA . GLY B 1 102 ? -3.275 -15.852 -14.93 1 78.19 102 GLY B CA 1
ATOM 3314 C C . GLY B 1 102 ? -4.75 -16 -14.602 1 78.19 102 GLY B C 1
ATOM 3315 O O . GLY B 1 102 ? -5.391 -15.047 -14.156 1 78.19 102 GLY B O 1
ATOM 3316 N N . GLU B 1 103 ? -5.148 -17.219 -14.742 1 78.06 103 GLU B N 1
ATOM 3317 C CA . GLU B 1 103 ? -6.566 -17.5 -14.539 1 78.06 103 GLU B CA 1
ATOM 3318 C C . GLU B 1 103 ? -6.797 -18.375 -13.312 1 78.06 103 GLU B C 1
ATOM 3320 O O . GLU B 1 103 ? -7.934 -18.719 -12.992 1 78.06 103 GLU B O 1
ATOM 3325 N N . PHE B 1 104 ? -5.738 -18.672 -12.734 1 90.69 104 PHE B N 1
ATOM 3326 C CA . PHE B 1 104 ? -5.824 -19.516 -11.547 1 90.69 104 PHE B CA 1
ATOM 3327 C C . PHE B 1 104 ? -6.258 -18.703 -10.328 1 90.69 104 PHE B C 1
ATOM 3329 O O . PHE B 1 104 ? -5.418 -18.281 -9.531 1 90.69 104 PHE B O 1
ATOM 3336 N N . THR B 1 105 ? -7.555 -18.469 -10.148 1 95.75 105 THR B N 1
ATOM 3337 C CA . THR B 1 105 ? -8.141 -17.703 -9.055 1 95.75 105 THR B CA 1
ATOM 3338 C C . THR B 1 105 ? -9.492 -18.281 -8.648 1 95.75 105 THR B C 1
ATOM 3340 O O . THR B 1 105 ? -10.227 -18.797 -9.492 1 95.75 105 THR B O 1
ATOM 3343 N N . CYS B 1 106 ? -9.828 -18.172 -7.402 1 96.19 106 CYS B N 1
ATOM 3344 C CA . CYS B 1 106 ? -11.102 -18.672 -6.898 1 96.19 106 CYS B CA 1
ATOM 3345 C C . CYS B 1 106 ? -12.164 -17.594 -6.941 1 96.19 106 CYS B C 1
ATOM 3347 O O . CYS B 1 106 ? -13.344 -17.859 -6.676 1 96.19 106 CYS B O 1
ATOM 3349 N N . GLU B 1 107 ? -11.789 -16.438 -7.336 1 92.5 107 GLU B N 1
ATOM 3350 C CA . GLU B 1 107 ? -12.672 -15.289 -7.184 1 92.5 107 GLU B CA 1
ATOM 3351 C C . GLU B 1 107 ? -13.867 -15.375 -8.125 1 92.5 107 GLU B C 1
ATOM 3353 O O . GLU B 1 107 ? -14.945 -14.867 -7.82 1 92.5 107 GLU B O 1
ATOM 3358 N N . ASN B 1 108 ? -13.633 -16.062 -9.172 1 89 108 ASN B N 1
ATOM 3359 C CA . ASN B 1 108 ? -14.695 -16.125 -10.172 1 89 108 ASN B CA 1
ATOM 3360 C C . ASN B 1 1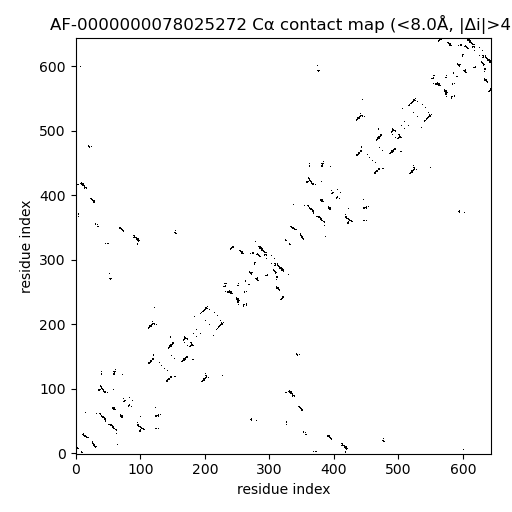08 ? -15.492 -17.422 -10.07 1 89 108 ASN B C 1
ATOM 3362 O O . ASN B 1 108 ? -16.391 -17.672 -10.875 1 89 108 ASN B O 1
ATOM 3366 N N . LEU B 1 109 ? -15.219 -18.234 -9.156 1 92.19 109 LEU B N 1
ATOM 3367 C CA . LEU B 1 109 ? -15.906 -19.516 -8.992 1 92.19 109 LEU B CA 1
ATOM 3368 C C . LEU B 1 109 ? -17.078 -19.375 -8.031 1 92.19 109 LEU B C 1
ATOM 3370 O O . LEU B 1 109 ? -17.016 -18.625 -7.055 1 92.19 109 LEU B O 1
ATOM 3374 N N . THR B 1 110 ? -18.141 -19.984 -8.312 1 90.5 110 THR B N 1
ATOM 3375 C CA . THR B 1 110 ? -19.359 -19.891 -7.492 1 90.5 110 THR B CA 1
ATOM 3376 C C . THR B 1 110 ? -19.531 -21.156 -6.66 1 90.5 110 THR B C 1
ATOM 3378 O O . THR B 1 110 ? -20.625 -21.438 -6.168 1 90.5 110 THR B O 1
ATOM 3381 N N . THR B 1 111 ? -18.641 -21.703 -6.16 1 92.25 111 THR B N 1
ATOM 3382 C CA . THR B 1 111 ? -18.703 -22.906 -5.34 1 92.25 111 THR B CA 1
ATOM 3383 C C . THR B 1 111 ? -18.484 -22.578 -3.867 1 92.25 111 THR B C 1
ATOM 3385 O O . THR B 1 111 ? -17.969 -21.5 -3.539 1 92.25 111 THR B O 1
ATOM 3388 N N . ASP B 1 112 ? -18.953 -23.516 -3.027 1 93.56 112 ASP B N 1
ATOM 3389 C CA . ASP B 1 112 ? -18.766 -23.312 -1.593 1 93.56 112 ASP B CA 1
ATOM 3390 C C . ASP B 1 112 ? -17.953 -24.438 -0.977 1 93.56 112 ASP B C 1
ATOM 3392 O O . ASP B 1 112 ? -17.828 -24.531 0.247 1 93.56 112 ASP B O 1
ATOM 3396 N N . ARG B 1 113 ? -17.469 -25.328 -1.793 1 97.19 113 ARG B N 1
ATOM 3397 C CA . ARG B 1 113 ? -16.609 -26.422 -1.31 1 97.19 113 ARG B CA 1
ATOM 3398 C C . ARG B 1 113 ? -15.312 -26.469 -2.096 1 97.19 113 ARG B C 1
ATOM 3400 O O . ARG B 1 113 ? -15.32 -26.703 -3.307 1 97.19 113 ARG B O 1
ATOM 3407 N N . TYR B 1 114 ? -14.242 -26.312 -1.324 1 98.12 114 TYR B N 1
ATOM 3408 C CA . TYR B 1 114 ? -12.93 -26.266 -1.969 1 98.12 114 TYR B CA 1
ATOM 3409 C C . TYR B 1 114 ? -12 -27.312 -1.379 1 98.12 114 TYR B C 1
ATOM 3411 O O . TYR B 1 114 ? -12.047 -27.594 -0.178 1 98.12 114 TYR B O 1
ATOM 3419 N N . LEU B 1 115 ? -11.242 -27.922 -2.217 1 98.69 115 LEU B N 1
ATOM 3420 C CA . LEU B 1 115 ? -10.008 -28.609 -1.834 1 98.69 115 LEU B CA 1
ATOM 3421 C C . LEU B 1 115 ? -8.797 -27.969 -2.49 1 98.69 115 LEU B C 1
ATOM 3423 O O . LEU B 1 115 ? -8.594 -28.094 -3.699 1 98.69 115 LEU B O 1
ATOM 3427 N N . LEU B 1 116 ? -8.039 -27.203 -1.677 1 98.69 116 LEU B N 1
ATOM 3428 C CA . LEU B 1 116 ? -6.816 -26.547 -2.133 1 98.69 116 LEU B CA 1
ATOM 3429 C C . LEU B 1 116 ? -5.594 -27.422 -1.869 1 98.69 116 LEU B C 1
ATOM 3431 O O . LEU B 1 116 ? -5.352 -27.828 -0.731 1 98.69 116 LEU B O 1
ATOM 3435 N N . MET B 1 117 ? -4.855 -27.75 -2.926 1 98.56 117 MET B N 1
ATOM 3436 C CA . MET B 1 117 ? -3.719 -28.656 -2.812 1 98.56 117 MET B CA 1
ATOM 3437 C C . MET B 1 117 ? -2.445 -28 -3.34 1 98.56 117 MET B C 1
ATOM 3439 O O . MET B 1 117 ? -2.42 -27.5 -4.465 1 98.56 117 MET B O 1
ATOM 3443 N N . ALA B 1 118 ? -1.419 -28.016 -2.512 1 98 118 ALA B N 1
ATOM 3444 C CA . ALA B 1 118 ? -0.167 -27.359 -2.885 1 98 118 ALA B CA 1
ATOM 3445 C C . ALA B 1 118 ? 1.032 -28.25 -2.551 1 98 118 ALA B C 1
ATOM 3447 O O . ALA B 1 118 ? 0.978 -29.047 -1.615 1 98 118 ALA B O 1
ATOM 3448 N N . ALA B 1 119 ? 2.074 -28.125 -3.312 1 96.38 119 ALA B N 1
ATOM 3449 C CA . ALA B 1 119 ? 3.381 -28.688 -2.998 1 96.38 119 ALA B CA 1
ATOM 3450 C C . ALA B 1 119 ? 4.488 -27.656 -3.174 1 96.38 119 ALA B C 1
ATOM 3452 O O . ALA B 1 119 ? 4.508 -26.922 -4.168 1 96.38 119 ALA B O 1
ATOM 3453 N N . GLY B 1 120 ? 5.402 -27.578 -2.191 1 93.75 120 GLY B N 1
ATOM 3454 C CA . GLY B 1 120 ? 6.492 -26.625 -2.244 1 93.75 120 GLY B CA 1
ATOM 3455 C C . GLY B 1 120 ? 6.016 -25.188 -2.428 1 93.75 120 GLY B C 1
ATOM 3456 O O . GLY B 1 120 ? 5.16 -24.719 -1.676 1 93.75 120 GLY B O 1
ATOM 3457 N N . CYS B 1 121 ? 6.613 -24.484 -3.41 1 91.88 121 CYS B N 1
ATOM 3458 C CA . CYS B 1 121 ? 6.297 -23.078 -3.641 1 91.88 121 CYS B CA 1
ATOM 3459 C C . CYS B 1 121 ? 4.926 -22.938 -4.289 1 91.88 121 CYS B C 1
ATOM 3461 O O . CYS B 1 121 ? 4.379 -21.828 -4.336 1 91.88 121 CYS B O 1
ATOM 3463 N N . GLY B 1 122 ? 4.359 -24 -4.684 1 94.75 122 GLY B N 1
ATOM 3464 C CA . GLY B 1 122 ? 3 -23.953 -5.199 1 94.75 122 GLY B CA 1
ATOM 3465 C C . GLY B 1 122 ? 2.002 -23.406 -4.191 1 94.75 122 GLY B C 1
ATOM 3466 O O . GLY B 1 122 ? 0.886 -23.031 -4.559 1 94.75 122 GLY B O 1
ATOM 3467 N N . VAL B 1 123 ? 2.424 -23.281 -2.959 1 97.75 123 VAL B N 1
ATOM 3468 C CA . VAL B 1 123 ? 1.536 -22.844 -1.892 1 97.75 123 VAL B CA 1
ATOM 3469 C C . VAL B 1 123 ? 1.273 -21.344 -2.027 1 97.75 123 VAL B C 1
ATOM 3471 O O . VAL B 1 123 ? 0.33 -20.812 -1.435 1 97.75 123 VAL B O 1
ATOM 3474 N N . THR B 1 124 ? 2.047 -20.625 -2.779 1 96.56 124 THR B N 1
ATOM 3475 C CA . THR B 1 124 ? 1.984 -19.156 -2.834 1 96.56 124 THR B CA 1
ATOM 3476 C C . THR B 1 124 ? 0.633 -18.703 -3.371 1 96.56 124 THR B C 1
ATOM 3478 O O . THR B 1 124 ? -0.052 -17.891 -2.734 1 96.56 124 THR B O 1
ATOM 3481 N N . PRO B 1 125 ? 0.196 -19.234 -4.512 1 96.5 125 PRO B N 1
ATOM 3482 C CA . PRO B 1 125 ? -1.147 -18.828 -4.93 1 96.5 125 PRO B CA 1
ATOM 3483 C C . PRO B 1 125 ? -2.244 -19.406 -4.043 1 96.5 125 PRO B C 1
ATOM 3485 O O . PRO B 1 125 ? -3.295 -18.797 -3.865 1 96.5 125 PRO B O 1
ATOM 3488 N N . ILE B 1 126 ? -2.031 -20.531 -3.494 1 98 126 ILE B N 1
ATOM 3489 C CA . ILE B 1 126 ? -3 -21.188 -2.633 1 98 126 ILE B CA 1
ATOM 3490 C C . ILE B 1 126 ? -3.244 -20.359 -1.38 1 98 126 ILE B C 1
ATOM 3492 O O . ILE B 1 126 ? -4.391 -20.156 -0.974 1 98 126 ILE B O 1
ATOM 3496 N N . MET B 1 127 ? -2.156 -19.906 -0.815 1 97.94 127 MET B N 1
ATOM 3497 C CA . MET B 1 127 ? -2.297 -19.078 0.378 1 97.94 127 MET B CA 1
ATOM 3498 C C . MET B 1 127 ? -3.055 -17.797 0.059 1 97.94 127 MET B C 1
ATOM 3500 O O . MET B 1 127 ? -3.904 -17.359 0.839 1 97.94 127 MET B O 1
ATOM 3504 N N . ALA B 1 128 ? -2.732 -17.156 -1.064 1 96.94 128 ALA B N 1
ATOM 3505 C CA . ALA B 1 128 ? -3.447 -15.953 -1.483 1 96.94 128 ALA B CA 1
ATOM 3506 C C . ALA B 1 128 ? -4.945 -16.219 -1.593 1 96.94 128 ALA B C 1
ATOM 3508 O O . ALA B 1 128 ? -5.758 -15.414 -1.128 1 96.94 128 ALA B O 1
ATOM 3509 N N . MET B 1 129 ? -5.312 -17.328 -2.145 1 97.5 129 MET B N 1
ATOM 3510 C CA . MET B 1 129 ? -6.719 -17.672 -2.318 1 97.5 129 MET B CA 1
ATOM 3511 C C . MET B 1 129 ? -7.355 -18.062 -0.985 1 97.5 129 MET B C 1
ATOM 3513 O O . MET B 1 129 ? -8.516 -17.719 -0.73 1 97.5 129 MET B O 1
ATOM 3517 N N . ARG B 1 130 ? -6.594 -18.75 -0.168 1 98.06 130 ARG B N 1
ATOM 3518 C CA . ARG B 1 130 ? -7.121 -19.141 1.136 1 98.06 130 ARG B CA 1
ATOM 3519 C C . ARG B 1 130 ? -7.516 -17.922 1.954 1 98.06 130 ARG B C 1
ATOM 3521 O O . ARG B 1 130 ? -8.578 -17.891 2.58 1 98.06 130 ARG B O 1
ATOM 3528 N N . ARG B 1 131 ? -6.648 -16.906 1.943 1 96.44 131 ARG B N 1
ATOM 3529 C CA . ARG B 1 131 ? -6.945 -15.648 2.623 1 96.44 131 ARG B CA 1
ATOM 3530 C C . ARG B 1 131 ? -8.211 -15.008 2.061 1 96.44 131 ARG B C 1
ATOM 3532 O O . ARG B 1 131 ? -9.078 -14.562 2.816 1 96.44 131 ARG B O 1
ATOM 3539 N N . TRP B 1 132 ? -8.273 -14.992 0.811 1 95.31 132 TRP B N 1
ATOM 3540 C CA . TRP B 1 132 ? -9.398 -14.359 0.141 1 95.31 132 TRP B CA 1
ATOM 3541 C C . TRP B 1 132 ? -10.711 -15.039 0.513 1 95.31 132 TRP B C 1
ATOM 3543 O O . TRP B 1 132 ? -11.695 -14.375 0.854 1 95.31 132 TRP B O 1
ATOM 3553 N N . LEU B 1 133 ? -10.719 -16.328 0.496 1 97 133 LEU B N 1
ATOM 3554 C CA . LEU B 1 133 ? -11.914 -17.094 0.819 1 97 133 LEU B CA 1
ATOM 3555 C C . LEU B 1 133 ? -12.328 -16.875 2.27 1 97 133 LEU B C 1
ATOM 3557 O O . LEU B 1 133 ? -13.516 -16.766 2.568 1 97 133 LEU B O 1
ATOM 3561 N N . ALA B 1 134 ? -11.383 -16.859 3.133 1 96.19 134 ALA B N 1
ATOM 3562 C CA . ALA B 1 134 ? -11.68 -16.656 4.547 1 96.19 134 ALA B CA 1
ATOM 3563 C C . ALA B 1 134 ? -12.398 -15.336 4.773 1 96.19 134 ALA B C 1
ATOM 3565 O O . ALA B 1 134 ? -13.289 -15.242 5.625 1 96.19 134 ALA B O 1
ATOM 3566 N N . LYS B 1 135 ? -12.055 -14.398 3.957 1 91.81 135 LYS B N 1
ATOM 3567 C CA . LYS B 1 135 ? -12.609 -13.062 4.137 1 91.81 135 LYS B CA 1
ATOM 3568 C C . LYS B 1 135 ? -13.93 -12.906 3.387 1 91.81 135 LYS B C 1
ATOM 3570 O O . LYS B 1 135 ? -14.906 -12.398 3.938 1 91.81 135 LYS B O 1
ATOM 3575 N N . HIS B 1 136 ? -14.062 -13.375 2.205 1 92.06 136 HIS B N 1
ATOM 3576 C CA . HIS B 1 136 ? -15.156 -13.023 1.315 1 92.06 136 HIS B CA 1
ATOM 3577 C C . HIS B 1 136 ? -16.203 -14.133 1.257 1 92.06 136 HIS B C 1
ATOM 3579 O O . HIS B 1 136 ? -17.344 -13.891 0.853 1 92.06 136 HIS B O 1
ATOM 3585 N N . ARG B 1 137 ? -15.773 -15.312 1.672 1 95.06 137 ARG B N 1
ATOM 3586 C CA . ARG B 1 137 ? -16.672 -16.453 1.695 1 95.06 137 ARG B CA 1
ATOM 3587 C C . ARG B 1 137 ? -16.469 -17.297 2.947 1 95.06 137 ARG B C 1
ATOM 3589 O O . ARG B 1 137 ? -16.172 -18.5 2.854 1 95.06 137 ARG B O 1
ATOM 3596 N N . PRO B 1 138 ? -16.75 -16.703 4.051 1 94 138 PRO B N 1
ATOM 3597 C CA . PRO B 1 138 ? -16.453 -17.391 5.305 1 94 138 PRO B CA 1
ATOM 3598 C C . PRO B 1 138 ? -17.281 -18.656 5.496 1 94 138 PRO B C 1
ATOM 3600 O O . PRO B 1 138 ? -16.922 -19.516 6.293 1 94 138 PRO B O 1
ATOM 3603 N N . GLN B 1 139 ? -18.312 -18.781 4.758 1 95.44 139 GLN B N 1
ATOM 3604 C CA . GLN B 1 139 ? -19.172 -19.938 4.895 1 95.44 139 GLN B CA 1
ATOM 3605 C C . GLN B 1 139 ? -18.672 -21.109 4.059 1 95.44 139 GLN B C 1
ATOM 3607 O O . GLN B 1 139 ? -19.141 -22.234 4.215 1 95.44 139 GLN B O 1
ATOM 3612 N N . ALA B 1 140 ? -17.766 -20.859 3.174 1 96.44 140 ALA B N 1
ATOM 3613 C CA . ALA B 1 140 ? -17.234 -21.922 2.312 1 96.44 140 ALA B CA 1
ATOM 3614 C C . ALA B 1 140 ? -16.484 -22.969 3.125 1 96.44 140 ALA B C 1
ATOM 3616 O O . ALA B 1 140 ? -15.75 -22.625 4.062 1 96.44 140 ALA B O 1
ATOM 3617 N N . ASP B 1 141 ? -16.719 -24.219 2.777 1 97.81 141 ASP B N 1
ATOM 3618 C CA . ASP B 1 141 ? -15.922 -25.312 3.342 1 97.81 141 ASP B CA 1
ATOM 3619 C C . ASP B 1 141 ? -14.617 -25.5 2.57 1 97.81 141 ASP B C 1
ATOM 3621 O O . ASP B 1 141 ? -14.617 -26.047 1.461 1 97.81 141 ASP B O 1
ATOM 3625 N N . VAL B 1 142 ? -13.523 -25.078 3.24 1 98.12 142 VAL B N 1
ATOM 3626 C CA . VAL B 1 142 ? -12.234 -25.094 2.551 1 98.12 142 VAL B CA 1
ATOM 3627 C C . VAL B 1 142 ? -11.297 -26.094 3.225 1 98.12 142 VAL B C 1
ATOM 3629 O O . VAL B 1 142 ? -10.984 -25.953 4.41 1 98.12 142 VAL B O 1
ATOM 3632 N N . GLN B 1 143 ? -10.875 -27.109 2.467 1 98.12 143 GLN B N 1
ATOM 3633 C CA . GLN B 1 143 ? -9.828 -28.047 2.891 1 98.12 143 GLN B CA 1
ATOM 3634 C C . GLN B 1 143 ? -8.508 -27.75 2.18 1 98.12 143 GLN B C 1
ATOM 3636 O O . GLN B 1 143 ? -8.5 -27.406 0.993 1 98.12 143 GLN B O 1
ATOM 3641 N N . VAL B 1 144 ? -7.422 -27.859 2.988 1 98.5 144 VAL B N 1
ATOM 3642 C CA . VAL B 1 144 ? -6.105 -27.625 2.4 1 98.5 144 VAL B CA 1
ATOM 3643 C C . VAL B 1 144 ? -5.188 -28.797 2.688 1 98.5 144 VAL B C 1
ATOM 3645 O O . VAL B 1 144 ? -5.141 -29.297 3.814 1 98.5 144 VAL B O 1
ATOM 3648 N N . ILE B 1 145 ? -4.516 -29.297 1.656 1 98.62 145 ILE B N 1
ATOM 3649 C CA . ILE B 1 145 ? -3.418 -30.25 1.789 1 98.62 145 ILE B CA 1
ATOM 3650 C C . ILE B 1 145 ? -2.133 -29.641 1.236 1 98.62 145 ILE B C 1
ATOM 3652 O O . ILE B 1 145 ? -2.098 -29.172 0.092 1 98.62 145 ILE B O 1
ATOM 3656 N N . TYR B 1 146 ? -1.11 -29.641 2.033 1 98.38 146 TYR B N 1
ATOM 3657 C CA . TYR B 1 146 ? 0.147 -29.016 1.655 1 98.38 146 TYR B CA 1
ATOM 3658 C C . TYR B 1 146 ? 1.32 -29.969 1.854 1 98.38 146 TYR B C 1
ATOM 3660 O O . TYR B 1 146 ? 1.609 -30.375 2.979 1 98.38 146 TYR B O 1
ATOM 3668 N N . ASN B 1 147 ? 1.954 -30.266 0.74 1 98.12 147 ASN B N 1
ATOM 3669 C CA . ASN B 1 147 ? 3.094 -31.172 0.714 1 98.12 147 ASN B CA 1
ATOM 3670 C C . ASN B 1 147 ? 4.418 -30.422 0.691 1 98.12 147 ASN B C 1
ATOM 3672 O O . ASN B 1 147 ? 4.598 -29.5 -0.107 1 98.12 147 ASN B O 1
ATOM 3676 N N . VAL B 1 148 ? 5.352 -30.844 1.614 1 96.62 148 VAL B N 1
ATOM 3677 C CA . VAL B 1 148 ? 6.672 -30.219 1.667 1 96.62 148 VAL B CA 1
ATOM 3678 C C . VAL B 1 148 ? 7.746 -31.297 1.742 1 96.62 148 VAL B C 1
ATOM 3680 O O . VAL B 1 148 ? 7.441 -32.469 1.975 1 96.62 148 VAL B O 1
ATOM 3683 N N . HIS B 1 149 ? 9 -30.859 1.429 1 95 149 HIS B N 1
ATOM 3684 C CA . HIS B 1 149 ? 10.109 -31.781 1.547 1 95 149 HIS B CA 1
ATOM 3685 C C . HIS B 1 149 ? 10.375 -32.156 3.004 1 95 149 HIS B C 1
ATOM 3687 O O . HIS B 1 149 ? 10.523 -33.344 3.338 1 95 149 HIS B O 1
ATOM 3693 N N . SER B 1 150 ? 10.445 -31.234 3.877 1 95.19 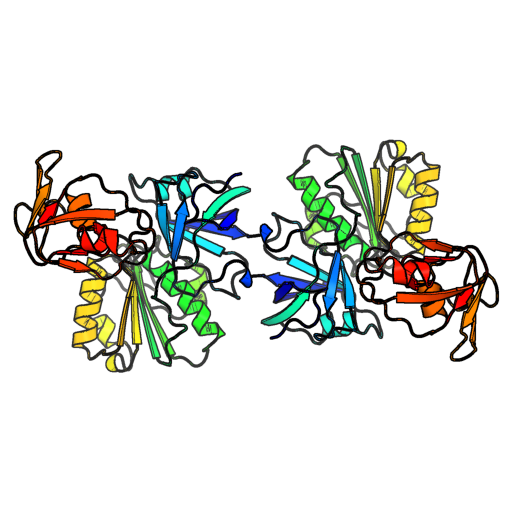150 SER B N 1
ATOM 3694 C CA . SER B 1 150 ? 10.609 -31.375 5.32 1 95.19 150 SER B CA 1
ATOM 3695 C C . SER B 1 150 ? 9.875 -30.266 6.07 1 95.19 150 SER B C 1
ATOM 3697 O O . SER B 1 150 ? 9.461 -29.281 5.469 1 95.19 150 SER B O 1
ATOM 3699 N N . PRO B 1 151 ? 9.703 -30.438 7.387 1 94.06 151 PRO B N 1
ATOM 3700 C CA . PRO B 1 151 ? 9 -29.422 8.172 1 94.06 151 PRO B CA 1
ATOM 3701 C C . PRO B 1 151 ? 9.648 -28.031 8.07 1 94.06 151 PRO B C 1
ATOM 3703 O O . PRO B 1 151 ? 8.953 -27.016 8.156 1 94.06 151 PRO B O 1
ATOM 3706 N N . GLU B 1 152 ? 10.93 -27.969 7.789 1 91.75 152 GLU B N 1
ATOM 3707 C CA . GLU B 1 152 ? 11.648 -26.703 7.688 1 91.75 152 GLU B CA 1
ATOM 3708 C C . GLU B 1 152 ? 11.297 -25.984 6.395 1 91.75 152 GLU B C 1
ATOM 3710 O O . GLU B 1 152 ? 11.594 -24.797 6.242 1 91.75 152 GLU B O 1
ATOM 3715 N N . ASP B 1 153 ? 10.578 -26.688 5.547 1 93.69 153 ASP B N 1
ATOM 3716 C CA . ASP B 1 153 ? 10.281 -26.125 4.23 1 93.69 153 ASP B CA 1
ATOM 3717 C C . ASP B 1 153 ? 8.852 -25.594 4.168 1 93.69 153 ASP B C 1
ATOM 3719 O O . ASP B 1 153 ? 8.367 -25.25 3.088 1 93.69 153 ASP B O 1
ATOM 3723 N N . VAL B 1 154 ? 8.234 -25.516 5.281 1 95.25 154 VAL B N 1
ATOM 3724 C CA . VAL B 1 154 ? 6.863 -25 5.301 1 95.25 154 VAL B CA 1
ATOM 3725 C C . VAL B 1 154 ? 6.871 -23.484 5.102 1 95.25 154 VAL B C 1
ATOM 3727 O O . VAL B 1 154 ? 7.32 -22.75 5.973 1 95.25 154 VAL B O 1
ATOM 3730 N N . ILE B 1 155 ? 6.406 -23.109 3.939 1 95.56 155 ILE B N 1
ATOM 3731 C CA . ILE B 1 155 ? 6.238 -21.688 3.648 1 95.56 155 ILE B CA 1
ATOM 3732 C C . ILE B 1 155 ? 4.984 -21.172 4.344 1 95.56 155 ILE B C 1
ATOM 3734 O O . ILE B 1 155 ? 3.957 -21.859 4.387 1 95.56 155 ILE B O 1
ATOM 3738 N N . PHE B 1 156 ? 4.988 -19.922 4.922 1 95.44 156 PHE B N 1
ATOM 3739 C CA . PHE B 1 156 ? 3.912 -19.281 5.672 1 95.44 156 PHE B CA 1
ATOM 3740 C C . PHE B 1 156 ? 3.574 -20.078 6.922 1 95.44 156 PHE B C 1
ATOM 3742 O O . PHE B 1 156 ? 2.402 -20.234 7.27 1 95.44 156 PHE B O 1
ATOM 3749 N N . ALA B 1 157 ? 4.57 -20.594 7.598 1 92.88 157 ALA B N 1
ATOM 3750 C CA . ALA B 1 157 ? 4.402 -21.5 8.719 1 92.88 157 ALA B CA 1
ATOM 3751 C C . ALA B 1 157 ? 3.516 -20.891 9.805 1 92.88 157 ALA B C 1
ATOM 3753 O O . ALA B 1 157 ? 2.594 -21.547 10.297 1 92.88 157 ALA B O 1
ATOM 3754 N N . ASN B 1 158 ? 3.75 -19.672 10.211 1 91.06 158 ASN B N 1
ATOM 3755 C CA . ASN B 1 158 ? 2.98 -19.031 11.266 1 91.06 158 ASN B CA 1
ATOM 3756 C C . ASN B 1 158 ? 1.525 -18.828 10.859 1 91.06 158 ASN B C 1
ATOM 3758 O O . ASN B 1 158 ? 0.62 -18.938 11.688 1 91.06 158 ASN B O 1
ATOM 3762 N N . GLU B 1 159 ? 1.334 -18.578 9.656 1 92.38 159 GLU B N 1
ATOM 3763 C CA . GLU B 1 159 ? -0.005 -18.234 9.188 1 92.38 159 GLU B CA 1
ATOM 3764 C C . GLU B 1 159 ? -0.914 -19.469 9.172 1 92.38 159 GLU B C 1
ATOM 3766 O O . GLU B 1 159 ? -2.127 -19.344 9.352 1 92.38 159 GLU B O 1
ATOM 3771 N N . TRP B 1 160 ? -0.353 -20.609 8.969 1 95.12 160 TRP B N 1
ATOM 3772 C CA . TRP B 1 160 ? -1.145 -21.828 8.922 1 95.12 160 TRP B CA 1
ATOM 3773 C C . TRP B 1 160 ? -1.784 -22.125 10.273 1 95.12 160 TRP B C 1
ATOM 3775 O O . TRP B 1 160 ? -2.695 -22.938 10.367 1 95.12 160 TRP B O 1
ATOM 3785 N N . ARG B 1 161 ? -1.361 -21.406 11.289 1 92.5 161 ARG B N 1
ATOM 3786 C CA . ARG B 1 161 ? -1.997 -21.547 12.594 1 92.5 161 ARG B CA 1
ATOM 3787 C C . ARG B 1 161 ? -3.422 -21 12.562 1 92.5 161 ARG B C 1
ATOM 3789 O O . ARG B 1 161 ? -4.25 -21.375 13.398 1 92.5 161 ARG B O 1
ATOM 3796 N N . ASN B 1 162 ? -3.723 -20.266 11.586 1 93.06 162 ASN B N 1
ATOM 3797 C CA . ASN B 1 162 ? -5.027 -19.625 11.484 1 93.06 162 ASN B CA 1
ATOM 3798 C C . ASN B 1 162 ? -5.977 -20.406 10.586 1 93.06 162 ASN B C 1
ATOM 3800 O O . ASN B 1 162 ? -7.168 -20.109 10.516 1 93.06 162 ASN B O 1
ATOM 3804 N N . TYR B 1 163 ? -5.426 -21.406 9.883 1 95.31 163 TYR B N 1
ATOM 3805 C CA . TYR B 1 163 ? -6.23 -22.172 8.93 1 95.31 163 TYR B CA 1
ATOM 3806 C C . TYR B 1 163 ? -6.02 -23.656 9.109 1 95.31 163 TYR B C 1
ATOM 3808 O O . TYR B 1 163 ? -4.891 -24.125 9.289 1 95.31 163 TYR B O 1
ATOM 3816 N N . PRO B 1 164 ? -7.137 -24.406 9.047 1 95.38 164 PRO B N 1
ATOM 3817 C CA . PRO B 1 164 ? -6.93 -25.859 9 1 95.38 164 PRO B CA 1
ATOM 3818 C C . PRO B 1 164 ? -6.148 -26.297 7.762 1 95.38 164 PRO B C 1
ATOM 3820 O O . PRO B 1 164 ? -6.387 -25.781 6.664 1 95.38 164 PRO B O 1
ATOM 3823 N N . VAL B 1 165 ? -5.156 -27.172 7.98 1 97.38 165 VAL B N 1
ATOM 3824 C CA . VAL B 1 165 ? -4.324 -27.656 6.887 1 97.38 165 VAL B CA 1
ATOM 3825 C C . VAL B 1 165 ? -3.766 -29.031 7.238 1 97.38 165 VAL B C 1
ATOM 3827 O O . VAL B 1 165 ? -3.404 -29.297 8.391 1 97.38 165 VAL B O 1
ATOM 3830 N N . ALA B 1 166 ? -3.848 -29.938 6.293 1 97.75 166 ALA B N 1
ATOM 3831 C CA . ALA B 1 166 ? -3.094 -31.188 6.398 1 97.75 166 ALA B CA 1
ATOM 3832 C C . ALA B 1 166 ? -1.69 -31.031 5.82 1 97.75 166 ALA B C 1
ATOM 3834 O O . ALA B 1 166 ? -1.525 -30.891 4.609 1 97.75 166 ALA B O 1
ATOM 3835 N N . LEU B 1 167 ? -0.685 -31.156 6.703 1 97.56 167 LEU B N 1
ATOM 3836 C CA . LEU B 1 167 ? 0.706 -31.016 6.285 1 97.56 167 LEU B CA 1
ATOM 3837 C C . LEU B 1 167 ? 1.342 -32.375 6.055 1 97.56 167 LEU B C 1
ATOM 3839 O O . LEU B 1 167 ? 1.314 -33.25 6.941 1 97.56 167 LEU B O 1
ATOM 3843 N N . ILE B 1 168 ? 1.864 -32.562 4.883 1 97.69 168 ILE B N 1
ATOM 3844 C CA . ILE B 1 168 ? 2.561 -33.812 4.535 1 97.69 168 ILE B CA 1
ATOM 3845 C C . ILE B 1 168 ? 4.043 -33.5 4.312 1 97.69 168 ILE B C 1
ATOM 3847 O O . ILE B 1 168 ? 4.398 -32.625 3.52 1 97.69 168 ILE B O 1
ATOM 3851 N N . ALA B 1 169 ? 4.93 -34.219 5.012 1 97.25 169 ALA B N 1
ATOM 3852 C CA . ALA B 1 169 ? 6.375 -34.062 4.855 1 97.25 169 ALA B CA 1
ATOM 3853 C C . ALA B 1 169 ? 7.02 -35.344 4.34 1 97.25 169 ALA B C 1
ATOM 3855 O O . ALA B 1 169 ? 6.867 -36.406 4.938 1 97.25 169 ALA B O 1
ATOM 3856 N N . GLU B 1 170 ? 7.754 -35.156 3.258 1 96 170 GLU B N 1
ATOM 3857 C CA . GLU B 1 170 ? 8.406 -36.312 2.645 1 96 170 GLU B CA 1
ATOM 3858 C C . GLU B 1 170 ? 9.531 -36.844 3.527 1 96 170 GLU B C 1
ATOM 3860 O O . GLU B 1 170 ? 9.773 -38.062 3.568 1 96 170 GLU B O 1
ATOM 3865 N N . ASN B 1 171 ? 10.188 -35.875 4.168 1 95.25 171 ASN B N 1
ATOM 3866 C CA . ASN B 1 171 ? 11.328 -36.25 5 1 95.25 171 ASN B CA 1
ATOM 3867 C C . ASN B 1 171 ? 11.203 -35.656 6.406 1 95.25 171 ASN B C 1
ATOM 3869 O O . ASN B 1 171 ? 10.641 -34.562 6.586 1 95.25 171 ASN B O 1
ATOM 3873 N N . ASN B 1 172 ? 11.68 -36.406 7.414 1 94.25 172 ASN B N 1
ATOM 3874 C CA . ASN B 1 172 ? 11.828 -35.969 8.797 1 94.25 172 ASN B CA 1
ATOM 3875 C C . ASN B 1 172 ? 10.516 -35.438 9.352 1 94.25 172 ASN B C 1
ATOM 3877 O O . ASN B 1 172 ? 10.492 -34.375 9.984 1 94.25 172 ASN B O 1
ATOM 3881 N N . ALA B 1 173 ? 9.531 -36.094 9.078 1 93.38 173 ALA B N 1
ATOM 3882 C CA . ALA B 1 173 ? 8.219 -35.656 9.547 1 93.38 173 ALA B CA 1
ATOM 3883 C C . ALA B 1 173 ? 8.172 -35.625 11.07 1 93.38 173 ALA B C 1
ATOM 3885 O O . ALA B 1 173 ? 8.578 -36.562 11.742 1 93.38 173 ALA B O 1
ATOM 3886 N N . THR B 1 174 ? 7.805 -34.469 11.625 1 93 174 THR B N 1
ATOM 3887 C CA . THR B 1 174 ? 7.621 -34.281 13.062 1 93 174 THR B CA 1
ATOM 3888 C C . THR B 1 174 ? 6.137 -34.25 13.422 1 93 174 THR B C 1
ATOM 3890 O O . THR B 1 174 ? 5.285 -34.531 12.578 1 93 174 THR B O 1
ATOM 3893 N N . HIS B 1 175 ? 5.848 -33.969 14.703 1 90.19 175 HIS B N 1
ATOM 3894 C CA . HIS B 1 175 ? 4.465 -33.906 15.164 1 90.19 175 HIS B CA 1
ATOM 3895 C C . HIS B 1 175 ? 3.666 -32.875 14.344 1 90.19 175 HIS B C 1
ATOM 3897 O O . HIS B 1 175 ? 4.148 -31.781 14.07 1 90.19 175 HIS B O 1
ATOM 3903 N N . GLY B 1 176 ? 2.461 -33.312 13.93 1 92 176 GLY B N 1
ATOM 3904 C CA . GLY B 1 176 ? 1.594 -32.438 13.172 1 92 176 GLY B CA 1
ATOM 3905 C C . GLY B 1 176 ? 1.672 -32.656 11.672 1 92 176 GLY B C 1
ATOM 3906 O O . GLY B 1 176 ? 0.886 -32.094 10.906 1 92 176 GLY B O 1
ATOM 3907 N N . PHE B 1 177 ? 2.658 -33.531 11.328 1 95.5 177 PHE B N 1
ATOM 3908 C CA . PHE B 1 177 ? 2.814 -33.844 9.906 1 95.5 177 PHE B CA 1
ATOM 3909 C C . PHE B 1 177 ? 2.426 -35.281 9.609 1 95.5 177 PHE B C 1
ATOM 3911 O O . PHE B 1 177 ? 2.645 -36.188 10.438 1 95.5 177 PHE B O 1
ATOM 3918 N N . ILE B 1 178 ? 1.812 -35.469 8.469 1 95.94 178 ILE B N 1
ATOM 3919 C CA . ILE B 1 178 ? 1.724 -36.812 7.875 1 95.94 178 ILE B CA 1
ATOM 3920 C C . ILE B 1 178 ? 3.027 -37.125 7.152 1 95.94 178 ILE B C 1
ATOM 3922 O O . ILE B 1 178 ? 3.506 -36.344 6.332 1 95.94 178 ILE B O 1
ATOM 3926 N N . ALA B 1 179 ? 3.582 -38.312 7.406 1 96 179 ALA B N 1
ATOM 3927 C CA . ALA B 1 179 ? 4.875 -38.688 6.836 1 96 179 ALA B CA 1
ATOM 3928 C C . ALA B 1 179 ? 4.707 -39.281 5.43 1 96 179 ALA B C 1
ATOM 3930 O O . ALA B 1 179 ? 3.795 -40.062 5.176 1 96 179 ALA B O 1
ATOM 3931 N N . GLY B 1 180 ? 5.539 -38.812 4.512 1 95 180 GLY B N 1
ATOM 3932 C CA . GLY B 1 180 ? 5.57 -39.375 3.176 1 95 180 GLY B CA 1
ATOM 3933 C C . GLY B 1 180 ? 5.074 -38.438 2.105 1 95 180 GLY B C 1
ATOM 3934 O O . GLY B 1 180 ? 5.348 -37.219 2.162 1 95 180 GLY B O 1
ATOM 3935 N N . ARG B 1 181 ? 4.527 -39.094 1.113 1 94.69 181 ARG B N 1
ATOM 3936 C CA . ARG B 1 181 ? 3.992 -38.344 -0.018 1 94.69 181 ARG B CA 1
ATOM 3937 C C . ARG B 1 181 ? 2.475 -38.469 -0.097 1 94.69 181 ARG B C 1
ATOM 3939 O O . ARG B 1 181 ? 1.877 -39.25 0.644 1 94.69 181 ARG B O 1
ATOM 3946 N N . LEU B 1 182 ? 1.898 -37.688 -0.943 1 96.19 182 LEU B N 1
ATOM 3947 C CA . LEU B 1 182 ? 0.458 -37.75 -1.162 1 96.19 182 LEU B CA 1
ATOM 3948 C C . LEU B 1 182 ? 0.056 -39.125 -1.695 1 96.19 182 LEU B C 1
ATOM 3950 O O . LEU B 1 182 ? 0.695 -39.656 -2.607 1 96.19 182 LEU B O 1
ATOM 3954 N N . THR B 1 183 ? -0.956 -39.688 -1.104 1 94.62 183 THR B N 1
ATOM 3955 C CA . THR B 1 183 ? -1.487 -41 -1.549 1 94.62 183 THR B CA 1
ATOM 3956 C C . THR B 1 183 ? -3.006 -40.938 -1.685 1 94.62 183 THR B C 1
ATOM 3958 O O . THR B 1 183 ? -3.645 -40 -1.171 1 94.62 183 THR B O 1
ATOM 3961 N N . ARG B 1 184 ? -3.465 -41.938 -2.398 1 94.94 184 ARG B N 1
ATOM 3962 C CA . ARG B 1 184 ? -4.914 -42.062 -2.541 1 94.94 184 ARG B CA 1
ATOM 3963 C C . ARG B 1 184 ? -5.586 -42.219 -1.183 1 94.94 184 ARG B C 1
ATOM 3965 O O . ARG B 1 184 ? -6.691 -41.719 -0.972 1 94.94 184 ARG B O 1
ATOM 3972 N N . GLU B 1 185 ? -4.945 -42.875 -0.314 1 94.94 185 GLU B N 1
ATOM 3973 C CA . GLU B 1 185 ? -5.488 -43.094 1.021 1 94.94 185 GLU B CA 1
ATOM 3974 C C . GLU B 1 185 ? -5.723 -41.812 1.765 1 94.94 185 GLU B C 1
ATOM 3976 O O . GLU B 1 185 ? -6.672 -41.688 2.543 1 94.94 185 GLU B O 1
ATOM 3981 N N . ILE B 1 186 ? -4.848 -40.844 1.564 1 95.62 186 ILE B N 1
ATOM 3982 C CA . ILE B 1 186 ? -5 -39.531 2.199 1 95.62 186 ILE B CA 1
ATOM 3983 C C . ILE B 1 186 ? -6.188 -38.812 1.583 1 95.62 186 ILE B C 1
ATOM 3985 O O . ILE B 1 186 ? -7 -38.219 2.301 1 95.62 186 ILE B O 1
ATOM 3989 N N . LEU B 1 187 ? -6.371 -38.844 0.326 1 97.56 187 LEU B N 1
ATOM 3990 C CA . LEU B 1 187 ? -7.391 -38.125 -0.409 1 97.56 187 LEU B CA 1
ATOM 3991 C C . LEU B 1 187 ? -8.781 -38.625 -0.069 1 97.56 187 LEU B C 1
ATOM 3993 O O . LEU B 1 187 ? -9.742 -37.844 -0.018 1 97.56 187 LEU B O 1
ATOM 3997 N N . VAL B 1 188 ? -8.914 -39.938 0.163 1 95.88 188 VAL B N 1
ATOM 3998 C CA . VAL B 1 188 ? -10.211 -40.531 0.443 1 95.88 188 VAL B CA 1
ATOM 3999 C C . VAL B 1 188 ? -10.742 -40.031 1.778 1 95.88 188 VAL B C 1
ATOM 4001 O O . VAL B 1 188 ? -11.945 -40.094 2.031 1 95.88 188 VAL B O 1
ATOM 4004 N N . THR B 1 189 ? -9.867 -39.5 2.592 1 95.38 189 THR B N 1
ATOM 4005 C CA . THR B 1 189 ? -10.289 -39.031 3.898 1 95.38 189 THR B CA 1
ATOM 4006 C C . THR B 1 189 ? -10.922 -37.625 3.779 1 95.38 189 THR B C 1
ATOM 4008 O O . THR B 1 189 ? -11.555 -37.156 4.723 1 95.38 189 THR B O 1
ATOM 4011 N N . VAL B 1 190 ? -10.812 -36.938 2.693 1 97.12 190 VAL B N 1
ATOM 4012 C CA . VAL B 1 190 ? -11.43 -35.625 2.475 1 97.12 190 VAL B CA 1
ATOM 4013 C C . VAL B 1 190 ? -12.938 -35.781 2.299 1 97.12 190 VAL B C 1
ATOM 4015 O O . VAL B 1 190 ? -13.391 -36.438 1.366 1 97.12 190 VAL B O 1
ATOM 4018 N N . PRO B 1 191 ? -13.695 -35.125 3.172 1 96.44 191 PRO B N 1
ATOM 4019 C CA . PRO B 1 191 ? -15.148 -35.281 3.064 1 96.44 191 PRO B CA 1
ATOM 4020 C C . PRO B 1 191 ? -15.703 -34.75 1.747 1 96.44 191 PRO B C 1
ATOM 4022 O O . PRO B 1 191 ? -15.32 -33.656 1.31 1 96.44 191 PRO B O 1
ATOM 4025 N N . ASP B 1 192 ? -16.547 -35.531 1.047 1 96.5 192 ASP B N 1
ATOM 4026 C CA . ASP B 1 192 ? -17.297 -35.125 -0.145 1 96.5 192 ASP B CA 1
ATOM 4027 C C . ASP B 1 192 ? -16.344 -34.688 -1.257 1 96.5 192 ASP B C 1
ATOM 4029 O O . ASP B 1 192 ? -16.594 -33.688 -1.934 1 96.5 192 ASP B O 1
ATOM 4033 N N . ILE B 1 193 ? -15.266 -35.406 -1.39 1 97.62 193 ILE B N 1
ATOM 4034 C CA . ILE B 1 193 ? -14.219 -35 -2.311 1 97.62 193 ILE B CA 1
ATOM 4035 C C . ILE B 1 193 ? -14.789 -34.875 -3.719 1 97.62 193 ILE B C 1
ATOM 4037 O O . ILE B 1 193 ? -14.398 -33.969 -4.469 1 97.62 193 ILE B O 1
ATOM 4041 N N . ALA B 1 194 ? -15.797 -35.625 -4.113 1 97 194 ALA B N 1
ATOM 4042 C CA . ALA B 1 194 ? -16.359 -35.625 -5.461 1 97 194 ALA B CA 1
ATOM 4043 C C . ALA B 1 194 ? -17.141 -34.344 -5.715 1 97 194 ALA B C 1
ATOM 4045 O O . ALA B 1 194 ? -17.328 -33.938 -6.863 1 97 194 ALA B O 1
ATOM 4046 N N . LEU B 1 195 ? -17.531 -33.688 -4.668 1 96.81 195 LEU B N 1
ATOM 4047 C CA . LEU B 1 195 ? -18.359 -32.5 -4.781 1 96.81 195 LEU B CA 1
ATOM 4048 C C . LEU B 1 195 ? -17.516 -31.219 -4.633 1 96.81 195 LEU B C 1
ATOM 4050 O O . LEU B 1 195 ? -18.031 -30.109 -4.742 1 96.81 195 LEU B O 1
ATOM 4054 N N . ARG B 1 196 ? -16.25 -31.391 -4.395 1 97.62 196 ARG B N 1
ATOM 4055 C CA . ARG B 1 196 ? -15.391 -30.25 -4.137 1 97.62 196 ARG B CA 1
ATOM 4056 C C . ARG B 1 196 ? -14.734 -29.75 -5.422 1 97.62 196 ARG B C 1
ATOM 4058 O O . ARG B 1 196 ? -14.438 -30.547 -6.32 1 97.62 196 ARG B O 1
ATOM 4065 N N . THR B 1 197 ? -14.586 -28.422 -5.535 1 98.06 197 THR B N 1
ATOM 4066 C CA . THR B 1 197 ? -13.695 -27.828 -6.531 1 98.06 197 THR B CA 1
ATOM 4067 C C . THR B 1 197 ? -12.242 -27.953 -6.102 1 98.06 197 THR B C 1
ATOM 4069 O O . THR B 1 197 ? -11.852 -27.438 -5.047 1 98.06 197 THR B O 1
ATOM 4072 N N . VAL B 1 198 ? -11.484 -28.688 -6.93 1 98.5 198 VAL B N 1
ATOM 4073 C CA . VAL B 1 198 ? -10.086 -28.906 -6.59 1 98.5 198 VAL B CA 1
ATOM 4074 C C . VAL B 1 198 ? -9.203 -27.906 -7.324 1 98.5 198 VAL B C 1
ATOM 4076 O O . VAL B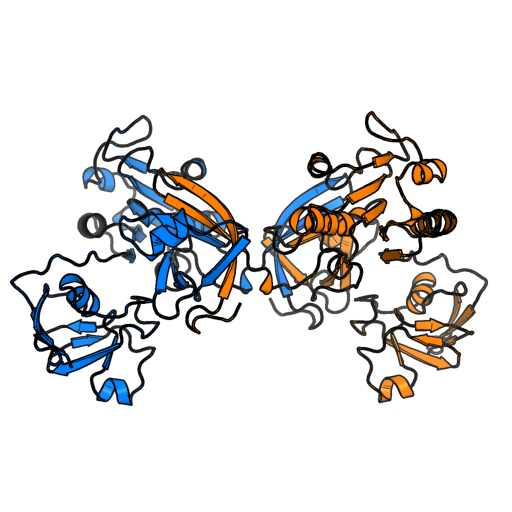 1 198 ? -9.312 -27.75 -8.547 1 98.5 198 VAL B O 1
ATOM 4079 N N . MET B 1 199 ? -8.391 -27.141 -6.586 1 97.88 199 MET B N 1
ATOM 4080 C CA . MET B 1 199 ? -7.387 -26.234 -7.137 1 97.88 199 MET B CA 1
ATOM 4081 C C . MET B 1 199 ? -5.992 -26.609 -6.648 1 97.88 199 MET B C 1
ATOM 4083 O O . MET B 1 199 ? -5.766 -26.766 -5.445 1 97.88 199 MET B O 1
ATOM 4087 N N . THR B 1 200 ? -5.074 -26.781 -7.652 1 97.62 200 THR B N 1
ATOM 4088 C CA . THR B 1 200 ? -3.773 -27.297 -7.246 1 97.62 200 THR B CA 1
ATOM 4089 C C . THR B 1 200 ? -2.645 -26.562 -7.957 1 97.62 200 THR B C 1
ATOM 4091 O O . THR B 1 200 ? -2.834 -26.031 -9.055 1 97.62 200 THR B O 1
ATOM 4094 N N . CYS B 1 201 ? -1.539 -26.422 -7.27 1 95.12 201 CYS B N 1
ATOM 4095 C CA . CYS B 1 201 ? -0.319 -25.844 -7.82 1 95.12 201 CYS B CA 1
ATOM 4096 C C . CYS B 1 201 ? 0.917 -26.469 -7.195 1 95.12 201 CYS B C 1
ATOM 4098 O O . CYS B 1 201 ? 0.977 -26.656 -5.977 1 95.12 201 CYS B O 1
ATOM 4100 N N . GLY B 1 202 ? 1.826 -26.922 -7.953 1 91.94 202 GLY B N 1
ATOM 4101 C CA . GLY B 1 202 ? 3.068 -27.547 -7.527 1 91.94 202 GLY B CA 1
ATOM 4102 C C . GLY B 1 202 ? 3.904 -28.062 -8.688 1 91.94 202 GLY B C 1
ATOM 4103 O O . GLY B 1 202 ? 3.627 -27.75 -9.844 1 91.94 202 GLY B O 1
ATOM 4104 N N . PRO B 1 203 ? 4.961 -28.812 -8.336 1 86.19 203 PRO B N 1
ATOM 4105 C CA . PRO B 1 203 ? 5.766 -29.406 -9.406 1 86.19 203 PRO B CA 1
ATOM 4106 C C . PRO B 1 203 ? 4.961 -30.344 -10.305 1 86.19 203 PRO B C 1
ATOM 4108 O O . PRO B 1 203 ? 3.955 -30.906 -9.867 1 86.19 203 PRO B O 1
ATOM 4111 N N . ALA B 1 204 ? 5.496 -30.594 -11.453 1 81.56 204 ALA B N 1
ATOM 4112 C CA . ALA B 1 204 ? 4.762 -31.328 -12.484 1 81.56 204 ALA B CA 1
ATOM 4113 C C . ALA B 1 204 ? 4.391 -32.719 -12.016 1 81.56 204 ALA B C 1
ATOM 4115 O O . ALA B 1 204 ? 3.232 -33.125 -12.109 1 81.56 204 ALA B O 1
ATOM 4116 N N . PRO B 1 205 ? 5.336 -33.438 -11.43 1 84.56 205 PRO B N 1
ATOM 4117 C CA . PRO B 1 205 ? 4.969 -34.812 -11 1 84.56 205 PRO B CA 1
ATOM 4118 C C . PRO B 1 205 ? 3.871 -34.812 -9.945 1 84.56 205 PRO B C 1
ATOM 4120 O O . PRO B 1 205 ? 3.002 -35.688 -9.953 1 84.56 205 PRO B O 1
ATOM 4123 N N . TYR B 1 206 ? 3.9 -33.906 -9.094 1 92.69 206 TYR B N 1
ATOM 4124 C CA . TYR B 1 206 ? 2.879 -33.781 -8.062 1 92.69 206 TYR B CA 1
ATOM 4125 C C . TYR B 1 206 ? 1.515 -33.5 -8.672 1 92.69 206 TYR B C 1
ATOM 4127 O O . TYR B 1 206 ? 0.52 -34.125 -8.328 1 92.69 206 TYR B O 1
ATOM 4135 N N . MET B 1 207 ? 1.472 -32.594 -9.602 1 90.5 207 MET B N 1
ATOM 4136 C CA . MET B 1 207 ? 0.214 -32.156 -10.203 1 90.5 207 MET B CA 1
ATOM 4137 C C . MET B 1 207 ? -0.407 -33.281 -11.031 1 90.5 207 MET B C 1
ATOM 4139 O O . MET B 1 207 ? -1.63 -33.438 -11.055 1 90.5 207 MET B O 1
ATOM 4143 N N . GLU B 1 208 ? 0.438 -34.031 -11.672 1 88 208 GLU B N 1
ATOM 4144 C CA . GLU B 1 208 ? -0.042 -35.188 -12.438 1 88 208 GLU B CA 1
ATOM 4145 C C . GLU B 1 208 ? -0.689 -36.219 -11.523 1 88 208 GLU B C 1
ATOM 4147 O O . GLU B 1 208 ? -1.759 -36.75 -11.828 1 88 208 GLU B O 1
ATOM 4152 N N . LEU B 1 209 ? -0.025 -36.438 -10.477 1 94.31 209 LEU B N 1
ATOM 4153 C CA . LEU B 1 209 ? -0.547 -37.375 -9.492 1 94.31 209 LEU B CA 1
ATOM 4154 C C . LEU B 1 209 ? -1.881 -36.875 -8.93 1 94.31 209 LEU B C 1
ATOM 4156 O O . LEU B 1 209 ? -2.832 -37.656 -8.828 1 94.31 209 LEU B O 1
ATOM 4160 N N . VAL B 1 210 ? -1.975 -35.656 -8.562 1 96.69 210 VAL B N 1
ATOM 4161 C CA . VAL B 1 210 ? -3.189 -35.094 -8 1 96.69 210 VAL B CA 1
ATOM 4162 C C . VAL B 1 210 ? -4.336 -35.219 -9 1 96.69 210 VAL B C 1
ATOM 4164 O O . VAL B 1 210 ? -5.418 -35.688 -8.648 1 96.69 210 VAL B O 1
ATOM 4167 N N . GLU B 1 211 ? -4.023 -34.844 -10.195 1 94.75 211 GLU B N 1
ATOM 4168 C CA . GLU B 1 211 ? -5.066 -34.875 -11.219 1 94.75 211 GLU B CA 1
ATOM 4169 C C . GLU B 1 211 ? -5.598 -36.281 -11.414 1 94.75 211 GLU B C 1
ATOM 4171 O O . GLU B 1 211 ? -6.809 -36.5 -11.414 1 94.75 211 GLU B O 1
ATOM 4176 N N . LYS B 1 212 ? -4.707 -37.188 -11.539 1 96.56 212 LYS B N 1
ATOM 4177 C CA . LYS B 1 212 ? -5.074 -38.594 -11.742 1 96.56 212 LYS B CA 1
ATOM 4178 C C . LYS B 1 212 ? -5.934 -39.125 -10.586 1 96.56 212 LYS B C 1
ATOM 4180 O O . LYS B 1 212 ? -7.008 -39.688 -10.805 1 96.56 212 LYS B O 1
ATOM 4185 N N . GLU B 1 213 ? -5.508 -38.875 -9.398 1 97.25 213 GLU B N 1
ATOM 4186 C CA . GLU B 1 213 ? -6.148 -39.469 -8.227 1 97.25 213 GLU B CA 1
ATOM 4187 C C . GLU B 1 213 ? -7.488 -38.781 -7.934 1 97.25 213 GLU B C 1
ATOM 4189 O O . GLU B 1 213 ? -8.469 -39.469 -7.609 1 97.25 213 GLU B O 1
ATOM 4194 N N . VAL B 1 214 ? -7.555 -37.469 -8.047 1 97.56 214 VAL B N 1
ATOM 4195 C CA . VAL B 1 214 ? -8.797 -36.812 -7.684 1 97.56 214 VAL B CA 1
ATOM 4196 C C . VAL B 1 214 ? -9.867 -37.125 -8.727 1 97.56 214 VAL B C 1
ATOM 4198 O O . VAL B 1 214 ? -11.047 -37.25 -8.398 1 97.56 214 VAL B O 1
ATOM 4201 N N . LYS B 1 215 ? -9.508 -37.219 -9.961 1 96.69 215 LYS B N 1
ATOM 4202 C CA . LYS B 1 215 ? -10.461 -37.594 -11 1 96.69 215 LYS B CA 1
ATOM 4203 C C . LYS B 1 215 ? -10.977 -39 -10.789 1 96.69 215 LYS B C 1
ATOM 4205 O O . LYS B 1 215 ? -12.164 -39.281 -10.969 1 96.69 215 LYS B O 1
ATOM 4210 N N . ALA B 1 216 ? -10.086 -39.844 -10.406 1 97.31 216 ALA B N 1
ATOM 4211 C CA . ALA B 1 216 ? -10.477 -41.219 -10.094 1 97.31 216 ALA B CA 1
ATOM 4212 C C . ALA B 1 216 ? -11.477 -41.25 -8.945 1 97.31 216 ALA B C 1
ATOM 4214 O O . ALA B 1 216 ? -12.312 -42.156 -8.867 1 97.31 216 ALA B O 1
ATOM 4215 N N . LEU B 1 217 ? -11.453 -40.281 -8.117 1 97.31 217 LEU B N 1
ATOM 4216 C CA . LEU B 1 217 ? -12.336 -40.219 -6.953 1 97.31 217 LEU B CA 1
ATOM 4217 C C . LEU B 1 217 ? -13.609 -39.469 -7.277 1 97.31 217 LEU B C 1
ATOM 4219 O O . LEU B 1 217 ? -14.438 -39.219 -6.398 1 97.31 217 LEU B O 1
ATOM 4223 N N . GLY B 1 218 ? -13.773 -38.938 -8.508 1 97.5 218 GLY B N 1
ATOM 4224 C CA . GLY B 1 218 ? -15.047 -38.406 -8.961 1 97.5 218 GLY B CA 1
ATOM 4225 C C . GLY B 1 218 ? -15.062 -36.906 -9.07 1 97.5 218 GLY B C 1
ATOM 4226 O O . GLY B 1 218 ? -16.109 -36.312 -9.352 1 97.5 218 GLY B O 1
ATOM 4227 N N . VAL B 1 219 ? -13.938 -36.281 -8.891 1 97.38 219 VAL B N 1
ATOM 4228 C CA . VAL B 1 219 ? -13.875 -34.812 -8.977 1 97.38 219 VAL B CA 1
ATOM 4229 C C . VAL B 1 219 ? -14.125 -34.375 -10.414 1 97.38 219 VAL B C 1
ATOM 4231 O O . VAL B 1 219 ? -13.5 -34.906 -11.344 1 97.38 219 VAL B O 1
ATOM 4234 N N . SER B 1 220 ? -15.055 -33.406 -10.523 1 96.19 220 SER B N 1
ATOM 4235 C CA . SER B 1 220 ? -15.383 -32.906 -11.852 1 96.19 220 SER B CA 1
ATOM 4236 C C . SER B 1 220 ? -14.836 -31.516 -12.07 1 96.19 220 SER B C 1
ATOM 4238 O O . SER B 1 220 ? -14.57 -31.109 -13.203 1 96.19 220 SER B O 1
ATOM 4240 N N . GLU B 1 221 ? -14.664 -30.734 -11.062 1 96.12 221 GLU B N 1
ATOM 4241 C CA . GLU B 1 221 ? -14.141 -29.375 -11.141 1 96.12 221 GLU B CA 1
ATOM 4242 C C . GLU B 1 221 ? -12.68 -29.328 -10.695 1 96.12 221 GLU B C 1
ATOM 4244 O O . GLU B 1 221 ? -12.391 -29.422 -9.5 1 96.12 221 GLU B O 1
ATOM 4249 N N . PHE B 1 222 ? -11.852 -29.203 -11.68 1 96.06 222 PHE B N 1
ATOM 4250 C CA . PHE B 1 222 ? -10.414 -29.297 -11.43 1 96.06 222 PHE B CA 1
ATOM 4251 C C . PHE B 1 222 ? -9.68 -28.141 -12.102 1 96.06 222 PHE B C 1
ATOM 4253 O O . PHE B 1 222 ? -9.82 -27.922 -13.305 1 96.06 222 PHE B O 1
ATOM 4260 N N . TYR B 1 223 ? -8.906 -27.344 -11.258 1 93 223 TYR B N 1
ATOM 4261 C CA . TYR B 1 223 ? -8.102 -26.219 -11.742 1 93 223 TYR B CA 1
ATOM 4262 C C . TYR B 1 223 ? -6.648 -26.359 -11.297 1 93 223 TYR B C 1
ATOM 4264 O O . TYR B 1 223 ? -6.375 -26.75 -10.164 1 93 223 TYR B O 1
ATOM 4272 N N . SER B 1 224 ? -5.734 -26.078 -12.227 1 91.94 224 SER B N 1
ATOM 4273 C CA . SER B 1 224 ? -4.32 -26.219 -11.891 1 91.94 224 SER B CA 1
ATOM 4274 C C . SER B 1 224 ? -3.496 -25.078 -12.5 1 91.94 224 SER B C 1
ATOM 4276 O O . SER B 1 224 ? -3.906 -24.469 -13.484 1 91.94 224 SER B O 1
ATOM 4278 N N . GLU B 1 225 ? -2.418 -24.703 -11.812 1 86.19 225 GLU B N 1
ATOM 4279 C CA . GLU B 1 225 ? -1.41 -23.766 -12.297 1 86.19 225 GLU B CA 1
ATOM 4280 C C . GLU B 1 225 ? -0.012 -24.375 -12.227 1 86.19 225 GLU B C 1
ATOM 4282 O O . GLU B 1 225 ? 0.407 -24.859 -11.172 1 86.19 225 GLU B O 1
ATOM 4287 N N . LYS B 1 226 ? 0.678 -24.328 -13.383 1 73.25 226 LYS B N 1
ATOM 4288 C CA . LYS B 1 226 ? 2.021 -24.891 -13.484 1 73.25 226 LYS B CA 1
ATOM 4289 C C . LYS B 1 226 ? 3.074 -23.781 -13.57 1 73.25 226 LYS B C 1
ATOM 4291 O O . LYS B 1 226 ? 2.908 -22.812 -14.312 1 73.25 226 LYS B O 1
ATOM 4296 N N . PHE B 1 227 ? 3.996 -23.703 -12.602 1 63.41 227 PHE B N 1
ATOM 4297 C CA . PHE B 1 227 ? 5.051 -22.688 -12.68 1 63.41 227 PHE B CA 1
ATOM 4298 C C . PHE B 1 227 ? 6.012 -23 -13.82 1 63.41 227 PHE B C 1
ATOM 4300 O O . PHE B 1 227 ? 6.352 -22.109 -14.609 1 63.41 227 PHE B O 1
ATOM 4307 N N . PHE B 1 228 ? 7.18 -23.812 -13.531 1 52.78 228 PHE B N 1
ATOM 4308 C CA . PHE B 1 228 ? 8.195 -24.141 -14.523 1 52.78 228 PHE B CA 1
ATOM 4309 C C . PHE B 1 228 ? 7.98 -25.547 -15.078 1 52.78 228 PHE B C 1
ATOM 4311 O O . PHE B 1 228 ? 7.602 -26.453 -14.344 1 52.78 228 PHE B O 1
ATOM 4318 N N . THR B 1 229 ? 7.531 -25.562 -16.328 1 44.56 229 THR B N 1
ATOM 4319 C CA . THR B 1 229 ? 7.742 -26.922 -16.828 1 44.56 229 THR B CA 1
ATOM 4320 C C . THR B 1 229 ? 9.227 -27.203 -17.031 1 44.56 229 THR B C 1
ATOM 4322 O O . THR B 1 229 ? 9.906 -26.5 -17.781 1 44.56 229 THR B O 1
ATOM 4325 N N . PRO B 1 230 ? 9.867 -27.734 -15.969 1 42.09 230 PRO B N 1
ATOM 4326 C CA . PRO B 1 230 ? 11.234 -28.188 -16.234 1 42.09 230 PRO B CA 1
ATOM 4327 C C . PRO B 1 230 ? 11.43 -28.641 -17.688 1 42.09 230 PRO B C 1
ATOM 4329 O O . PRO B 1 230 ? 10.492 -29.125 -18.328 1 42.09 230 PRO B O 1
ATOM 4332 N N . VAL B 1 231 ? 12.484 -27.859 -18.312 1 43.88 231 VAL B N 1
ATOM 4333 C CA . VAL B 1 231 ? 12.992 -28.312 -19.594 1 43.88 231 VAL B CA 1
ATOM 4334 C C . VAL B 1 231 ? 13.172 -29.828 -19.578 1 43.88 231 VAL B C 1
ATOM 4336 O O . VAL B 1 231 ? 13.898 -30.375 -18.75 1 43.88 231 VAL B O 1
ATOM 4339 N N . ALA B 1 232 ? 12.156 -30.5 -19.766 1 46.22 232 ALA B N 1
ATOM 4340 C CA . ALA B 1 232 ? 12.391 -31.938 -19.922 1 46.22 232 ALA B CA 1
ATOM 4341 C C . ALA B 1 232 ? 13.711 -32.219 -20.641 1 46.22 232 ALA B C 1
ATOM 4343 O O . ALA B 1 232 ? 14.164 -31.391 -21.438 1 46.22 232 ALA B O 1
ATOM 4344 N N . ALA B 1 233 ? 14.633 -33.062 -20.125 1 50.38 233 ALA B N 1
ATOM 4345 C CA . ALA B 1 233 ? 15.852 -33.531 -20.797 1 50.38 233 ALA B CA 1
ATOM 4346 C C . ALA B 1 233 ? 15.594 -33.781 -22.281 1 50.38 233 ALA B C 1
ATOM 4348 O O . ALA B 1 233 ? 14.5 -34.219 -22.656 1 50.38 233 ALA B O 1
ATOM 4349 N N . PRO B 1 234 ? 16.531 -33.219 -23.094 1 53.06 234 PRO B N 1
ATOM 4350 C CA . PRO B 1 234 ? 16.391 -33.562 -24.516 1 53.06 234 PRO B CA 1
ATOM 4351 C C . PRO B 1 234 ? 16.141 -35.062 -24.734 1 53.06 234 PRO B C 1
ATOM 4353 O O . PRO B 1 234 ? 16.703 -35.875 -24.031 1 53.06 234 PRO B O 1
ATOM 4356 N N . VAL B 1 235 ? 15.047 -35.344 -25.188 1 60.53 235 VAL B N 1
ATOM 4357 C CA . VAL B 1 235 ? 14.773 -36.75 -25.5 1 60.53 235 VAL B CA 1
ATOM 4358 C C . VAL B 1 235 ? 15.289 -37.062 -26.906 1 60.53 235 VAL B C 1
ATOM 4360 O O . VAL B 1 235 ? 15.43 -36.188 -27.75 1 60.53 235 VAL B O 1
ATOM 4363 N N . GLU B 1 236 ? 15.836 -38.281 -27.125 1 64.88 236 GLU B N 1
ATOM 4364 C CA . GLU B 1 236 ? 16.297 -38.719 -28.438 1 64.88 236 GLU B CA 1
ATOM 4365 C C . GLU B 1 236 ? 15.141 -39.219 -29.297 1 64.88 236 GLU B C 1
ATOM 4367 O O . GLU B 1 236 ? 15.352 -39.688 -30.406 1 64.88 236 GLU B O 1
ATOM 4372 N N . SER B 1 237 ? 13.906 -39.125 -28.703 1 70.81 237 SER B N 1
ATOM 4373 C CA . SER B 1 237 ? 12.734 -39.562 -29.469 1 70.81 237 SER B CA 1
ATOM 4374 C C . SER B 1 237 ? 11.547 -38.625 -29.219 1 70.81 237 SER B C 1
ATOM 4376 O O . SER B 1 237 ? 11.602 -37.781 -28.328 1 70.81 237 SER B O 1
ATOM 4378 N N . GLY B 1 238 ? 10.484 -38.625 -30.172 1 80.19 238 GLY B N 1
ATOM 4379 C CA . GLY B 1 238 ? 9.305 -37.75 -30.172 1 80.19 238 GLY B CA 1
ATOM 4380 C C . GLY B 1 238 ? 9.148 -36.969 -31.453 1 80.19 238 GLY B C 1
ATOM 4381 O O . GLY B 1 238 ? 9.414 -37.5 -32.531 1 80.19 238 GLY B O 1
ATOM 4382 N N . LEU B 1 239 ? 8.594 -35.719 -31.219 1 88.81 239 LEU B N 1
ATOM 4383 C CA . LEU B 1 239 ? 8.461 -34.844 -32.375 1 88.81 239 LEU B CA 1
ATOM 4384 C C . LEU B 1 239 ? 9.805 -34.219 -32.75 1 88.81 239 LEU B C 1
ATOM 4386 O O . LEU B 1 239 ? 10.57 -33.812 -31.859 1 88.81 239 LEU B O 1
ATOM 4390 N N . LYS B 1 240 ? 10.062 -34.281 -34.031 1 92.69 240 LYS B N 1
ATOM 4391 C CA . LYS B 1 240 ? 11.297 -33.688 -34.531 1 92.69 240 LYS B CA 1
ATOM 4392 C C . LYS B 1 240 ? 11.109 -32.219 -34.812 1 92.69 240 LYS B C 1
ATOM 4394 O O . LYS B 1 240 ? 10.117 -31.797 -35.438 1 92.69 240 LYS B O 1
ATOM 4399 N N . TYR B 1 241 ? 12.062 -31.438 -34.312 1 92.62 241 TYR B N 1
ATOM 4400 C CA . TYR B 1 241 ? 12.156 -30.016 -34.625 1 92.62 241 TYR B CA 1
ATOM 4401 C C . TYR B 1 241 ? 13.43 -29.703 -35.406 1 92.62 241 TYR B C 1
ATOM 4403 O O . TYR B 1 241 ? 14.5 -30.219 -35.094 1 92.62 241 TYR B O 1
ATOM 4411 N N . THR B 1 242 ? 13.266 -28.953 -36.5 1 92.88 242 THR B N 1
ATOM 4412 C CA . THR B 1 242 ? 14.414 -28.547 -37.312 1 92.88 242 THR B CA 1
ATOM 4413 C C . THR B 1 242 ? 14.492 -27.031 -37.406 1 92.88 242 THR B C 1
ATOM 4415 O O . THR B 1 242 ? 13.547 -26.391 -37.875 1 92.88 242 THR B O 1
ATOM 4418 N N . THR B 1 243 ? 15.57 -26.5 -36.969 1 91.62 243 THR B N 1
ATOM 4419 C CA . THR B 1 243 ? 15.828 -25.094 -37.219 1 91.62 243 THR B CA 1
ATOM 4420 C C . THR B 1 243 ? 16.594 -24.922 -38.531 1 91.62 243 THR B C 1
ATOM 4422 O O . THR B 1 243 ? 17.469 -25.719 -38.844 1 91.62 243 THR B O 1
ATOM 4425 N N . LEU B 1 244 ? 16.203 -23.875 -39.219 1 85.31 244 LEU B N 1
ATOM 4426 C CA . LEU B 1 244 ? 16.844 -23.688 -40.531 1 85.31 244 LEU B CA 1
ATOM 4427 C C . LEU B 1 244 ? 18.109 -22.844 -40.375 1 85.31 244 LEU B C 1
ATOM 4429 O O . LEU B 1 244 ? 19.062 -23.016 -41.125 1 85.31 244 LEU B O 1
ATOM 4433 N N . ASN B 1 245 ? 18.219 -21.828 -39.375 1 80.12 245 ASN B N 1
ATOM 4434 C CA . ASN B 1 245 ? 19.375 -20.953 -39.219 1 80.12 245 ASN B CA 1
ATOM 4435 C C . ASN B 1 245 ? 19.75 -20.812 -37.75 1 80.12 245 ASN B C 1
ATOM 4437 O O . ASN B 1 245 ? 19.172 -20 -37.031 1 80.12 245 ASN B O 1
ATOM 4441 N N . PRO B 1 246 ? 20.641 -21.438 -37.344 1 77.81 246 PRO B N 1
ATOM 4442 C CA . PRO B 1 246 ? 21.422 -22.516 -37.969 1 77.81 246 PRO B CA 1
ATOM 4443 C C . PRO B 1 246 ? 20.625 -23.812 -38.094 1 77.81 246 PRO B C 1
ATOM 4445 O O . PRO B 1 246 ? 19.625 -24 -37.375 1 77.81 246 PRO B O 1
ATOM 4448 N N . LEU B 1 247 ? 21.031 -24.719 -39.062 1 81.69 247 LEU B N 1
ATOM 4449 C CA . LEU B 1 247 ? 20.359 -26 -39.219 1 81.69 247 LEU B CA 1
ATOM 4450 C C . LEU B 1 247 ? 20.641 -26.891 -38 1 81.69 247 LEU B C 1
ATOM 4452 O O . LEU B 1 247 ? 21.781 -27.266 -37.719 1 81.69 247 LEU B O 1
ATOM 4456 N N . ARG B 1 248 ? 19.719 -27.156 -37.156 1 86.44 248 ARG B N 1
ATOM 4457 C CA . ARG B 1 248 ? 19.781 -27.984 -35.969 1 86.44 248 ARG B CA 1
ATOM 4458 C C . ARG B 1 248 ? 18.516 -28.844 -35.844 1 86.44 248 ARG B C 1
ATOM 4460 O O . ARG B 1 248 ? 17.422 -28.391 -36.156 1 86.44 248 ARG B O 1
ATOM 4467 N N . GLU B 1 249 ? 18.75 -30.109 -35.531 1 88.56 249 GLU B N 1
ATOM 4468 C CA . GLU B 1 249 ? 17.625 -31 -35.25 1 88.56 249 GLU B CA 1
ATOM 4469 C C . GLU B 1 249 ? 17.562 -31.359 -33.781 1 88.56 249 GLU B C 1
ATOM 4471 O O . GLU B 1 249 ? 18.594 -31.625 -33.156 1 88.56 249 GLU B O 1
ATOM 4476 N N . PHE B 1 250 ? 16.438 -31.266 -33.219 1 86.94 250 PHE B N 1
ATOM 4477 C CA . PHE B 1 250 ? 16.25 -31.672 -31.844 1 86.94 250 PHE B CA 1
ATOM 4478 C C . PHE B 1 250 ? 14.875 -32.281 -31.641 1 86.94 250 PHE B C 1
ATOM 4480 O O . PHE B 1 250 ? 14.023 -32.219 -32.531 1 86.94 250 PHE B O 1
ATOM 4487 N N . TYR B 1 251 ? 14.742 -32.969 -30.547 1 86.31 251 TYR B N 1
ATOM 4488 C CA . TYR B 1 251 ? 13.508 -33.719 -30.297 1 86.31 251 TYR B CA 1
ATOM 4489 C C . TYR B 1 251 ? 12.891 -33.312 -28.969 1 86.31 251 TYR B C 1
ATOM 4491 O O . TYR B 1 251 ? 13.602 -32.844 -28.062 1 86.31 251 TYR B O 1
ATOM 4499 N N . ALA B 1 252 ? 11.641 -33.438 -28.891 1 84.31 252 ALA B N 1
ATOM 4500 C CA . ALA B 1 252 ? 10.906 -33.219 -27.641 1 84.31 252 ALA B CA 1
ATOM 4501 C C . ALA B 1 252 ? 9.688 -34.125 -27.562 1 84.31 252 ALA B C 1
ATOM 4503 O O . ALA B 1 252 ? 9.148 -34.531 -28.594 1 84.31 252 ALA B O 1
ATOM 4504 N N . PRO B 1 253 ? 9.289 -34.469 -26.375 1 78.44 253 PRO B N 1
ATOM 4505 C CA . PRO B 1 253 ? 8.117 -35.344 -26.234 1 78.44 253 PRO B CA 1
ATOM 4506 C C . PRO B 1 253 ? 6.855 -34.719 -26.844 1 78.44 253 PRO B C 1
ATOM 4508 O O . PRO B 1 253 ? 6.688 -33.5 -26.828 1 78.44 253 PRO B O 1
ATOM 4511 N N . VAL B 1 254 ? 6.035 -35.688 -27.344 1 77.69 254 VAL B N 1
ATOM 4512 C CA . VAL B 1 254 ? 4.723 -35.281 -27.828 1 77.69 254 VAL B CA 1
ATOM 4513 C C . VAL B 1 254 ? 3.943 -34.625 -26.688 1 77.69 254 VAL B C 1
ATOM 4515 O O . VAL B 1 254 ? 3.953 -35.125 -25.562 1 77.69 254 VAL B O 1
ATOM 4518 N N . GLY B 1 255 ? 3.359 -33.406 -27.031 1 75.62 255 GLY B N 1
ATOM 4519 C CA . GLY B 1 255 ? 2.572 -32.719 -26.016 1 75.62 255 GLY B CA 1
ATOM 4520 C C . GLY B 1 255 ? 3.287 -31.516 -25.422 1 75.62 255 GLY B C 1
ATOM 4521 O O . GLY B 1 255 ? 2.67 -30.688 -24.734 1 75.62 255 GLY B O 1
ATOM 4522 N N . SER B 1 256 ? 4.555 -31.406 -25.672 1 78.06 256 SER B N 1
ATOM 4523 C CA . SER B 1 256 ? 5.305 -30.25 -25.188 1 78.06 256 SER B CA 1
ATOM 4524 C C . SER B 1 256 ? 4.973 -29 -26 1 78.06 256 SER B C 1
ATOM 4526 O O . SER B 1 256 ? 4.633 -29.078 -27.172 1 78.06 256 SER B O 1
ATOM 4528 N N . THR B 1 257 ? 5.078 -27.844 -25.266 1 84.25 257 THR B N 1
ATOM 4529 C CA . THR B 1 257 ? 5.016 -26.594 -26.016 1 84.25 257 THR B CA 1
ATOM 4530 C C . THR B 1 257 ? 6.297 -26.391 -26.828 1 84.25 257 THR B C 1
ATOM 4532 O O . THR B 1 257 ? 7.332 -26.984 -26.516 1 84.25 257 THR B O 1
ATOM 4535 N N . LEU B 1 258 ? 6.121 -25.562 -27.797 1 89.25 258 LEU B N 1
AT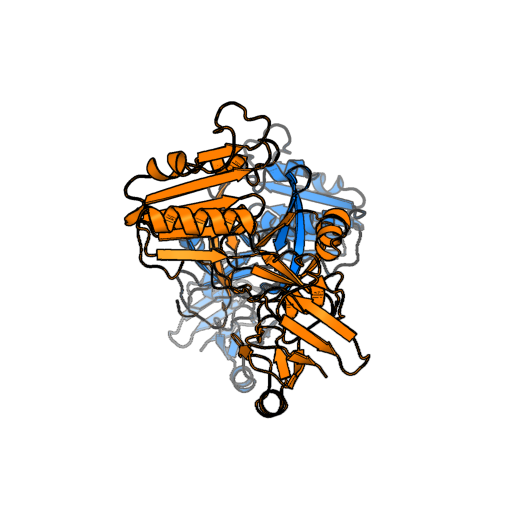OM 4536 C CA . LEU B 1 258 ? 7.297 -25.203 -28.594 1 89.25 258 LEU B CA 1
ATOM 4537 C C . LEU B 1 258 ? 8.367 -24.562 -27.719 1 89.25 258 LEU B C 1
ATOM 4539 O O . LEU B 1 258 ? 9.555 -24.875 -27.859 1 89.25 258 LEU B O 1
ATOM 4543 N N . LEU B 1 259 ? 7.945 -23.781 -26.812 1 85.12 259 LEU B N 1
ATOM 4544 C CA . LEU B 1 259 ? 8.891 -23.125 -25.922 1 85.12 259 LEU B CA 1
ATOM 4545 C C . LEU B 1 259 ? 9.672 -24.156 -25.109 1 85.12 259 LEU B C 1
ATOM 4547 O O . LEU B 1 259 ? 10.898 -24.094 -25.047 1 85.12 259 LEU B O 1
ATOM 4551 N N . ALA B 1 260 ? 8.992 -25.062 -24.578 1 77.75 260 ALA B N 1
ATOM 4552 C CA . ALA B 1 260 ? 9.625 -26.109 -23.781 1 77.75 260 ALA B CA 1
ATOM 4553 C C . ALA B 1 260 ? 10.602 -26.922 -24.609 1 77.75 260 ALA B C 1
ATOM 4555 O O . ALA B 1 260 ? 11.688 -27.266 -24.141 1 77.75 260 ALA B O 1
ATOM 4556 N N . ALA B 1 261 ? 10.188 -27.234 -25.781 1 81.62 261 ALA B N 1
ATOM 4557 C CA . ALA B 1 261 ? 11.047 -28 -26.688 1 81.62 261 ALA B CA 1
ATOM 4558 C C . ALA B 1 261 ? 12.344 -27.25 -26.984 1 81.62 261 ALA B C 1
ATOM 4560 O O . ALA B 1 261 ? 13.43 -27.844 -26.922 1 81.62 261 ALA B O 1
ATOM 4561 N N . MET B 1 262 ? 12.156 -26 -27.234 1 84.31 262 MET B N 1
ATOM 4562 C CA . MET B 1 262 ? 13.328 -25.188 -27.547 1 84.31 262 MET B CA 1
ATOM 4563 C C . MET B 1 262 ? 14.25 -25.078 -26.344 1 84.31 262 MET B C 1
ATOM 4565 O O . MET B 1 262 ? 15.461 -25.266 -26.453 1 84.31 262 MET B O 1
ATOM 4569 N N . GLU B 1 263 ? 13.719 -24.875 -25.219 1 76.75 263 GLU B N 1
ATOM 4570 C CA . GLU B 1 263 ? 14.508 -24.688 -24 1 76.75 263 GLU B CA 1
ATOM 4571 C C . GLU B 1 263 ? 15.211 -25.984 -23.594 1 76.75 263 GLU B C 1
ATOM 4573 O O . GLU B 1 263 ? 16.391 -25.969 -23.234 1 76.75 263 GLU B O 1
ATOM 4578 N N . SER B 1 264 ? 14.523 -27.094 -23.734 1 72.69 264 SER B N 1
ATOM 4579 C CA . SER B 1 264 ? 15.086 -28.375 -23.328 1 72.69 264 SER B CA 1
ATOM 4580 C C . SER B 1 264 ? 16.25 -28.781 -24.234 1 72.69 264 SER B C 1
ATOM 4582 O O . SER B 1 264 ? 17.062 -29.625 -23.859 1 72.69 264 SER B O 1
ATOM 4584 N N . ASN B 1 265 ? 16.312 -28.172 -25.328 1 77.25 265 ASN B N 1
ATOM 4585 C CA . ASN B 1 265 ? 17.359 -28.516 -26.281 1 77.25 265 ASN B CA 1
ATOM 4586 C C . ASN B 1 265 ? 18.328 -27.344 -26.469 1 77.25 265 ASN B C 1
ATOM 4588 O O . ASN B 1 265 ? 19.062 -27.297 -27.469 1 77.25 265 ASN B O 1
ATOM 4592 N N . SER B 1 266 ? 18.203 -26.375 -25.594 1 76.38 266 SER B N 1
ATOM 4593 C CA . SER B 1 266 ? 19.109 -25.219 -25.547 1 76.38 266 SER B CA 1
ATOM 4594 C C . SER B 1 266 ? 19.031 -24.406 -26.828 1 76.38 266 SER B C 1
ATOM 4596 O O . SER B 1 266 ? 20.047 -23.891 -27.312 1 76.38 266 SER B O 1
ATOM 4598 N N . VAL B 1 267 ? 17.906 -24.438 -27.5 1 80.56 267 VAL B N 1
ATOM 4599 C CA . VAL B 1 267 ? 17.656 -23.531 -28.609 1 80.56 267 VAL B CA 1
ATOM 4600 C C . VAL B 1 267 ? 17.266 -22.141 -28.094 1 80.56 267 VAL B C 1
ATOM 4602 O O . VAL B 1 267 ? 16.344 -22.016 -27.281 1 80.56 267 VAL B O 1
ATOM 4605 N N . PRO B 1 268 ? 18 -21.172 -28.516 1 79.31 268 PRO B N 1
ATOM 4606 C CA . PRO B 1 268 ? 17.75 -19.844 -27.984 1 79.31 268 PRO B CA 1
ATOM 4607 C C . PRO B 1 268 ? 16.328 -19.344 -28.297 1 79.31 268 PRO B C 1
ATOM 4609 O O . PRO B 1 268 ? 15.891 -19.391 -29.438 1 79.31 268 PRO B O 1
ATOM 4612 N N . VAL B 1 269 ? 15.578 -19 -27.297 1 79.56 269 VAL B N 1
ATOM 4613 C CA . VAL B 1 269 ? 14.25 -18.406 -27.375 1 79.56 269 VAL B CA 1
ATOM 4614 C C . VAL B 1 269 ? 14.008 -17.516 -26.172 1 79.56 269 VAL B C 1
ATOM 4616 O O . VAL B 1 269 ? 14.391 -17.844 -25.047 1 79.56 269 VAL B O 1
ATOM 4619 N N . ASN B 1 270 ? 13.531 -16.312 -26.547 1 73.06 270 ASN B N 1
ATOM 4620 C CA . ASN B 1 270 ? 13.148 -15.43 -25.453 1 73.06 270 ASN B CA 1
ATOM 4621 C C . ASN B 1 270 ? 11.758 -15.766 -24.922 1 73.06 270 ASN B C 1
ATOM 4623 O O . ASN B 1 270 ? 10.852 -16.078 -25.688 1 73.06 270 ASN B O 1
ATOM 4627 N N . ALA B 1 271 ? 11.742 -16.109 -23.578 1 71 271 ALA B N 1
ATOM 4628 C CA . ALA B 1 271 ? 10.445 -16.359 -22.953 1 71 271 ALA B CA 1
ATOM 4629 C C . ALA B 1 271 ? 10.305 -15.57 -21.656 1 71 271 ALA B C 1
ATOM 4631 O O . ALA B 1 271 ? 10.727 -16.047 -20.594 1 71 271 ALA B O 1
ATOM 4632 N N . ALA B 1 272 ? 9.617 -14.453 -21.938 1 59.31 272 ALA B N 1
ATOM 4633 C CA . ALA B 1 272 ? 9.484 -13.594 -20.781 1 59.31 272 ALA B CA 1
ATOM 4634 C C . ALA B 1 272 ? 8.281 -14 -19.938 1 59.31 272 ALA B C 1
ATOM 4636 O O . ALA B 1 272 ? 8.43 -14.445 -18.797 1 59.31 272 ALA B O 1
ATOM 4637 N N . CYS B 1 273 ? 7.105 -13.969 -20.594 1 59.03 273 CYS B N 1
ATOM 4638 C CA . CYS B 1 273 ? 5.883 -14.148 -19.812 1 59.03 273 CYS B CA 1
ATOM 4639 C C . CYS B 1 273 ? 5.496 -15.625 -19.734 1 59.03 273 CYS B C 1
ATOM 4641 O O . CYS B 1 273 ? 4.73 -16.016 -18.859 1 59.03 273 CYS B O 1
ATOM 4643 N N . ARG B 1 274 ? 6.074 -16.391 -20.656 1 63.69 274 ARG B N 1
ATOM 4644 C CA . ARG B 1 274 ? 5.828 -17.812 -20.797 1 63.69 274 ARG B CA 1
ATOM 4645 C C . ARG B 1 274 ? 4.336 -18.125 -20.719 1 63.69 274 ARG B C 1
ATOM 4647 O O . ARG B 1 274 ? 3.947 -19.25 -20.422 1 63.69 274 ARG B O 1
ATOM 4654 N N . ALA B 1 275 ? 3.598 -17.094 -20.938 1 61.97 275 ALA B N 1
ATOM 4655 C CA . ALA B 1 275 ? 2.158 -17.25 -20.734 1 61.97 275 ALA B CA 1
ATOM 4656 C C . ALA B 1 275 ? 1.382 -16.734 -21.953 1 61.97 275 ALA B C 1
ATOM 4658 O O . ALA B 1 275 ? 0.162 -16.578 -21.875 1 61.97 275 ALA B O 1
ATOM 4659 N N . GLY B 1 276 ? 1.999 -16.594 -22.953 1 71.88 276 GLY B N 1
ATOM 4660 C CA . GLY B 1 276 ? 1.336 -16.219 -24.203 1 71.88 276 GLY B CA 1
ATOM 4661 C C . GLY B 1 276 ? 0.887 -14.766 -24.203 1 71.88 276 GLY B C 1
ATOM 4662 O O . GLY B 1 276 ? -0.037 -14.398 -24.938 1 71.88 276 GLY B O 1
ATOM 4663 N N . VAL B 1 277 ? 1.554 -14 -23.375 1 62.81 277 VAL B N 1
ATOM 4664 C CA . VAL B 1 277 ? 1.039 -12.641 -23.266 1 62.81 277 VAL B CA 1
ATOM 4665 C C . VAL B 1 277 ? 2.074 -11.648 -23.781 1 62.81 277 VAL B C 1
ATOM 4667 O O . VAL B 1 277 ? 1.727 -10.68 -24.469 1 62.81 277 VAL B O 1
ATOM 4670 N N . CYS B 1 278 ? 3.309 -11.867 -23.641 1 62.53 278 CYS B N 1
ATOM 4671 C CA . CYS B 1 278 ? 4.305 -10.82 -23.812 1 62.53 278 CYS B CA 1
ATOM 4672 C C . CYS B 1 278 ? 4.852 -10.812 -25.234 1 62.53 278 CYS B C 1
ATOM 4674 O O . CYS B 1 278 ? 5.418 -9.812 -25.672 1 62.53 278 CYS B O 1
ATOM 4676 N N . GLY B 1 279 ? 4.719 -11.906 -25.875 1 74.88 279 GLY B N 1
ATOM 4677 C CA . GLY B 1 279 ? 5.164 -11.977 -27.266 1 74.88 279 GLY B CA 1
ATOM 4678 C C . GLY B 1 279 ? 6.656 -12.195 -27.391 1 74.88 279 GLY B C 1
ATOM 4679 O O . GLY B 1 279 ? 7.172 -12.328 -28.516 1 74.88 279 GLY B O 1
ATOM 4680 N N . SER B 1 280 ? 7.336 -12.289 -26.328 1 74.56 280 SER B N 1
ATOM 4681 C CA . SER B 1 280 ? 8.789 -12.375 -26.391 1 74.56 280 SER B CA 1
ATOM 4682 C C . SER B 1 280 ? 9.234 -13.688 -27.031 1 74.56 280 SER B C 1
ATOM 4684 O O . SER B 1 280 ? 10.312 -13.758 -27.625 1 74.56 280 SER B O 1
ATOM 4686 N N . CYS B 1 281 ? 8.406 -14.68 -26.906 1 83.94 281 CYS B N 1
ATOM 4687 C CA . CYS B 1 281 ? 8.828 -15.977 -27.422 1 83.94 281 CYS B CA 1
ATOM 4688 C C . CYS B 1 281 ? 8.367 -16.172 -28.859 1 83.94 281 CYS B C 1
ATOM 4690 O O . CYS B 1 281 ? 8.219 -17.297 -29.328 1 83.94 281 CYS B O 1
ATOM 4692 N N . LYS B 1 282 ? 8.156 -15.086 -29.578 1 87.88 282 LYS B N 1
ATOM 4693 C CA . LYS B 1 282 ? 7.746 -15.148 -30.969 1 87.88 282 LYS B CA 1
ATOM 4694 C C . LYS B 1 282 ? 8.719 -15.977 -31.797 1 87.88 282 LYS B C 1
ATOM 4696 O O . LYS B 1 282 ? 9.93 -15.719 -31.781 1 87.88 282 LYS B O 1
ATOM 4701 N N . THR B 1 283 ? 8.18 -16.969 -32.406 1 91.44 283 THR B N 1
ATOM 4702 C CA . THR B 1 283 ? 8.953 -17.906 -33.188 1 91.44 283 THR B CA 1
ATOM 4703 C C . THR B 1 283 ? 8.25 -18.203 -34.531 1 91.44 283 THR B C 1
ATOM 4705 O O . THR B 1 283 ? 7.027 -18.344 -34.562 1 91.44 283 THR B O 1
ATOM 4708 N N . LYS B 1 284 ? 9 -18.188 -35.531 1 93.81 284 LYS B N 1
ATOM 4709 C CA . LYS B 1 284 ? 8.422 -18.469 -36.844 1 93.81 284 LYS B CA 1
ATOM 4710 C C . LYS B 1 284 ? 8.516 -19.938 -37.219 1 93.81 284 LYS B C 1
ATOM 4712 O O . LYS B 1 284 ? 9.602 -20.531 -37.156 1 93.81 284 LYS B O 1
ATOM 4717 N N . ILE B 1 285 ? 7.395 -20.5 -37.594 1 94.19 285 ILE B N 1
ATOM 4718 C CA . ILE B 1 285 ? 7.309 -21.875 -38.031 1 94.19 285 ILE B CA 1
ATOM 4719 C C . ILE B 1 285 ? 7.172 -21.906 -39.562 1 94.19 285 ILE B C 1
ATOM 4721 O O . ILE B 1 285 ? 6.277 -21.266 -40.125 1 94.19 285 ILE B O 1
ATOM 4725 N N . GLU B 1 286 ? 8.07 -22.625 -40.188 1 94.25 286 GLU B N 1
ATOM 4726 C CA . GLU B 1 286 ? 8.055 -22.734 -41.656 1 94.25 286 GLU B CA 1
ATOM 4727 C C . GLU B 1 286 ? 7.102 -23.828 -42.125 1 94.25 286 GLU B C 1
ATOM 4729 O O . GLU B 1 286 ? 6.438 -23.688 -43.156 1 94.25 286 GLU B O 1
ATOM 4734 N N . SER B 1 287 ? 7.094 -24.875 -41.438 1 93.81 287 SER B N 1
ATOM 4735 C CA . SER B 1 287 ? 6.211 -25.969 -41.812 1 93.81 287 SER B CA 1
ATOM 4736 C C . SER B 1 287 ? 5.898 -26.859 -40.625 1 93.81 287 SER B C 1
ATOM 4738 O O . SER B 1 287 ? 6.672 -26.906 -39.656 1 93.81 287 SER B O 1
ATOM 4740 N N . GLY B 1 288 ? 4.711 -27.562 -40.719 1 93.62 288 GLY B N 1
ATOM 4741 C CA . GLY B 1 288 ? 4.23 -28.453 -39.688 1 93.62 288 GLY B CA 1
ATOM 4742 C C . GLY B 1 288 ? 2.859 -28.062 -39.156 1 93.62 288 GLY B C 1
ATOM 4743 O O . GLY B 1 288 ? 2.326 -27.016 -39.5 1 93.62 288 GLY B O 1
ATOM 4744 N N . GLU B 1 289 ? 2.34 -29.047 -38.375 1 93.31 289 GLU B N 1
ATOM 4745 C CA . GLU B 1 289 ? 1.017 -28.828 -37.812 1 93.31 289 GLU B CA 1
ATOM 4746 C C . GLU B 1 289 ? 1.109 -28.469 -36.344 1 93.31 289 GLU B C 1
ATOM 4748 O O . GLU B 1 289 ? 1.927 -29.031 -35.594 1 93.31 289 GLU B O 1
ATOM 4753 N N . TYR B 1 290 ? 0.371 -27.469 -35.938 1 93.81 290 TYR B N 1
ATOM 4754 C CA . TYR B 1 290 ? 0.339 -27.031 -34.562 1 93.81 290 TYR B CA 1
ATOM 4755 C C . TYR B 1 290 ? -0.979 -26.328 -34.219 1 93.81 290 TYR B C 1
ATOM 4757 O O . TYR B 1 290 ? -1.721 -25.938 -35.125 1 93.81 290 TYR B O 1
ATOM 4765 N N . THR B 1 291 ? -1.278 -26.312 -32.938 1 91.31 291 THR B N 1
ATOM 4766 C CA . THR B 1 291 ? -2.334 -25.453 -32.406 1 91.31 291 THR B CA 1
ATOM 4767 C C . THR B 1 291 ? -1.756 -24.422 -31.453 1 91.31 291 THR B C 1
ATOM 4769 O O . THR B 1 291 ? -0.635 -24.562 -30.969 1 91.31 291 THR B O 1
ATOM 4772 N N . VAL B 1 292 ? -2.406 -23.219 -31.375 1 91.62 292 VAL B N 1
ATOM 4773 C CA . VAL B 1 292 ? -1.946 -22.188 -30.453 1 91.62 292 VAL B CA 1
ATOM 4774 C C . VAL B 1 292 ? -3.059 -21.844 -29.469 1 91.62 292 VAL B C 1
ATOM 4776 O O . VAL B 1 292 ? -4.238 -21.844 -29.828 1 91.62 292 VAL B O 1
ATOM 4779 N N . SER B 1 293 ? -2.584 -21.625 -28.234 1 80.69 293 SER B N 1
ATOM 4780 C CA . SER B 1 293 ? -3.549 -21.25 -27.203 1 80.69 293 SER B CA 1
ATOM 4781 C C . SER B 1 293 ? -3.627 -19.734 -27.047 1 80.69 293 SER B C 1
ATOM 4783 O O . SER B 1 293 ? -4.586 -19.203 -26.484 1 80.69 293 SER B O 1
ATOM 4785 N N . SER B 1 294 ? -2.617 -19.062 -27.5 1 79.25 294 SER B N 1
ATOM 4786 C CA . SER B 1 294 ? -2.623 -17.594 -27.469 1 79.25 294 SER B CA 1
ATOM 4787 C C . SER B 1 294 ? -1.862 -17.016 -28.656 1 79.25 294 SER B C 1
ATOM 4789 O O . SER B 1 294 ? -0.862 -17.594 -29.094 1 79.25 294 SER B O 1
ATOM 4791 N N . SER B 1 295 ? -2.48 -15.859 -29.234 1 83 295 SER B N 1
ATOM 4792 C CA . SER B 1 295 ? -1.827 -15.102 -30.297 1 83 295 SER B CA 1
ATOM 4793 C C . SER B 1 295 ? -1.842 -13.609 -30 1 83 295 SER B C 1
ATOM 4795 O O . SER B 1 295 ? -1.726 -12.781 -30.906 1 83 295 SER B O 1
ATOM 4797 N N . MET B 1 296 ? -2.043 -13.367 -28.734 1 71.06 296 MET B N 1
ATOM 4798 C CA . MET B 1 296 ? -2.422 -12.031 -28.281 1 71.06 296 MET B CA 1
ATOM 4799 C C . MET B 1 296 ? -1.452 -10.977 -28.797 1 71.06 296 MET B C 1
ATOM 4801 O O . MET B 1 296 ? -1.866 -9.883 -29.172 1 71.06 296 MET B O 1
ATOM 4805 N N . THR B 1 297 ? -0.133 -11.141 -28.875 1 74.25 297 THR B N 1
ATOM 4806 C CA . THR B 1 297 ? 0.853 -10.133 -29.25 1 74.25 297 THR B CA 1
ATOM 4807 C C . THR B 1 297 ? 1.282 -10.312 -30.703 1 74.25 297 THR B C 1
ATOM 4809 O O . THR B 1 297 ? 2.217 -9.656 -31.172 1 74.25 297 THR B O 1
ATOM 4812 N N . LEU B 1 298 ? 0.506 -11.047 -31.484 1 85.25 298 LEU B N 1
ATOM 4813 C CA . LEU B 1 298 ? 0.867 -11.281 -32.875 1 85.25 298 LEU B CA 1
ATOM 4814 C C . LEU B 1 298 ? -0.135 -10.617 -33.812 1 85.25 298 LEU B C 1
ATOM 4816 O O . LEU B 1 298 ? -1.341 -10.633 -33.562 1 85.25 298 LEU B O 1
ATOM 4820 N N . THR B 1 299 ? 0.382 -9.898 -34.781 1 85.75 299 THR B N 1
ATOM 4821 C CA . THR B 1 299 ? -0.48 -9.344 -35.812 1 85.75 299 THR B CA 1
ATOM 4822 C C . THR B 1 299 ? -1 -10.445 -36.75 1 85.75 299 THR B C 1
ATOM 4824 O O . THR B 1 299 ? -0.436 -11.547 -36.781 1 85.75 299 THR B O 1
ATOM 4827 N N . GLU B 1 300 ? -2.133 -10.109 -37.5 1 87.62 300 GLU B N 1
ATOM 4828 C CA . GLU B 1 300 ? -2.664 -11.07 -38.469 1 87.62 300 GLU B CA 1
ATOM 4829 C C . GLU B 1 300 ? -1.619 -11.43 -39.5 1 87.62 300 GLU B C 1
ATOM 4831 O O . GLU B 1 300 ? -1.535 -12.578 -39.938 1 87.62 300 GLU B O 1
ATOM 4836 N N . ALA B 1 301 ? -0.876 -10.438 -39.969 1 89.88 301 ALA B N 1
ATOM 4837 C CA . ALA B 1 301 ? 0.18 -10.672 -40.938 1 89.88 301 ALA B CA 1
ATOM 4838 C C . ALA B 1 301 ? 1.23 -11.633 -40.406 1 89.88 301 ALA B C 1
ATOM 4840 O O . ALA B 1 301 ? 1.692 -12.531 -41.094 1 89.88 301 ALA B O 1
ATOM 4841 N N . GLU B 1 302 ? 1.571 -11.477 -39.125 1 89.5 302 GLU B N 1
ATOM 4842 C CA . GLU B 1 302 ? 2.555 -12.344 -38.469 1 89.5 302 GLU B CA 1
ATOM 4843 C C . GLU B 1 302 ? 2.031 -13.773 -38.375 1 89.5 302 GLU B C 1
ATOM 4845 O O . GLU B 1 302 ? 2.76 -14.734 -38.625 1 89.5 302 GLU B O 1
ATOM 4850 N N . ILE B 1 303 ? 0.792 -13.867 -38.094 1 92.31 303 ILE B N 1
ATOM 4851 C CA . ILE B 1 303 ? 0.167 -15.18 -37.938 1 92.31 303 ILE B CA 1
ATOM 4852 C C . ILE B 1 303 ? 0.139 -15.891 -39.281 1 92.31 303 ILE B C 1
ATOM 4854 O O . ILE B 1 303 ? 0.506 -17.062 -39.375 1 92.31 303 ILE B O 1
ATOM 4858 N N . THR B 1 304 ? -0.245 -15.125 -40.281 1 91.5 304 THR B N 1
ATOM 4859 C CA . THR B 1 304 ? -0.323 -15.688 -41.625 1 91.5 304 THR B CA 1
ATOM 4860 C C . THR B 1 304 ? 1.063 -16.078 -42.125 1 91.5 304 THR B C 1
ATOM 4862 O O . THR B 1 304 ? 1.205 -17.047 -42.875 1 91.5 304 THR B O 1
ATOM 4865 N N . SER B 1 305 ? 2.078 -15.43 -41.656 1 92.38 305 SER B N 1
ATOM 4866 C CA . SER B 1 305 ? 3.451 -15.688 -42.062 1 92.38 305 SER B CA 1
ATOM 4867 C C . SER B 1 305 ? 4.074 -16.812 -41.25 1 92.38 305 SER B C 1
ATOM 4869 O O . SER B 1 305 ? 5.254 -17.141 -41.438 1 92.38 305 SER B O 1
ATOM 4871 N N . GLY B 1 306 ? 3.355 -17.375 -40.219 1 92.31 306 GLY B N 1
ATOM 4872 C CA . GLY B 1 306 ? 3.805 -18.562 -39.5 1 92.31 306 GLY B CA 1
ATOM 4873 C C . GLY B 1 306 ? 4.352 -18.266 -38.125 1 92.31 306 GLY B C 1
ATOM 4874 O O . GLY B 1 306 ? 4.93 -19.141 -37.5 1 92.31 306 GLY B O 1
ATOM 4875 N N . TYR B 1 307 ? 4.23 -16.984 -37.688 1 93.62 307 TYR B N 1
ATOM 4876 C CA . TYR B 1 307 ? 4.703 -16.672 -36.375 1 93.62 307 TYR B CA 1
ATOM 4877 C C . TYR B 1 307 ? 3.732 -17.172 -35.312 1 93.62 307 TYR B C 1
ATOM 4879 O O . TYR B 1 307 ? 2.516 -17.094 -35.469 1 93.62 307 TYR B O 1
ATOM 4887 N N . VAL B 1 308 ? 4.348 -17.766 -34.25 1 93.94 308 VAL B N 1
ATOM 4888 C CA . VAL B 1 308 ? 3.609 -18.219 -33.094 1 93.94 308 VAL B CA 1
ATOM 4889 C C . VAL B 1 308 ? 4.316 -17.734 -31.812 1 93.94 308 VAL B C 1
ATOM 4891 O O . VAL B 1 308 ? 5.461 -17.281 -31.859 1 93.94 308 VAL B O 1
ATOM 4894 N N . LEU B 1 309 ? 3.537 -17.703 -30.781 1 89.38 309 LEU B N 1
ATOM 4895 C CA . LEU B 1 309 ? 4.168 -17.641 -29.469 1 89.38 309 LEU B CA 1
ATOM 4896 C C . LEU B 1 309 ? 4.582 -19.031 -29 1 89.38 309 LEU B C 1
ATOM 4898 O O . LEU B 1 309 ? 3.732 -19.906 -28.812 1 89.38 309 LEU B O 1
ATOM 4902 N N . ALA B 1 310 ? 5.906 -19.156 -28.844 1 90.25 310 ALA B N 1
ATOM 4903 C CA . ALA B 1 310 ? 6.438 -20.484 -28.547 1 90.25 310 ALA B CA 1
ATOM 4904 C C . ALA B 1 310 ? 5.816 -21.062 -27.266 1 90.25 310 ALA B C 1
ATOM 4906 O O . ALA B 1 310 ? 5.535 -22.25 -27.188 1 90.25 310 ALA B O 1
ATOM 4907 N N . CYS B 1 311 ? 5.566 -20.188 -26.406 1 83.5 311 CYS B N 1
ATOM 4908 C CA . CYS B 1 311 ? 5.055 -20.625 -25.109 1 83.5 311 CYS B CA 1
ATOM 4909 C C . CYS B 1 311 ? 3.613 -21.109 -25.234 1 83.5 311 CYS B C 1
ATOM 4911 O O . CYS B 1 311 ? 3.125 -21.844 -24.375 1 83.5 311 CYS B O 1
ATOM 4913 N N . SER B 1 312 ? 2.943 -20.672 -26.297 1 85.94 312 SER B N 1
ATOM 4914 C CA . SER B 1 312 ? 1.536 -21 -26.484 1 85.94 312 SER B CA 1
ATOM 4915 C C . SER B 1 312 ? 1.348 -21.906 -27.703 1 85.94 312 SER B C 1
ATOM 4917 O O . SER B 1 312 ? 0.227 -22.062 -28.188 1 85.94 312 SER B O 1
ATOM 4919 N N . CYS B 1 313 ? 2.395 -22.391 -28.25 1 91.62 313 CYS B N 1
ATOM 4920 C CA . CYS B 1 313 ? 2.354 -23.25 -29.422 1 91.62 313 CYS B CA 1
ATOM 4921 C C . CYS B 1 313 ? 2.441 -24.719 -29.047 1 91.62 313 CYS B C 1
ATOM 4923 O O . CYS B 1 313 ? 3.348 -25.125 -28.312 1 91.62 313 CYS B O 1
ATOM 4925 N N . HIS B 1 314 ? 1.439 -25.453 -29.562 1 87.88 314 HIS B N 1
ATOM 4926 C CA . HIS B 1 314 ? 1.352 -26.875 -29.297 1 87.88 314 HIS B CA 1
ATOM 4927 C C . HIS B 1 314 ? 1.545 -27.688 -30.562 1 87.88 314 HIS B C 1
ATOM 4929 O O . HIS B 1 314 ? 0.59 -27.922 -31.312 1 87.88 314 HIS B O 1
ATOM 4935 N N . PRO B 1 315 ? 2.748 -28.219 -30.781 1 92.12 315 PRO B N 1
ATOM 4936 C CA . PRO B 1 315 ? 3.037 -28.953 -32 1 92.12 315 PRO B CA 1
ATOM 4937 C C . PRO B 1 315 ? 2.238 -30.25 -32.094 1 92.12 315 PRO B C 1
ATOM 4939 O O . PRO B 1 315 ? 2.047 -30.953 -31.109 1 92.12 315 PRO B O 1
ATOM 4942 N N . GLN B 1 316 ? 1.749 -30.516 -33.281 1 89.75 316 GLN B N 1
ATOM 4943 C CA . GLN B 1 316 ? 1.011 -31.75 -33.562 1 89.75 316 GLN B CA 1
ATOM 4944 C C . GLN B 1 316 ? 1.762 -32.625 -34.531 1 89.75 316 GLN B C 1
ATOM 4946 O O . GLN B 1 316 ? 1.324 -33.75 -34.844 1 89.75 316 GLN B O 1
ATOM 4951 N N . SER B 1 317 ? 2.752 -32.156 -35.094 1 91.75 317 SER B N 1
ATOM 4952 C CA . SER B 1 317 ? 3.666 -32.875 -36 1 91.75 317 SER B CA 1
ATOM 4953 C C . SER B 1 317 ? 5.09 -32.312 -35.875 1 91.75 317 SER B C 1
ATOM 4955 O O . SER B 1 317 ? 5.348 -31.422 -35.062 1 91.75 317 SER B O 1
ATOM 4957 N N . ASP B 1 318 ? 5.965 -33 -36.625 1 94.12 318 ASP B N 1
ATOM 4958 C CA . ASP B 1 318 ? 7.297 -32.406 -36.719 1 94.12 318 ASP B CA 1
ATOM 4959 C C . ASP B 1 318 ? 7.215 -30.969 -37.219 1 94.12 318 ASP B C 1
ATOM 4961 O O . ASP B 1 318 ? 6.371 -30.641 -38.062 1 94.12 318 ASP B O 1
ATOM 4965 N N . LEU B 1 319 ? 8.086 -30.141 -36.656 1 94.44 319 LEU B N 1
ATOM 4966 C CA . LEU B 1 319 ? 8.07 -28.734 -37.031 1 94.44 319 LEU B CA 1
ATOM 4967 C C . LEU B 1 319 ? 9.414 -28.312 -37.656 1 94.44 319 LEU B C 1
ATOM 4969 O O . LEU B 1 319 ? 10.461 -28.797 -37.219 1 94.44 319 LEU B O 1
ATOM 4973 N N . VAL B 1 320 ? 9.336 -27.453 -38.656 1 95.19 320 VAL B N 1
ATOM 4974 C CA . VAL B 1 320 ? 10.508 -26.75 -39.188 1 95.19 320 VAL B CA 1
ATOM 4975 C C . VAL B 1 320 ? 10.445 -25.281 -38.781 1 95.19 320 VAL B C 1
ATOM 4977 O O . VAL B 1 320 ? 9.469 -24.594 -39.094 1 95.19 320 VAL B O 1
ATOM 4980 N N . LEU B 1 321 ? 11.414 -24.891 -38.062 1 93.44 321 LEU B N 1
ATOM 4981 C CA . LEU B 1 321 ? 11.508 -23.516 -37.594 1 93.44 321 LEU B CA 1
ATOM 4982 C C . LEU B 1 321 ? 12.43 -22.688 -38.5 1 93.44 321 LEU B C 1
ATOM 4984 O O . LEU B 1 321 ? 13.438 -23.188 -38.969 1 93.44 321 LEU B O 1
ATOM 4988 N N . ALA B 1 322 ? 12.047 -21.391 -38.531 1 88.75 322 ALA B N 1
ATOM 4989 C CA . ALA B 1 322 ? 12.836 -20.531 -39.406 1 88.75 322 ALA B CA 1
ATOM 4990 C C . ALA B 1 322 ? 14.156 -20.141 -38.75 1 88.75 322 ALA B C 1
ATOM 4992 O O . ALA B 1 322 ? 14.25 -20.094 -37.5 1 88.75 322 ALA B O 1
#

Secondary structure (DSSP, 8-state):
---S-TT--EEEEEEEEEEEETTEEEEEEE--TTS---TT-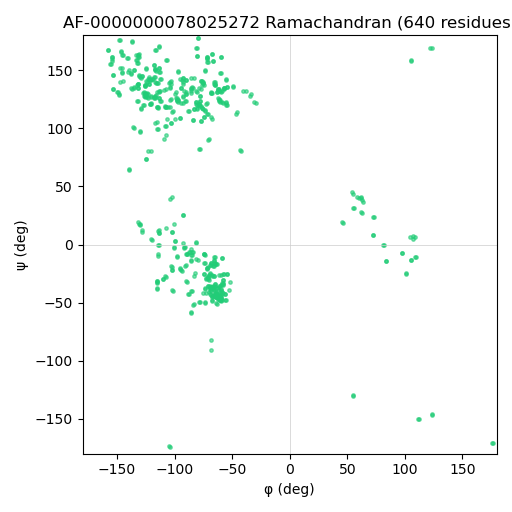EEEEEGGG-SS-EEEEEB-S-TTT-SSEEEEEEPPTT-HHHHIIIII--TT-EEEE---B-S--STT---SEEEEEEEGGGHHHHHHHHHHHHHH-TTSEEEEEEEESSGGG-TTTTGGGGS--EEEESSS--TTEEESS--HHHHTTSTTGGGSEEEEES-HHHHHHHHHHHHHTT---EEEE-S--------SSSEEEEEETTEEEEEE-TT--HHHHHHHTT-----SSSSSSS-TTEEEEEE--EEES--TT--HHHHHTTEEEGGGEEESS-EEE-/---S-TT--EEEEEEEEEEEETTEEEEEEE--TTS---TT-EEEEEGGG-SS-EEEEEB-S-TTT-SSEEEEEE--TT-HHHHIIIII--TT-EEEE---B-S--STT---SEEEEEEEGGGHHHHHHHHHHHHHH-TTSEEEEEEEESSGGG-TTTTGGGGS--EEEESSS--TTEEESS--HHHHTTSTTGGGSEEEEES-HHHHHHHHHHHHHTT---EEEE-S--------SSSEEEEEETTEEEEEE-TT--HHHHHHHTT-----SSSSSSS-TTEEEEEE--EEES--TT--HHHHHTTEEEGGGEEESS-EEE-

Solvent-accessible surface area (backbone atoms only — not comparable to full-atom values): 33791 Å² total; per-residue (Å²): 136,79,75,52,35,87,69,23,68,46,66,28,35,31,61,44,73,46,76,57,29,97,52,26,33,35,40,31,28,40,61,49,78,74,65,56,59,59,28,23,16,26,26,34,33,34,42,91,64,30,68,69,44,32,42,69,42,42,31,35,29,28,77,85,72,44,70,37,51,25,38,62,45,59,54,43,91,90,32,72,55,35,39,41,63,68,69,67,57,49,64,75,39,78,45,29,24,25,66,53,36,78,80,51,48,63,82,82,54,90,72,54,36,37,36,40,38,24,28,60,77,25,35,36,26,51,51,6,32,51,54,46,37,59,70,79,39,65,82,42,48,70,44,35,40,41,38,27,61,27,71,70,50,40,69,62,58,78,60,48,77,79,44,79,64,48,38,28,11,53,35,80,49,52,93,84,38,44,72,34,74,93,47,70,75,61,55,70,68,44,81,64,49,41,74,21,39,35,40,36,21,28,54,63,72,59,46,52,50,49,52,55,52,43,45,74,60,51,34,76,45,77,47,73,48,76,83,68,76,70,51,53,72,59,34,98,53,66,35,46,37,33,32,61,75,66,75,44,77,48,29,25,56,80,79,43,32,45,36,46,37,31,51,25,60,72,41,90,69,46,58,25,52,65,64,32,61,66,44,52,24,59,38,46,41,71,45,66,45,66,49,67,81,32,59,76,66,53,52,72,69,42,45,74,67,30,43,40,26,20,49,20,23,38,51,73,41,49,34,32,31,87,134,78,75,52,37,87,71,24,65,45,68,28,36,29,61,45,73,45,75,56,28,97,52,28,32,33,42,31,27,40,62,51,76,74,63,56,61,57,29,24,14,26,25,34,32,34,41,91,63,28,70,68,44,31,41,69,43,43,31,34,30,27,77,84,73,43,68,39,52,26,39,62,46,58,56,41,89,90,30,71,54,35,40,42,63,68,69,67,57,49,65,73,40,74,45,30,26,26,65,53,36,77,80,52,48,62,82,83,55,90,72,54,37,37,36,40,38,24,29,61,77,26,36,36,28,50,50,6,32,50,54,45,38,59,69,77,38,66,83,40,48,71,43,36,40,41,39,27,62,29,71,70,50,41,69,62,58,76,60,47,77,78,44,80,65,46,38,27,10,54,37,80,49,50,93,83,40,45,72,34,73,94,48,68,75,62,56,70,69,43,81,64,49,42,74,20,39,36,40,36,21,28,55,63,71,58,47,53,51,49,53,54,52,44,43,71,59,50,35,76,45,78,46,72,49,77,81,70,76,70,52,54,73,60,36,99,54,66,35,47,36,33,32,60,75,65,73,44,76,47,31,23,56,79,78,42,31,43,37,46,37,32,52,26,61,70,40,92,71,46,57,25,52,62,64,32,59,66,44,52,25,57,40,46,41,72,45,65,45,65,50,68,81,33,59,74,64,52,52,70,69,41,45,73,67,30,41,40,25,20,50,20,23,38,50,72,42,48,36,32,30,86